Protein AF-A0A6C0H493-F1 (afdb_monomer)

Solvent-accessible surface area (backbone atoms only — not comparable to full-atom values): 31847 Å² total; per-residue (Å²): 104,73,69,54,52,53,51,47,34,66,48,57,36,42,45,71,72,49,69,43,75,92,43,43,73,57,33,55,53,53,53,48,45,31,70,78,36,47,86,73,44,76,75,44,50,41,55,29,47,19,42,44,29,40,72,68,61,38,73,70,33,55,78,54,42,28,37,30,36,33,29,33,41,35,36,34,39,25,80,92,74,56,34,42,37,37,38,31,12,22,86,55,50,66,63,65,55,55,68,82,78,59,91,87,70,73,58,78,82,42,43,37,45,47,47,56,42,54,53,45,30,45,70,30,39,28,50,48,34,34,35,41,34,70,36,75,34,72,35,89,89,44,57,56,79,59,93,86,64,73,64,53,93,49,20,43,47,62,23,50,32,46,65,75,40,40,49,32,52,27,74,86,41,32,81,40,78,77,24,58,43,45,47,46,36,59,35,31,58,84,68,50,46,96,81,76,77,26,61,66,58,46,47,51,47,49,50,47,50,57,45,50,58,47,43,56,54,50,52,54,52,49,53,52,48,55,56,49,59,65,54,59,80,78,57,60,74,72,59,51,53,55,50,50,51,51,47,54,52,51,52,52,47,50,57,52,48,52,50,53,50,47,58,57,52,66,34,76,75,37,42,57,52,52,54,48,54,53,57,37,62,72,45,92,60,42,55,55,54,51,54,55,45,56,45,58,64,33,68,65,35,43,59,36,48,75,35,34,83,53,60,71,55,51,54,49,53,50,49,55,52,49,54,52,50,50,50,55,43,72,76,39,45,70,63,33,48,55,23,51,49,48,43,53,37,58,74,67,70,79,40,90,83,62,55,74,66,54,39,48,53,21,50,51,64,45,46,59,61,50,51,57,56,59,55,46,41,33,50,54,35,44,55,28,59,56,61,17,58,54,65,44,78,74,65,27,53,95,91,49,92,51,66,47,63,50,47,50,57,34,33,37,40,37,45,33,47,37,72,59,35,53,53,51,53,55,50,41,48,74,76,62,33,44,78,78,44,69,41,76,72,64,68,90,90,38,11,36,34,70,35,72,92,43,86,68,40,78,90,56,78,59,83,60,58,62,62,49,46,53,50,47,50,49,52,47,48,53,51,47,51,49,54,51,46,55,50,48,54,58,49,50,56,54,49,51,52,53,51,50,55,47,54,56,40,56,62,42,55,81,71,75,41,63,68,62,38,52,53,53,47,66,59,45,54,58,54,56,50,53,50,56,53,53,50,52,51,49,60,71,72,42,92,66,60,69,79,58,46,54,60,54,51,55,53,51,50,53,54,52,50,55,50,52,53,53,52,51,54,52,52,54,54,54,53,54,55,59,62,67,66,70,80,80,124

Secondary structure (DSSP, 8-state):
-HHHHHHHHHHH--GGGGG-GGGHHHHHHHHHHHHHSTTT-TT-HHHHHHHHHHHTTTTTS---SEEES-SEEEEEEETTTTEEEEEEEE---S---GGGG-SSS-GGGTEEEHHHHHHHHHHH-SS-EEEEEEEEPPPTT-SS--TT--S-TT-HHHHHHHHHHHHHHSTTTTTSGGGTTEEEEEEEGGGS-TTTTHHHHHHHHHHHHHHHHHHHHHHHHHHHHHHHHHHHTTS-HHHHHHHHHHHHHHHHHHHHHHHHHHHHHTSHHHHHHHHHHHHHHSSTTHHHHHHHHHHHH-HHHHHHHTT-S-HHHHHHHHHHHHHHHHHHHHHHHHHHHHHHHHHHHHHTS--SS--HHHHHHHHHHHHHHHHHHHHHHHHHHHHHHHHSBP-HHHHS-TT-----S-SB--EEEEEEEHHHHHHHHHHHHHTT-EEEEE----STT--EEE-TTS-SSTT-S-SSHHHHHHHHHHHHHHHHHHHHHHHHHHHHHHHHHHHHHHHHHHHHHTTT-HHHHHHHHHHHHHHHHHHHHHHHHHHHHS-S-HHHHHHHHHHHHHHHHHHHHHHHHHHHHHHHHHHHTSS--

pLDDT: mean 82.15, std 13.9, range [33.0, 98.62]

Mean predicted aligned error: 12.03 Å

Organism: NCBI:txid1070528

Sequence (585 aa):
MIEETINKLIETYDPKLLDDVRIRTLSKEIYKIAETDKDKIVHRKVLMELIRNHKNGGSEKPVTDFIGGPCTLSCHMSEKYNKMIYIFGEYHEAITNCDVFQEGSDIAEIMMLVEDFIYILIDKTDVFIDILLEVPAIERKQTKYKDSYTGIKNSRSMTNLFNKLQKCIQYDTRHDNACRLSRVHYFDIRSINEDRYSDVFDLIFETYCIYFSYNITVYTNYNNYNNYKKEIVSEPKLIQKEKIKYYKRQKSITEKTREDLRNLFLTEKHKVFIDLLDHLIDEPGKIEEFFLFQMYSNIYVDHELTKIPEQDLVEKIKTFFNENTKKIIRTNETIWIENIKVILDFLTEKSTKYDDYDFVNSVIAVFVPCFEFVCTIPDIYTISRMFKEFNIKKLAYKDEVNEDQPKRAHNIIVYSGNKHSIMYRKFLEFIGFEEISSTNMHFSGQTCIDVREFPLPFFSMGAIDTYQLEKADKAYEEFTKKEVAEYIISRDNIIEHLEDEYRQIISLDGYGRDEEVIRRMNELVPKYRAYLFSEEERIKESSIKEEYKVGLFLELAKQKQKFLDLKTMLSNKQGLTHTRSVSLI

Nearest PDB structures (foldseek):
  9had-assembly1_A  TM=5.127E-01  e=4.412E+00  Dermatophagoides farinae

Foldseek 3Di:
DVVVLVVCCLFFLALLSLVPPVCVVVSVVLLVCLPPCLVVCLQANLSSVLSPLVVVVLVQQDDAQKEWFFLKWFWWDDPVQLAIEIETAGQLAQDTPPVVVDDDDDNVVRYDYPLRNVLSCLQRHSGQEEEEAAWEDEAPVGQADDPPCQTDPGRNSSSSSCVSCRLCAGLVRVVPPSNLRYHYYYQNDQPHDPDPLNLQVVCLVVLVVVLVVVCVVVVVLVVVVVVVVVVLVPDDPVVVVVVVVVVVVSVVVQVVVLVVNLVVCPPPSNVVVLVVLVVCLPDPCSVLVVLLCSQCVPPLLVVLLVQQPDVVVSVLLSVLLSVVSVVLCVVQVVVLSVLSVVCNCSNVVVDPPDDPVSVSVSSVSNSVSVVVSSLVNSLSSSVSLQRGFDPLVVSPDPPDSRSNDHRHGHYYYYYYHVSSSVSVVVSSVSVPIDTLDMFDSDDDPHRMTRCNVPDPDPPPPNPPVVSVVVVVVVVVVVVLVVVVVVVCVVVVVVVVVLVVLVVVLVVVVVVVPLVVSLVSLVVSLVVLVVVLVVQLVCLVPDPDPPVVSVVVVVVSVVSVVVSVVSVVVSVVSVVVVVVVVPPPD

Radius of gyration: 37.45 Å; Cα contacts (8 Å, |Δi|>4): 653; chains: 1; bounding box: 131×63×92 Å

Structure (mmCIF, N/CA/C/O backbone):
data_AF-A0A6C0H493-F1
#
_entry.id   AF-A0A6C0H493-F1
#
loop_
_atom_site.group_PDB
_atom_site.id
_atom_site.type_symbol
_atom_site.label_atom_id
_atom_site.label_alt_id
_atom_site.label_comp_id
_atom_site.label_asym_id
_atom_site.label_entity_id
_atom_site.label_seq_id
_atom_site.pdbx_PDB_ins_code
_atom_site.Cartn_x
_atom_site.Cartn_y
_atom_site.Cartn_z
_atom_site.occupancy
_atom_site.B_iso_or_equiv
_atom_site.auth_seq_id
_atom_site.auth_comp_id
_atom_site.auth_asym_id
_atom_site.auth_atom_id
_atom_site.pdbx_PDB_model_num
ATOM 1 N N . MET A 1 1 ? 11.266 -13.967 -29.855 1.00 79.94 1 MET A N 1
ATOM 2 C CA . MET A 1 1 ? 11.998 -12.774 -29.378 1.00 79.94 1 MET A CA 1
ATOM 3 C C . MET A 1 1 ? 11.294 -11.481 -29.769 1.00 79.94 1 MET A C 1
ATOM 5 O O . MET A 1 1 ? 10.639 -10.942 -28.905 1.00 79.94 1 MET A O 1
ATOM 9 N N . ILE A 1 2 ? 11.326 -11.005 -31.025 1.00 80.50 2 ILE A N 1
ATOM 10 C CA . ILE A 1 2 ? 10.667 -9.728 -31.403 1.00 80.50 2 ILE A CA 1
ATOM 11 C C . ILE A 1 2 ? 9.177 -9.690 -31.023 1.00 80.50 2 ILE A C 1
ATOM 13 O O . ILE A 1 2 ? 8.742 -8.785 -30.320 1.00 80.50 2 ILE A O 1
ATOM 17 N N . GLU A 1 3 ? 8.410 -10.690 -31.456 1.00 85.31 3 GLU A N 1
ATOM 18 C CA . GLU A 1 3 ? 6.978 -10.790 -31.146 1.00 85.31 3 GLU A CA 1
ATOM 19 C C . GLU A 1 3 ? 6.724 -10.887 -29.636 1.00 85.31 3 GLU A C 1
ATOM 21 O O . GLU A 1 3 ? 5.805 -10.270 -29.112 1.00 85.31 3 GLU A O 1
ATOM 26 N N . GLU A 1 4 ? 7.592 -11.598 -28.918 1.00 89.88 4 GLU A N 1
ATOM 27 C CA . GLU A 1 4 ? 7.531 -11.720 -27.463 1.00 89.88 4 GLU A CA 1
ATOM 28 C C . GLU A 1 4 ? 7.771 -10.372 -26.768 1.00 89.88 4 GLU A C 1
ATOM 30 O O . GLU A 1 4 ? 7.017 -10.020 -25.866 1.00 89.88 4 GLU A O 1
ATOM 35 N N . THR A 1 5 ? 8.762 -9.589 -27.207 1.00 87.44 5 THR A N 1
ATOM 36 C CA . THR A 1 5 ? 9.018 -8.243 -26.675 1.00 87.44 5 THR A CA 1
ATOM 37 C C . THR A 1 5 ? 7.840 -7.313 -26.942 1.00 87.44 5 THR A C 1
ATOM 39 O O . THR A 1 5 ? 7.423 -6.594 -26.041 1.00 87.44 5 THR A O 1
ATOM 42 N N . ILE A 1 6 ? 7.261 -7.349 -28.147 1.00 88.94 6 ILE A N 1
ATOM 43 C CA . ILE A 1 6 ? 6.080 -6.541 -28.482 1.00 88.94 6 ILE A CA 1
ATOM 44 C C . ILE A 1 6 ? 4.888 -6.943 -27.606 1.00 88.94 6 ILE A C 1
ATOM 46 O O . ILE A 1 6 ? 4.216 -6.075 -27.053 1.00 88.94 6 ILE A O 1
ATOM 50 N N . ASN A 1 7 ? 4.642 -8.244 -27.439 1.00 92.50 7 ASN A N 1
ATOM 51 C CA . ASN A 1 7 ? 3.555 -8.736 -26.596 1.00 92.50 7 ASN A CA 1
ATOM 52 C C . ASN A 1 7 ? 3.752 -8.325 -25.132 1.00 92.50 7 ASN A C 1
ATOM 54 O O . ASN A 1 7 ? 2.810 -7.823 -24.525 1.00 92.50 7 ASN A O 1
ATOM 58 N N . LYS A 1 8 ? 4.974 -8.450 -24.596 1.00 92.19 8 LYS A N 1
ATOM 59 C CA . LYS A 1 8 ? 5.312 -7.984 -23.244 1.00 92.19 8 LYS A CA 1
ATOM 60 C C . LYS A 1 8 ? 5.131 -6.474 -23.105 1.00 92.19 8 LYS A C 1
ATOM 62 O O . LYS A 1 8 ? 4.496 -6.044 -22.156 1.00 92.19 8 LYS A O 1
ATOM 67 N N . LEU A 1 9 ? 5.590 -5.680 -24.072 1.00 93.38 9 LEU A N 1
ATOM 68 C CA . LEU A 1 9 ? 5.408 -4.225 -24.084 1.00 93.38 9 LEU A CA 1
ATOM 69 C C . LEU A 1 9 ? 3.923 -3.830 -24.054 1.00 93.38 9 LEU A C 1
ATOM 71 O O . LEU A 1 9 ? 3.545 -2.918 -23.325 1.00 93.38 9 LEU A O 1
ATOM 75 N N . ILE A 1 10 ? 3.075 -4.534 -24.809 1.00 92.88 10 ILE A N 1
ATOM 76 C CA . ILE A 1 10 ? 1.617 -4.322 -24.816 1.00 92.88 10 ILE A CA 1
ATOM 77 C C . ILE A 1 10 ? 0.970 -4.785 -23.505 1.00 92.88 10 ILE A C 1
ATOM 79 O O . ILE A 1 10 ? -0.039 -4.222 -23.085 1.00 92.88 10 ILE A O 1
ATOM 83 N N . GLU A 1 11 ? 1.496 -5.831 -22.877 1.00 92.94 11 GLU A N 1
ATOM 84 C CA . GLU A 1 11 ? 0.971 -6.361 -21.622 1.00 92.94 11 GLU A CA 1
ATOM 85 C C . GLU A 1 11 ? 1.310 -5.451 -20.436 1.00 92.94 11 GLU A C 1
ATOM 87 O O . GLU A 1 11 ? 0.418 -5.095 -19.661 1.00 92.94 11 GLU A O 1
ATOM 92 N N . THR A 1 12 ? 2.579 -5.055 -20.320 1.00 93.25 12 THR A N 1
ATOM 93 C CA . THR A 1 12 ? 3.131 -4.383 -19.139 1.00 93.25 12 THR A CA 1
ATOM 94 C C . THR A 1 12 ? 3.144 -2.866 -19.251 1.00 93.25 12 THR A C 1
ATOM 96 O O . THR A 1 12 ? 3.172 -2.195 -18.221 1.00 93.25 12 THR A O 1
ATOM 99 N N . TYR A 1 13 ? 3.109 -2.326 -20.476 1.00 95.19 13 TYR A N 1
ATOM 100 C CA . TYR A 1 13 ? 3.320 -0.903 -20.756 1.00 95.19 13 TYR A CA 1
ATOM 101 C C . TYR A 1 13 ? 4.662 -0.413 -20.187 1.00 95.19 13 TYR A C 1
ATOM 103 O O . TYR A 1 13 ? 4.740 0.667 -19.603 1.00 95.19 13 TYR A O 1
ATOM 111 N N . ASP A 1 14 ? 5.708 -1.232 -20.345 1.00 93.00 14 ASP A N 1
ATOM 112 C CA . ASP A 1 14 ? 7.079 -0.922 -19.931 1.00 93.00 14 ASP A CA 1
ATOM 113 C C . ASP A 1 14 ? 7.998 -0.730 -21.155 1.00 93.00 14 ASP A C 1
ATOM 115 O O . ASP A 1 14 ? 8.467 -1.713 -21.745 1.00 93.00 14 ASP A O 1
ATOM 119 N N . PRO A 1 15 ? 8.267 0.523 -21.564 1.00 93.31 15 PRO A N 1
ATOM 120 C CA . PRO A 1 15 ? 9.146 0.839 -22.683 1.00 93.31 15 PRO A CA 1
ATOM 121 C C . PRO A 1 15 ? 10.599 0.406 -22.504 1.00 93.31 15 PRO A C 1
ATOM 123 O O . PRO A 1 15 ? 11.279 0.281 -23.518 1.00 93.31 15 PRO A O 1
ATOM 126 N N . LYS A 1 16 ? 11.071 0.103 -21.286 1.00 91.12 16 LYS A N 1
ATOM 127 C CA . LYS A 1 16 ? 12.453 -0.367 -21.060 1.00 91.12 16 LYS A CA 1
ATOM 128 C C . LYS A 1 16 ? 12.769 -1.660 -21.797 1.00 91.12 16 LYS A C 1
ATOM 130 O O . LYS A 1 16 ? 13.922 -1.958 -22.090 1.00 91.12 16 LYS A O 1
ATOM 135 N N . LEU A 1 17 ? 11.743 -2.431 -22.155 1.00 90.50 17 LEU A N 1
ATOM 136 C CA . LEU A 1 17 ? 11.896 -3.599 -23.019 1.00 90.50 17 LEU A CA 1
ATOM 137 C C . LEU A 1 17 ? 12.528 -3.248 -24.379 1.00 90.50 17 LEU A C 1
ATOM 139 O O . LEU A 1 17 ? 13.059 -4.136 -25.040 1.00 90.50 17 LEU A O 1
ATOM 143 N N . LEU A 1 18 ? 12.483 -1.976 -24.794 1.00 91.81 18 LEU A N 1
ATOM 144 C CA . LEU A 1 18 ? 13.085 -1.456 -26.022 1.00 91.81 18 LEU A CA 1
ATOM 145 C C . LEU A 1 18 ? 14.588 -1.160 -25.899 1.00 91.81 18 LEU A C 1
ATOM 147 O O . LEU A 1 18 ? 15.227 -0.951 -26.938 1.00 91.81 18 LEU A O 1
ATOM 151 N N . ASP A 1 19 ? 15.155 -1.183 -24.690 1.00 89.94 19 ASP A N 1
ATOM 152 C CA . ASP A 1 19 ? 16.591 -0.980 -24.446 1.00 89.94 19 ASP A CA 1
ATOM 153 C C . ASP A 1 19 ? 17.432 -2.226 -24.760 1.00 89.94 19 ASP A C 1
ATOM 155 O O . ASP A 1 19 ? 18.661 -2.154 -24.852 1.00 89.94 19 ASP A O 1
ATOM 159 N N . ASP A 1 20 ? 16.786 -3.373 -24.990 1.00 84.69 20 ASP A N 1
ATOM 160 C CA . ASP A 1 20 ? 17.468 -4.608 -25.357 1.00 84.69 20 ASP A CA 1
ATOM 161 C C . ASP A 1 20 ? 18.219 -4.447 -26.693 1.00 84.69 20 ASP A C 1
ATOM 163 O O . ASP A 1 20 ? 17.648 -4.277 -27.779 1.00 84.69 20 ASP A O 1
ATOM 167 N N . VAL A 1 21 ? 19.547 -4.559 -26.608 1.00 83.19 21 VAL A N 1
ATOM 168 C CA . VAL A 1 21 ? 20.483 -4.420 -27.732 1.00 83.19 21 VAL A CA 1
ATOM 169 C C . VAL A 1 21 ? 20.115 -5.340 -28.900 1.00 83.19 21 VAL A C 1
ATOM 171 O O . VAL A 1 21 ? 20.318 -4.972 -30.062 1.00 83.19 21 VAL A O 1
ATOM 174 N N . ARG A 1 22 ? 19.525 -6.509 -28.624 1.00 85.25 22 ARG A N 1
ATOM 175 C CA . ARG A 1 22 ? 19.145 -7.509 -29.633 1.00 85.25 22 ARG A CA 1
ATOM 176 C C . ARG A 1 22 ? 18.007 -7.041 -30.538 1.00 85.25 22 ARG A C 1
ATOM 178 O O . ARG A 1 22 ? 17.881 -7.553 -31.650 1.00 85.25 22 ARG A O 1
ATOM 185 N N . ILE A 1 23 ? 17.197 -6.072 -30.105 1.00 86.25 23 ILE A N 1
ATOM 186 C CA . ILE A 1 23 ? 16.077 -5.519 -30.885 1.00 86.25 23 ILE A CA 1
ATOM 187 C C . ILE A 1 23 ? 16.281 -4.057 -31.289 1.00 86.25 23 ILE A C 1
ATOM 189 O O . ILE A 1 23 ? 15.355 -3.429 -31.792 1.00 86.25 23 ILE A O 1
ATOM 193 N N . ARG A 1 24 ? 17.496 -3.512 -31.161 1.00 90.06 24 ARG A N 1
ATOM 194 C CA . ARG A 1 24 ? 17.795 -2.088 -31.396 1.00 90.06 24 ARG A CA 1
ATOM 195 C C . ARG A 1 24 ? 17.248 -1.519 -32.714 1.00 90.06 24 ARG A C 1
ATOM 197 O O . ARG A 1 24 ? 16.810 -0.371 -32.751 1.00 90.06 24 ARG A O 1
ATOM 204 N N . THR A 1 25 ? 17.285 -2.291 -33.803 1.00 91.00 25 THR A N 1
ATOM 205 C CA . THR A 1 25 ? 16.722 -1.872 -35.101 1.00 91.00 25 THR A CA 1
ATOM 206 C C . THR A 1 25 ? 15.206 -1.707 -35.028 1.00 91.00 25 THR A C 1
ATOM 208 O O . THR A 1 25 ? 14.682 -0.702 -35.497 1.00 91.00 25 THR A O 1
ATOM 211 N N . LEU A 1 26 ? 14.511 -2.652 -34.393 1.00 90.38 26 LEU A N 1
ATOM 212 C CA . LEU A 1 26 ? 13.072 -2.575 -34.161 1.00 90.38 26 LEU A CA 1
ATOM 213 C C . LEU A 1 26 ? 12.724 -1.425 -33.208 1.00 90.38 26 LEU A C 1
ATOM 215 O O . LEU A 1 26 ? 11.795 -0.676 -33.497 1.00 90.38 26 LEU A O 1
ATOM 219 N N . SER A 1 27 ? 13.486 -1.237 -32.125 1.00 91.00 27 SER A N 1
ATOM 220 C CA . SER A 1 27 ? 13.271 -0.135 -31.179 1.00 91.00 27 SER A CA 1
ATOM 221 C C . SER A 1 27 ? 13.306 1.222 -31.883 1.00 91.00 27 SER A C 1
ATOM 223 O O . SER A 1 27 ? 12.435 2.051 -31.650 1.00 91.00 27 SER A O 1
ATOM 225 N N . LYS A 1 28 ? 14.247 1.440 -32.817 1.00 92.75 28 LYS A N 1
ATOM 226 C CA . LYS A 1 28 ? 14.305 2.673 -33.627 1.00 92.75 28 LYS A CA 1
ATOM 227 C C . LYS A 1 28 ? 13.035 2.912 -34.446 1.00 92.75 28 LYS A C 1
ATOM 229 O O . LYS A 1 28 ? 12.574 4.050 -34.506 1.00 92.75 28 LYS A O 1
ATOM 234 N N . GLU A 1 29 ? 12.475 1.869 -35.056 1.00 92.69 29 GLU A N 1
ATOM 235 C CA . GLU A 1 29 ? 11.220 1.980 -35.809 1.00 92.69 29 GLU A CA 1
ATOM 236 C C . GLU A 1 29 ? 10.031 2.251 -34.880 1.00 92.69 29 GLU A C 1
ATOM 238 O O . GLU A 1 29 ? 9.227 3.134 -35.163 1.00 92.69 29 GLU A O 1
ATOM 243 N N . ILE A 1 30 ? 9.954 1.575 -33.729 1.00 91.56 30 ILE A N 1
ATOM 244 C CA . ILE A 1 30 ? 8.910 1.818 -32.720 1.00 91.56 30 ILE A CA 1
ATOM 245 C C . ILE A 1 30 ? 8.976 3.262 -32.203 1.00 91.56 30 ILE A C 1
ATOM 247 O O . ILE A 1 30 ? 7.954 3.944 -32.145 1.00 91.56 30 ILE A O 1
ATOM 251 N N . TYR A 1 31 ? 10.174 3.764 -31.897 1.00 93.75 31 TYR A N 1
ATOM 252 C CA . TYR A 1 31 ? 10.379 5.153 -31.487 1.00 93.75 31 TYR A CA 1
ATOM 253 C C . TYR A 1 31 ? 9.944 6.150 -32.558 1.00 93.75 31 TYR A C 1
ATOM 255 O O . TYR A 1 31 ? 9.325 7.162 -32.240 1.00 93.75 31 TYR A O 1
ATOM 263 N N . LYS A 1 32 ? 10.251 5.869 -33.827 1.00 92.75 32 LYS A N 1
ATOM 264 C CA . LYS A 1 32 ? 9.825 6.708 -34.948 1.00 92.75 32 LYS A CA 1
ATOM 265 C C . LYS A 1 32 ? 8.300 6.732 -35.070 1.00 92.75 32 LYS A C 1
ATOM 267 O O . LYS A 1 32 ? 7.733 7.810 -35.194 1.00 92.75 32 LYS A O 1
ATOM 272 N N . ILE A 1 33 ? 7.645 5.574 -34.967 1.00 89.25 33 ILE A N 1
ATOM 273 C CA . ILE A 1 33 ? 6.179 5.456 -34.989 1.00 89.25 33 ILE A CA 1
ATOM 274 C C . ILE A 1 33 ? 5.546 6.270 -33.849 1.00 89.25 33 ILE A C 1
ATOM 276 O O . ILE A 1 33 ? 4.604 7.029 -34.085 1.00 89.25 33 ILE A O 1
ATOM 280 N N . ALA A 1 34 ? 6.086 6.159 -32.632 1.00 89.06 34 ALA A N 1
ATOM 281 C CA . ALA A 1 34 ? 5.603 6.906 -31.472 1.00 89.06 34 ALA A CA 1
ATOM 282 C C . ALA A 1 34 ? 5.718 8.435 -31.652 1.00 89.06 34 ALA A C 1
ATOM 284 O O . ALA A 1 34 ? 4.886 9.177 -31.131 1.00 89.06 34 ALA A O 1
ATOM 285 N N . GLU A 1 35 ? 6.708 8.914 -32.411 1.00 89.25 35 GLU A N 1
ATOM 286 C CA . GLU A 1 35 ? 6.893 10.339 -32.715 1.00 89.25 35 GLU A CA 1
ATOM 287 C C . GLU A 1 35 ? 6.020 10.840 -33.868 1.00 89.25 35 GLU A C 1
ATOM 289 O O . GLU A 1 35 ? 5.439 11.921 -33.768 1.00 89.25 35 GLU A O 1
ATOM 294 N N . THR A 1 36 ? 5.946 10.098 -34.977 1.00 88.06 36 THR A N 1
ATOM 295 C CA . THR A 1 36 ? 5.338 10.600 -36.222 1.00 88.06 36 THR A CA 1
ATOM 296 C C . THR A 1 36 ? 3.853 10.298 -36.354 1.00 88.06 36 THR A C 1
ATOM 298 O O . THR A 1 36 ? 3.158 10.995 -37.095 1.00 88.06 36 THR A O 1
ATOM 301 N N . ASP A 1 37 ? 3.356 9.267 -35.664 1.00 82.25 37 ASP A N 1
ATOM 302 C CA . ASP A 1 37 ? 2.017 8.716 -35.897 1.00 82.25 37 ASP A CA 1
ATOM 303 C C . ASP A 1 37 ? 1.146 8.634 -34.633 1.00 82.25 37 ASP A C 1
ATOM 305 O O . ASP A 1 37 ? 0.093 7.993 -34.661 1.00 82.25 37 ASP A O 1
ATOM 309 N N . LYS A 1 38 ? 1.513 9.326 -33.543 1.00 72.00 38 LYS A N 1
ATOM 310 C CA . LYS A 1 38 ? 0.751 9.328 -32.277 1.00 72.00 38 LYS A CA 1
ATOM 311 C C . LYS A 1 38 ? -0.743 9.618 -32.471 1.00 72.00 38 LYS A C 1
ATOM 313 O O . LYS A 1 38 ? -1.584 8.946 -31.877 1.00 72.00 38 LYS A O 1
ATOM 318 N N . ASP A 1 39 ? -1.080 10.574 -33.335 1.00 75.81 39 ASP A N 1
ATOM 319 C CA . ASP A 1 39 ? -2.476 10.951 -33.594 1.00 75.81 39 ASP A CA 1
ATOM 320 C C . ASP A 1 39 ? -3.191 10.003 -34.568 1.00 75.81 39 ASP A C 1
ATOM 322 O O . ASP A 1 39 ? -4.422 9.963 -34.604 1.00 75.81 39 ASP A O 1
ATOM 326 N N . LYS A 1 40 ? -2.435 9.208 -35.337 1.00 76.38 40 LYS A N 1
ATOM 327 C CA . LYS A 1 40 ? -2.978 8.235 -36.298 1.00 76.38 40 LYS A CA 1
ATOM 328 C C . LYS A 1 40 ? -3.246 6.876 -35.657 1.00 76.38 40 LYS A C 1
ATOM 330 O O . LYS A 1 40 ? -4.143 6.160 -36.101 1.00 76.38 40 LYS A O 1
ATOM 335 N N . ILE A 1 41 ? -2.509 6.516 -34.603 1.00 75.25 41 ILE A N 1
ATOM 336 C CA . ILE A 1 41 ? -2.716 5.270 -33.855 1.00 75.25 41 ILE A CA 1
ATOM 337 C C . ILE A 1 41 ? -3.786 5.506 -32.790 1.00 75.25 41 ILE A C 1
ATOM 339 O O . ILE A 1 41 ? -3.514 5.708 -31.607 1.00 75.25 41 ILE A O 1
ATOM 343 N N . VAL A 1 42 ? -5.042 5.460 -33.230 1.00 71.44 42 VAL A N 1
ATOM 344 C CA . VAL A 1 42 ? -6.212 5.759 -32.390 1.00 71.44 42 VAL A CA 1
ATOM 345 C C . VAL A 1 42 ? -6.286 4.862 -31.144 1.00 71.44 42 VAL A C 1
ATOM 347 O O . VAL A 1 42 ? -6.766 5.310 -30.107 1.00 71.44 42 VAL A O 1
ATOM 350 N N . HIS A 1 43 ? -5.779 3.627 -31.214 1.00 80.06 43 HIS A N 1
ATOM 351 C CA . HIS A 1 43 ? -5.997 2.603 -30.186 1.00 80.06 43 HIS A CA 1
ATOM 352 C C . HIS A 1 43 ? -4.873 2.443 -29.149 1.00 80.06 43 HIS A C 1
ATOM 354 O O . HIS A 1 43 ? -5.054 1.642 -28.239 1.00 80.06 43 HIS A O 1
ATOM 360 N N . ARG A 1 44 ? -3.726 3.135 -29.284 1.00 89.06 44 ARG A N 1
ATOM 361 C CA . ARG A 1 44 ? -2.532 2.934 -28.426 1.00 89.06 44 ARG A CA 1
ATOM 362 C C . ARG A 1 44 ? -1.852 4.231 -27.951 1.00 89.06 44 ARG A C 1
ATOM 364 O O . ARG A 1 44 ? -0.628 4.304 -27.849 1.00 89.06 44 ARG A O 1
ATOM 371 N N . LYS A 1 45 ? -2.631 5.288 -27.709 1.00 90.94 45 LYS A N 1
ATOM 372 C CA . LYS A 1 45 ? -2.117 6.626 -27.365 1.00 90.94 45 LYS A CA 1
ATOM 373 C C . LYS A 1 45 ? -1.301 6.679 -26.068 1.00 90.94 45 LYS A C 1
ATOM 375 O O . LYS A 1 45 ? -0.301 7.392 -26.031 1.00 90.94 45 LYS A O 1
ATOM 380 N N . VAL A 1 46 ? -1.716 5.959 -25.028 1.00 92.88 46 VAL A N 1
ATOM 381 C CA . VAL A 1 46 ? -1.016 5.847 -23.739 1.00 92.88 46 VAL A CA 1
ATOM 382 C C . VAL A 1 46 ? 0.319 5.149 -23.948 1.00 92.88 46 VAL A C 1
ATOM 384 O O . VAL A 1 46 ? 1.348 5.706 -23.585 1.00 92.88 46 VAL A O 1
ATOM 387 N N . LEU A 1 47 ? 0.333 3.983 -24.603 1.00 94.25 47 LEU A N 1
ATOM 388 C CA . LEU A 1 47 ? 1.581 3.253 -24.841 1.00 94.25 47 LEU A CA 1
ATOM 389 C C . LEU A 1 47 ? 2.579 4.073 -25.677 1.00 94.25 47 LEU A C 1
ATOM 391 O O . LEU A 1 47 ? 3.761 4.127 -25.344 1.00 94.25 47 LEU A O 1
ATOM 395 N N . MET A 1 48 ? 2.112 4.747 -26.735 1.00 94.06 48 MET A N 1
ATOM 396 C CA . MET A 1 48 ? 2.976 5.611 -27.552 1.00 94.06 48 MET A CA 1
ATOM 397 C C . MET A 1 48 ? 3.538 6.789 -26.749 1.00 94.06 48 MET A C 1
ATOM 399 O O . MET A 1 48 ? 4.692 7.169 -26.940 1.00 94.06 48 MET A O 1
ATOM 403 N N . GLU A 1 49 ? 2.750 7.359 -25.836 1.00 93.69 49 GLU A N 1
ATOM 404 C CA . GLU A 1 49 ? 3.212 8.438 -24.967 1.00 93.69 49 GLU A CA 1
ATOM 405 C C . GLU A 1 49 ? 4.288 7.968 -23.983 1.00 93.69 49 GLU A C 1
ATOM 407 O O . GLU A 1 49 ? 5.300 8.648 -23.830 1.00 93.69 49 GLU A O 1
ATOM 412 N N . LEU A 1 50 ? 4.117 6.791 -23.377 1.00 95.38 50 LEU A N 1
ATOM 413 C CA . LEU A 1 50 ? 5.122 6.194 -22.494 1.00 95.38 50 LEU A CA 1
ATOM 414 C C . LEU A 1 50 ? 6.442 5.942 -23.237 1.00 95.38 50 LEU A C 1
ATOM 416 O O . LEU A 1 50 ? 7.506 6.326 -22.757 1.00 95.38 50 LEU A O 1
ATOM 420 N N . ILE A 1 51 ? 6.377 5.390 -24.455 1.00 95.06 51 ILE A N 1
ATOM 421 C CA . ILE A 1 51 ? 7.550 5.175 -25.322 1.00 95.06 51 ILE A CA 1
ATOM 422 C C . ILE A 1 51 ? 8.247 6.501 -25.660 1.00 95.06 51 ILE A C 1
ATOM 424 O O . ILE A 1 51 ? 9.476 6.572 -25.673 1.00 95.06 51 ILE A O 1
ATOM 428 N N . ARG A 1 52 ? 7.480 7.564 -25.921 1.00 93.69 52 ARG A N 1
ATOM 429 C CA . ARG A 1 52 ? 8.019 8.903 -26.189 1.00 93.69 52 ARG A CA 1
ATOM 430 C C . ARG A 1 52 ? 8.723 9.480 -24.961 1.00 93.69 52 ARG A C 1
ATOM 432 O O . ARG A 1 52 ? 9.834 9.991 -25.089 1.00 93.69 52 ARG A O 1
ATOM 439 N N . ASN A 1 53 ? 8.103 9.372 -23.786 1.00 94.31 53 ASN A N 1
ATOM 440 C CA . ASN A 1 53 ? 8.690 9.819 -22.522 1.00 94.31 53 ASN A CA 1
ATOM 441 C C . ASN A 1 53 ? 9.994 9.066 -22.225 1.00 94.31 53 ASN A C 1
ATOM 443 O O . ASN A 1 53 ? 10.996 9.689 -21.876 1.00 94.31 53 ASN A O 1
ATOM 447 N N . HIS A 1 54 ? 10.007 7.753 -22.466 1.00 94.25 54 HIS A N 1
ATOM 448 C CA . HIS A 1 54 ? 11.199 6.919 -22.341 1.00 94.25 54 HIS A CA 1
ATOM 449 C C . HIS A 1 54 ? 12.325 7.375 -23.284 1.00 94.25 54 HIS A C 1
ATOM 451 O O . HIS A 1 54 ? 13.441 7.644 -22.844 1.00 94.25 54 HIS A O 1
ATOM 457 N N . LYS A 1 55 ? 12.020 7.559 -24.579 1.00 92.94 55 LYS A N 1
ATOM 458 C CA . LYS A 1 55 ? 12.991 7.999 -25.598 1.00 92.94 55 LYS A CA 1
ATOM 459 C C . LYS A 1 55 ? 13.621 9.352 -25.271 1.00 92.94 55 LYS A C 1
ATOM 461 O O . LYS A 1 55 ? 14.810 9.554 -25.508 1.00 92.94 55 LYS A O 1
ATOM 466 N N . ASN A 1 56 ? 12.830 10.270 -24.721 1.00 90.25 56 ASN A N 1
ATOM 467 C CA . ASN A 1 56 ? 13.292 11.593 -24.299 1.00 90.25 56 ASN A CA 1
ATOM 468 C C . ASN A 1 56 ? 14.117 11.549 -22.995 1.00 90.25 56 ASN A C 1
ATOM 470 O O . ASN A 1 56 ? 14.448 12.587 -22.425 1.00 90.25 56 ASN A O 1
ATOM 474 N N . GLY A 1 57 ? 14.483 10.345 -22.548 1.00 79.00 57 GLY A N 1
ATOM 475 C CA . GLY A 1 57 ? 15.407 10.081 -21.457 1.00 79.00 57 GLY A CA 1
ATOM 476 C C . GLY A 1 57 ? 14.742 9.973 -20.095 1.00 79.00 57 GLY A C 1
ATOM 477 O O . GLY A 1 57 ? 15.467 9.949 -19.105 1.00 79.00 57 GLY A O 1
ATOM 478 N N . GLY A 1 58 ? 13.402 9.989 -20.009 1.00 70.69 58 GLY A N 1
ATOM 479 C CA . GLY A 1 58 ? 12.682 10.043 -18.728 1.00 70.69 58 GLY A CA 1
ATOM 480 C C . GLY A 1 58 ? 13.167 11.169 -17.800 1.00 70.69 58 GLY A C 1
ATOM 481 O O . GLY A 1 58 ? 12.901 11.143 -16.601 1.00 70.69 58 GLY A O 1
ATOM 482 N N . SER A 1 59 ? 13.907 12.138 -18.348 1.00 60.25 59 SER A N 1
ATOM 483 C CA . SER A 1 59 ? 14.779 13.079 -17.638 1.00 60.25 59 SER A CA 1
ATOM 484 C C . SER A 1 59 ? 14.000 14.189 -16.940 1.00 60.25 59 SER A C 1
ATOM 486 O O . SER A 1 59 ? 14.570 14.987 -16.207 1.00 60.25 59 SER A O 1
ATOM 488 N N . GLU A 1 60 ? 12.685 14.203 -17.143 1.00 87.12 60 GLU A N 1
ATOM 489 C CA . GLU A 1 60 ? 11.743 15.110 -16.501 1.00 87.12 60 GLU A CA 1
ATOM 490 C C . GLU A 1 60 ? 11.027 14.465 -15.304 1.00 87.12 60 GLU A C 1
ATOM 492 O O . GLU A 1 60 ? 10.205 15.123 -14.665 1.00 87.12 60 GLU A O 1
ATOM 497 N N . LYS A 1 61 ? 11.300 13.189 -14.981 1.00 94.44 61 LYS A N 1
ATOM 498 C CA . LYS A 1 61 ? 10.795 12.593 -13.738 1.00 94.44 61 LYS A CA 1
ATOM 499 C C . LYS A 1 61 ? 11.356 13.361 -12.533 1.00 94.44 61 LYS A C 1
ATOM 501 O O . LYS A 1 61 ? 12.513 13.782 -12.569 1.00 94.44 61 LYS A O 1
ATOM 506 N N . PRO A 1 62 ? 10.573 13.521 -11.455 1.00 95.81 62 PRO A N 1
ATOM 507 C CA . PRO A 1 62 ? 11.015 14.296 -10.307 1.00 95.81 62 PRO A CA 1
ATOM 508 C C . PRO A 1 62 ? 12.193 13.604 -9.609 1.00 95.81 62 PRO A C 1
ATOM 510 O O . PRO A 1 62 ? 12.163 12.399 -9.346 1.00 95.81 62 PRO A O 1
ATOM 513 N N . VAL A 1 63 ? 13.219 14.396 -9.302 1.00 94.75 63 VAL A N 1
ATOM 514 C CA . VAL A 1 63 ? 14.378 14.033 -8.480 1.00 94.75 63 VAL A CA 1
ATOM 515 C C . VAL A 1 63 ? 14.501 15.105 -7.402 1.00 94.75 63 VAL A C 1
ATOM 517 O O . VAL A 1 63 ? 14.354 16.290 -7.690 1.00 94.75 63 VAL A O 1
ATOM 520 N N . THR A 1 64 ? 14.701 14.686 -6.159 1.00 95.19 64 THR A N 1
ATOM 521 C CA . THR A 1 64 ? 14.778 15.557 -4.983 1.00 95.19 64 THR A CA 1
ATOM 522 C C . THR A 1 64 ? 15.590 14.834 -3.917 1.00 95.19 64 THR A C 1
ATOM 524 O O . THR A 1 64 ? 15.642 13.605 -3.943 1.00 95.19 64 THR A O 1
ATOM 527 N N . ASP A 1 65 ? 16.174 15.565 -2.971 1.00 94.38 65 ASP A N 1
ATOM 528 C CA . ASP A 1 65 ? 16.893 14.961 -1.844 1.00 94.38 65 ASP A CA 1
ATOM 529 C C . ASP A 1 65 ? 15.939 14.575 -0.707 1.00 94.38 65 ASP A C 1
ATOM 531 O O . ASP A 1 65 ? 16.170 13.597 0.003 1.00 94.38 65 ASP A O 1
ATOM 535 N N . PHE A 1 66 ? 14.840 15.323 -0.555 1.00 94.56 66 PHE A N 1
ATOM 536 C CA . PHE A 1 66 ? 13.861 15.132 0.510 1.00 94.56 66 PHE A CA 1
ATOM 537 C C . PHE A 1 66 ? 12.428 15.158 -0.016 1.00 94.56 66 PHE A C 1
ATOM 539 O O . PHE A 1 66 ? 12.069 16.015 -0.826 1.00 94.56 66 PHE A O 1
ATOM 546 N N . ILE A 1 67 ? 11.583 14.262 0.498 1.00 96.38 67 ILE A N 1
ATOM 547 C CA . ILE A 1 67 ? 10.141 14.277 0.222 1.00 96.38 67 ILE A CA 1
ATOM 548 C C . ILE A 1 67 ? 9.380 14.619 1.506 1.00 96.38 67 ILE A C 1
ATOM 550 O O . ILE A 1 67 ? 9.404 13.859 2.475 1.00 96.38 67 ILE A O 1
ATOM 554 N N . GLY A 1 68 ? 8.686 15.758 1.502 1.00 95.69 68 GLY A N 1
ATOM 555 C CA . GLY A 1 68 ? 7.857 16.226 2.614 1.00 95.69 68 GLY A CA 1
ATOM 556 C C . GLY A 1 68 ? 6.452 15.613 2.610 1.00 95.69 68 GLY A C 1
ATOM 557 O O . GLY A 1 68 ? 5.835 15.450 1.556 1.00 95.69 68 GLY A O 1
ATOM 558 N N . GLY A 1 69 ? 5.939 15.277 3.793 1.00 94.44 69 GLY A N 1
ATOM 559 C CA . GLY A 1 69 ? 4.668 14.586 4.026 1.00 94.44 69 GLY A CA 1
ATOM 560 C C . GLY A 1 69 ? 4.845 13.203 4.664 1.00 94.44 69 GLY A C 1
ATOM 561 O O . GLY A 1 69 ? 4.502 13.028 5.835 1.00 94.44 69 GLY A O 1
ATOM 562 N N . PRO A 1 70 ? 5.372 12.206 3.933 1.00 96.06 70 PRO A N 1
ATOM 563 C CA . PRO A 1 70 ? 5.517 10.849 4.442 1.00 96.06 70 PRO A CA 1
ATOM 564 C C . PRO A 1 70 ? 6.594 10.757 5.533 1.00 96.06 70 PRO A C 1
ATOM 566 O O . PRO A 1 70 ? 7.535 11.544 5.578 1.00 96.06 70 PRO A O 1
ATOM 569 N N . CYS A 1 71 ? 6.467 9.752 6.397 1.00 95.62 71 CYS A N 1
ATOM 570 C CA . CYS A 1 71 ? 7.448 9.386 7.419 1.00 95.62 71 CYS A CA 1
ATOM 571 C C . CYS A 1 71 ? 8.260 8.134 7.058 1.00 95.62 71 CYS A C 1
ATOM 573 O O . CYS A 1 71 ? 9.318 7.893 7.636 1.00 95.62 71 CYS A O 1
ATOM 575 N N . THR A 1 72 ? 7.776 7.319 6.114 1.00 96.50 72 THR A N 1
ATOM 576 C CA . THR A 1 72 ? 8.504 6.156 5.593 1.00 96.50 72 THR A CA 1
ATOM 577 C C . THR A 1 72 ? 8.259 5.973 4.100 1.00 96.50 72 THR A C 1
ATOM 579 O O . THR A 1 72 ? 7.173 6.266 3.597 1.00 96.50 72 THR A O 1
ATOM 582 N N . LEU A 1 73 ? 9.246 5.416 3.405 1.00 97.69 73 LEU A N 1
ATOM 583 C CA . LEU A 1 73 ? 9.162 4.966 2.022 1.00 97.69 73 LEU A CA 1
ATOM 584 C C . LEU A 1 73 ? 9.930 3.651 1.870 1.00 97.69 73 LEU A C 1
ATOM 586 O O . LEU A 1 73 ? 10.997 3.472 2.450 1.00 97.69 73 LEU A O 1
ATOM 590 N N . SER A 1 74 ? 9.392 2.730 1.079 1.00 97.88 74 SER A N 1
ATOM 591 C CA . SER A 1 74 ? 10.080 1.496 0.688 1.00 97.88 74 SER A CA 1
ATOM 592 C C . SER A 1 74 ? 9.743 1.116 -0.749 1.00 97.88 74 SER A C 1
ATOM 594 O O . SER A 1 74 ? 8.593 1.287 -1.159 1.00 97.88 74 SER A O 1
ATOM 596 N N . CYS A 1 75 ? 10.705 0.558 -1.480 1.00 97.94 75 CYS A N 1
ATOM 597 C CA . CYS A 1 75 ? 10.532 -0.025 -2.808 1.00 97.94 75 CYS A CA 1
ATOM 598 C C . CYS A 1 75 ? 10.628 -1.550 -2.719 1.00 97.94 75 CYS A C 1
ATOM 600 O O . CYS A 1 75 ? 11.624 -2.085 -2.238 1.00 97.94 75 CYS A O 1
ATOM 602 N N . HIS A 1 76 ? 9.595 -2.234 -3.201 1.00 97.50 76 HIS A N 1
ATOM 603 C CA . HIS A 1 76 ? 9.483 -3.690 -3.207 1.00 97.50 76 HIS A CA 1
ATOM 604 C C . HIS A 1 76 ? 9.392 -4.189 -4.643 1.00 97.50 76 HIS A C 1
ATOM 606 O O . HIS A 1 76 ? 8.646 -3.630 -5.449 1.00 97.50 76 HIS A O 1
ATOM 612 N N . MET A 1 77 ? 10.110 -5.259 -4.964 1.00 96.06 77 MET A N 1
ATOM 613 C CA . MET A 1 77 ? 10.123 -5.861 -6.296 1.00 96.06 77 MET A CA 1
ATOM 614 C C . MET A 1 77 ? 9.824 -7.356 -6.221 1.00 96.06 77 MET A C 1
ATOM 616 O O . MET A 1 77 ? 10.256 -8.046 -5.301 1.00 96.06 77 MET A O 1
ATOM 620 N N . SER A 1 78 ? 9.110 -7.880 -7.216 1.00 95.81 78 SER A N 1
ATOM 621 C CA . SER A 1 78 ? 9.007 -9.323 -7.418 1.00 95.81 78 SER A CA 1
ATOM 622 C C . SER A 1 78 ? 9.064 -9.688 -8.890 1.00 95.81 78 SER A C 1
ATOM 624 O O . SER A 1 78 ? 8.186 -9.312 -9.670 1.00 95.81 78 SER A O 1
ATOM 626 N N . GLU A 1 79 ? 10.051 -10.509 -9.240 1.00 93.06 79 GLU A N 1
ATOM 627 C CA . GLU A 1 79 ? 10.179 -11.091 -10.577 1.00 93.06 79 GLU A CA 1
ATOM 628 C C . GLU A 1 79 ? 9.013 -12.040 -10.872 1.00 93.06 79 GLU A C 1
ATOM 630 O O . GLU A 1 79 ? 8.415 -11.986 -11.945 1.00 93.06 79 GLU A O 1
ATOM 635 N N . LYS A 1 80 ? 8.622 -12.852 -9.876 1.00 95.75 80 LYS A N 1
ATOM 636 C CA . LYS A 1 80 ? 7.520 -13.821 -9.979 1.00 95.75 80 LYS A CA 1
ATOM 637 C C . LYS A 1 80 ? 6.218 -13.161 -10.430 1.00 95.75 80 LYS A C 1
ATOM 639 O O . LYS A 1 80 ? 5.488 -13.736 -11.232 1.00 95.75 80 LYS A O 1
ATOM 644 N N . TYR A 1 81 ? 5.905 -11.989 -9.878 1.00 95.94 81 TYR A N 1
ATOM 645 C CA . TYR A 1 81 ? 4.669 -11.270 -10.195 1.00 95.94 81 TYR A CA 1
ATOM 646 C C . TYR A 1 81 ? 4.866 -10.165 -11.242 1.00 95.94 81 TYR A C 1
ATOM 648 O O . TYR A 1 81 ? 3.873 -9.580 -11.678 1.00 95.94 81 TYR A O 1
ATOM 656 N N . ASN A 1 82 ? 6.115 -9.887 -11.635 1.00 94.88 82 ASN A N 1
ATOM 657 C CA . ASN A 1 82 ? 6.522 -8.767 -12.480 1.00 94.88 82 ASN A CA 1
ATOM 658 C C . ASN A 1 82 ? 5.928 -7.429 -11.993 1.00 94.88 82 ASN A C 1
ATOM 660 O O . ASN A 1 82 ? 5.142 -6.789 -12.702 1.00 94.88 82 ASN A O 1
ATOM 664 N N . LYS A 1 83 ? 6.227 -7.064 -10.735 1.00 96.62 83 LYS A N 1
ATOM 665 C CA . LYS A 1 83 ? 5.714 -5.842 -10.090 1.00 96.62 83 LYS A CA 1
ATOM 666 C C . LYS A 1 83 ? 6.786 -5.090 -9.312 1.00 96.62 83 LYS A C 1
ATOM 668 O O . LYS A 1 83 ? 7.503 -5.705 -8.527 1.00 96.62 83 LYS A O 1
ATOM 673 N N . MET A 1 84 ? 6.773 -3.763 -9.440 1.00 97.06 84 MET A N 1
ATOM 674 C CA . MET A 1 84 ? 7.490 -2.816 -8.584 1.00 97.06 84 MET A CA 1
ATOM 675 C C . MET A 1 84 ? 6.479 -1.998 -7.774 1.00 97.06 84 MET A C 1
ATOM 677 O O . MET A 1 84 ? 5.544 -1.429 -8.342 1.00 97.06 84 MET A O 1
ATOM 681 N N . ILE A 1 85 ? 6.650 -1.941 -6.454 1.00 98.12 85 ILE A N 1
ATOM 682 C CA . ILE A 1 85 ? 5.702 -1.318 -5.526 1.00 98.12 85 ILE A CA 1
ATOM 683 C C . ILE A 1 85 ? 6.445 -0.348 -4.608 1.00 98.12 85 ILE A C 1
ATOM 685 O O . ILE A 1 85 ? 7.243 -0.763 -3.770 1.00 98.12 85 ILE A O 1
ATOM 689 N N . TYR A 1 86 ? 6.140 0.941 -4.727 1.00 98.50 86 TYR A N 1
ATOM 690 C CA . TYR A 1 86 ? 6.570 1.962 -3.775 1.00 98.50 86 TYR A CA 1
ATOM 691 C C . TYR A 1 86 ? 5.483 2.163 -2.718 1.00 98.50 86 TYR A C 1
ATOM 693 O O . TYR A 1 86 ? 4.318 2.361 -3.057 1.00 98.50 86 TYR A O 1
ATOM 701 N N . ILE A 1 87 ? 5.851 2.114 -1.438 1.00 98.50 87 ILE A N 1
ATOM 702 C CA . ILE A 1 87 ? 4.915 2.250 -0.313 1.00 98.50 87 ILE A CA 1
ATOM 703 C C . ILE A 1 87 ? 5.346 3.415 0.571 1.00 98.50 87 ILE A C 1
ATOM 705 O O . ILE A 1 87 ? 6.323 3.302 1.319 1.00 98.50 87 ILE A O 1
ATOM 709 N N . PHE A 1 88 ? 4.570 4.493 0.526 1.00 98.06 88 PHE A N 1
ATOM 710 C CA . PHE A 1 88 ? 4.667 5.634 1.426 1.00 98.06 88 PHE A CA 1
ATOM 711 C C . PHE A 1 88 ? 3.817 5.399 2.681 1.00 98.06 88 PHE A C 1
ATOM 713 O O . PHE A 1 88 ? 2.683 4.921 2.598 1.00 98.06 88 PHE A O 1
ATOM 720 N N . GLY A 1 89 ? 4.368 5.719 3.851 1.00 96.62 89 GLY A N 1
ATOM 721 C CA . GLY A 1 89 ? 3.650 5.760 5.127 1.00 96.62 89 GLY A CA 1
ATOM 722 C C . GLY A 1 89 ? 3.586 7.179 5.683 1.00 96.62 89 GLY A C 1
ATOM 723 O O . GLY A 1 89 ? 4.585 7.887 5.622 1.00 96.62 89 GLY A O 1
ATOM 724 N N . GLU A 1 90 ? 2.448 7.582 6.251 1.00 94.00 90 GLU A N 1
ATOM 725 C CA . GLU A 1 90 ? 2.244 8.885 6.911 1.00 94.00 90 GLU A CA 1
ATOM 726 C C . GLU A 1 90 ? 1.679 8.717 8.338 1.00 94.00 90 GLU A C 1
ATOM 728 O O . GLU A 1 90 ? 0.980 7.746 8.628 1.00 94.00 90 GLU A O 1
ATOM 733 N N . TYR A 1 91 ? 1.942 9.665 9.241 1.00 92.50 91 TYR A N 1
ATOM 734 C CA . TYR A 1 91 ? 1.317 9.720 10.574 1.00 92.50 91 TYR A CA 1
ATOM 735 C C . TYR A 1 91 ? -0.039 10.451 10.612 1.00 92.50 91 TYR A C 1
ATOM 737 O O . TYR A 1 91 ? -0.633 10.570 11.680 1.00 92.50 91 TYR A O 1
ATOM 745 N N . HIS A 1 92 ? -0.555 10.901 9.462 1.00 89.88 92 HIS A N 1
ATOM 746 C CA . HIS A 1 92 ? -1.753 11.745 9.353 1.00 89.88 92 HIS A CA 1
ATOM 747 C C . HIS A 1 92 ? -1.633 13.081 10.098 1.00 89.88 92 HIS A C 1
ATOM 749 O O . HIS A 1 92 ? -2.595 13.547 10.711 1.00 89.88 92 HIS A O 1
ATOM 755 N N . GLU A 1 93 ? -0.449 13.687 10.059 1.00 87.69 93 GLU A N 1
ATOM 756 C CA . GLU A 1 93 ? -0.182 14.961 10.717 1.00 87.69 93 GLU A CA 1
ATOM 757 C C . GLU A 1 93 ? -0.335 16.133 9.735 1.00 87.69 93 GLU A C 1
ATOM 759 O O . GLU A 1 93 ? -0.164 16.010 8.520 1.00 87.69 93 GLU A O 1
ATOM 764 N N . ALA A 1 94 ? -0.665 17.313 10.261 1.00 86.69 94 ALA A N 1
ATOM 765 C CA . ALA A 1 94 ? -0.777 18.534 9.459 1.00 86.69 94 ALA A CA 1
ATOM 766 C C . ALA A 1 94 ? 0.580 19.225 9.223 1.00 86.69 94 ALA A C 1
ATOM 768 O O . ALA A 1 94 ? 0.666 20.197 8.466 1.00 86.69 94 ALA A O 1
ATOM 769 N N . ILE A 1 95 ? 1.621 18.757 9.913 1.00 86.56 95 ILE A N 1
ATOM 770 C CA . ILE A 1 95 ? 2.945 19.370 9.962 1.00 86.56 95 ILE A CA 1
ATOM 771 C C . ILE A 1 95 ? 3.840 18.689 8.929 1.00 86.56 95 ILE A C 1
ATOM 773 O O . ILE A 1 95 ? 3.818 17.470 8.805 1.00 86.56 95 ILE A O 1
ATOM 777 N N . THR A 1 96 ? 4.648 19.478 8.222 1.00 86.88 96 THR A N 1
ATOM 778 C CA . THR A 1 96 ? 5.763 19.012 7.386 1.00 86.88 96 THR A CA 1
ATOM 779 C C . THR A 1 96 ? 7.035 19.591 7.988 1.00 86.88 96 THR A C 1
ATOM 781 O O . THR A 1 96 ? 7.235 20.800 7.915 1.00 86.88 96 THR A O 1
ATOM 784 N N . ASN A 1 97 ? 7.850 18.768 8.646 1.00 87.12 97 ASN A N 1
ATOM 785 C CA . ASN A 1 97 ? 9.026 19.216 9.402 1.00 87.12 97 ASN A CA 1
ATOM 786 C C . ASN A 1 97 ? 10.340 18.741 8.768 1.00 87.12 97 ASN A C 1
ATOM 788 O O . ASN A 1 97 ? 11.146 18.084 9.418 1.00 87.12 97 ASN A O 1
ATOM 792 N N . CYS A 1 98 ? 10.579 19.090 7.502 1.00 85.56 98 CYS A N 1
ATOM 793 C CA . CYS A 1 98 ? 11.843 18.760 6.836 1.00 85.56 98 CYS A CA 1
ATOM 794 C C . CYS A 1 98 ? 13.052 19.513 7.412 1.00 85.56 98 CYS A C 1
ATOM 796 O O . CYS A 1 98 ? 14.175 19.032 7.282 1.00 85.56 98 CYS A O 1
ATOM 798 N N . ASP A 1 99 ? 12.833 20.633 8.109 1.00 83.38 99 ASP A N 1
ATOM 799 C CA . ASP A 1 99 ? 13.888 21.468 8.706 1.00 83.38 99 ASP A CA 1
ATOM 800 C C . ASP A 1 99 ? 14.819 20.691 9.656 1.00 83.38 99 ASP A C 1
ATOM 802 O O . ASP A 1 99 ? 15.955 21.094 9.886 1.00 83.38 99 ASP A O 1
ATOM 806 N N . VAL A 1 100 ? 14.374 19.537 10.172 1.00 76.50 100 VAL A N 1
ATOM 807 C CA . VAL A 1 100 ? 15.185 18.628 11.002 1.00 76.50 100 VAL A CA 1
ATOM 808 C C . VAL A 1 100 ? 16.447 18.117 10.304 1.00 76.50 100 VAL A C 1
ATOM 810 O O . VAL A 1 100 ? 17.369 17.660 10.976 1.00 76.50 100 VAL A O 1
ATOM 813 N N . PHE A 1 101 ? 16.500 18.174 8.973 1.00 72.50 101 PHE A N 1
ATOM 814 C CA . PHE A 1 101 ? 17.629 17.673 8.204 1.00 72.50 101 PHE A CA 1
ATOM 815 C C . PHE A 1 101 ? 18.751 18.693 7.989 1.00 72.50 101 PHE A C 1
ATOM 817 O O . PHE A 1 101 ? 19.779 18.300 7.433 1.00 72.50 101 PHE A O 1
ATOM 824 N N . GLN A 1 102 ? 18.612 19.966 8.399 1.00 68.56 102 GLN A N 1
ATOM 825 C CA . GLN A 1 102 ? 19.642 20.969 8.094 1.00 68.56 102 GLN A CA 1
ATOM 826 C C . GLN A 1 102 ? 19.915 22.037 9.159 1.00 68.56 102 GLN A C 1
ATOM 828 O O . GLN A 1 102 ? 19.026 22.720 9.658 1.00 68.56 102 GLN A O 1
ATOM 833 N N . GLU A 1 103 ? 21.215 22.280 9.353 1.00 63.47 103 GLU A N 1
ATOM 834 C CA . GLU A 1 103 ? 21.781 23.551 9.801 1.00 63.47 103 GLU A CA 1
ATOM 835 C C . GLU A 1 103 ? 22.390 24.268 8.571 1.00 63.47 103 GLU A C 1
ATOM 837 O O . GLU A 1 103 ? 23.505 23.954 8.160 1.00 63.47 103 GLU A O 1
ATOM 842 N N . GLY A 1 104 ? 21.681 25.232 7.962 1.00 67.31 104 GLY A N 1
ATOM 843 C CA . GLY A 1 104 ? 22.328 26.278 7.143 1.00 67.31 104 GLY A CA 1
ATOM 844 C C . GLY A 1 104 ? 22.166 26.299 5.610 1.00 67.31 104 GLY A C 1
ATOM 845 O O . GLY A 1 104 ? 22.831 27.128 4.990 1.00 67.31 104 GLY A O 1
ATOM 846 N N . SER A 1 105 ? 21.299 25.496 4.981 1.00 64.12 105 SER A N 1
ATOM 847 C CA . SER A 1 105 ? 20.961 25.630 3.541 1.00 64.12 105 SER A CA 1
ATOM 848 C C . SER A 1 105 ? 19.459 25.828 3.289 1.00 64.12 105 SER A C 1
ATOM 850 O O . SER A 1 105 ? 18.636 25.554 4.161 1.00 64.12 105 SER A O 1
ATOM 852 N N . ASP A 1 106 ? 19.110 26.378 2.117 1.00 79.94 106 ASP A N 1
ATOM 853 C CA . ASP A 1 106 ? 17.725 26.671 1.725 1.00 79.94 106 ASP A CA 1
ATOM 854 C C . ASP A 1 106 ? 17.004 25.377 1.319 1.00 79.94 106 ASP A C 1
ATOM 856 O O . ASP A 1 106 ? 17.066 24.921 0.176 1.00 79.94 106 ASP A O 1
ATOM 860 N N . ILE A 1 107 ? 16.352 24.745 2.297 1.00 77.81 107 ILE A N 1
ATOM 861 C CA . ILE A 1 107 ? 15.681 23.450 2.139 1.00 77.81 107 ILE A CA 1
ATOM 862 C C . ILE A 1 107 ? 14.632 23.450 1.018 1.00 77.81 107 ILE A C 1
ATOM 864 O O . ILE A 1 107 ? 14.331 22.397 0.457 1.00 77.81 107 ILE A O 1
ATOM 868 N N . ALA A 1 108 ? 14.102 24.623 0.658 1.00 80.06 108 ALA A N 1
ATOM 869 C CA . ALA A 1 108 ? 13.096 24.767 -0.385 1.00 80.06 108 ALA A CA 1
ATOM 870 C C . ALA A 1 108 ? 13.611 24.378 -1.782 1.00 80.06 108 ALA A C 1
ATOM 872 O O . ALA A 1 108 ? 12.802 24.006 -2.628 1.00 80.06 108 ALA A O 1
ATOM 873 N N . GLU A 1 109 ? 14.925 24.434 -2.032 1.00 85.25 109 GLU A N 1
ATOM 874 C CA . GLU A 1 109 ? 15.499 24.096 -3.345 1.00 85.25 109 GLU A CA 1
ATOM 875 C C . GLU A 1 109 ? 15.691 22.586 -3.556 1.00 85.25 109 GLU A C 1
ATOM 877 O O . GLU A 1 109 ? 15.719 22.121 -4.695 1.00 85.25 109 GLU A O 1
ATOM 882 N N . ILE A 1 110 ? 15.810 21.813 -2.473 1.00 89.88 110 ILE A N 1
ATOM 883 C CA . ILE A 1 110 ? 16.175 20.383 -2.511 1.00 89.88 110 ILE A CA 1
ATOM 884 C C . ILE A 1 110 ? 15.069 19.451 -1.990 1.00 89.88 110 ILE A C 1
ATOM 886 O O . ILE A 1 110 ? 15.210 18.223 -2.027 1.00 89.88 110 ILE A O 1
ATOM 890 N N . MET A 1 111 ? 13.968 20.028 -1.500 1.00 93.81 111 MET A N 1
ATOM 891 C CA . MET A 1 111 ? 12.791 19.328 -0.993 1.00 93.81 111 MET A CA 1
ATOM 892 C C . MET A 1 111 ? 11.617 19.454 -1.966 1.00 93.81 111 MET A C 1
ATOM 894 O O . MET A 1 111 ? 11.330 20.529 -2.490 1.00 93.81 111 MET A O 1
ATOM 898 N N . MET A 1 112 ? 10.849 18.376 -2.103 1.00 96.06 112 MET A N 1
ATOM 899 C CA . MET A 1 112 ? 9.566 18.374 -2.797 1.00 96.06 112 MET A CA 1
ATOM 900 C C . MET A 1 112 ? 8.465 17.833 -1.884 1.00 96.06 112 MET A C 1
ATOM 902 O O . MET A 1 112 ? 8.656 16.842 -1.184 1.00 96.06 112 MET A O 1
ATOM 906 N N . LEU A 1 113 ? 7.285 18.455 -1.880 1.00 96.12 113 LEU A N 1
ATOM 907 C CA . LEU A 1 113 ? 6.130 17.867 -1.199 1.00 96.12 113 LEU A CA 1
ATOM 908 C C . LEU A 1 113 ? 5.652 16.632 -1.967 1.00 96.12 113 LEU A C 1
ATOM 910 O O . LEU A 1 113 ? 5.683 16.607 -3.199 1.00 96.12 113 LEU A O 1
ATOM 914 N N . VAL A 1 114 ? 5.182 15.606 -1.260 1.00 97.44 114 VAL A N 1
ATOM 915 C CA . VAL A 1 114 ? 4.783 14.339 -1.890 1.00 97.44 114 VAL A CA 1
ATOM 916 C C . VAL A 1 114 ? 3.657 14.504 -2.910 1.00 97.44 114 VAL A C 1
ATOM 918 O O . VAL A 1 114 ? 3.642 13.815 -3.930 1.00 97.44 114 VAL A O 1
ATOM 921 N N . GLU A 1 115 ? 2.743 15.450 -2.690 1.00 97.00 115 GLU A N 1
ATOM 922 C CA . GLU A 1 115 ? 1.685 15.762 -3.645 1.00 97.00 115 GLU A CA 1
ATOM 923 C C . GLU A 1 115 ? 2.213 16.370 -4.952 1.00 97.00 115 GLU A C 1
ATOM 925 O O . GLU A 1 115 ? 1.659 16.096 -6.017 1.00 97.00 115 GLU A O 1
ATOM 930 N N . ASP A 1 116 ? 3.292 17.154 -4.896 1.00 97.19 116 ASP A N 1
ATOM 931 C CA . ASP A 1 116 ? 3.968 17.693 -6.077 1.00 97.19 116 ASP A CA 1
ATOM 932 C C . ASP A 1 116 ? 4.793 16.603 -6.761 1.00 97.19 116 ASP A C 1
ATOM 934 O O . ASP A 1 116 ? 4.691 16.429 -7.975 1.00 97.19 116 ASP A O 1
ATOM 938 N N . PHE A 1 117 ? 5.523 15.806 -5.976 1.00 97.81 117 PHE A N 1
ATOM 939 C CA . PHE A 1 117 ? 6.332 14.694 -6.468 1.00 97.81 117 PHE A CA 1
ATOM 940 C C . PHE A 1 117 ? 5.490 13.683 -7.247 1.00 97.81 117 PHE A C 1
ATOM 942 O O . PHE A 1 117 ? 5.780 13.395 -8.407 1.00 97.81 117 PHE A O 1
ATOM 949 N N . ILE A 1 118 ? 4.404 13.176 -6.657 1.00 97.88 118 ILE A N 1
ATOM 950 C CA . ILE A 1 118 ? 3.532 12.200 -7.324 1.00 97.88 118 ILE A CA 1
ATOM 951 C C . ILE A 1 118 ? 2.861 12.821 -8.557 1.00 97.88 118 ILE A C 1
ATOM 953 O O . ILE A 1 118 ? 2.762 12.159 -9.588 1.00 97.88 118 ILE A O 1
ATOM 957 N N . TYR A 1 119 ? 2.431 14.084 -8.491 1.00 96.81 119 TYR A N 1
ATOM 958 C CA . TYR A 1 119 ? 1.783 14.747 -9.625 1.00 96.81 119 TYR A CA 1
ATOM 959 C C . TYR A 1 119 ? 2.731 14.921 -10.822 1.00 96.81 119 TYR A C 1
ATOM 961 O O . TYR A 1 119 ? 2.365 14.576 -11.947 1.00 96.81 119 TYR A O 1
ATOM 969 N N . ILE A 1 120 ? 3.961 15.393 -10.588 1.00 96.56 120 ILE A N 1
ATOM 970 C CA . ILE A 1 120 ? 4.988 15.517 -11.636 1.00 96.56 120 ILE A CA 1
ATOM 971 C C . ILE A 1 120 ? 5.352 14.130 -12.177 1.00 96.56 120 ILE A C 1
ATOM 973 O O . ILE A 1 120 ? 5.458 13.952 -13.391 1.00 96.56 120 ILE A O 1
ATOM 977 N N . LEU A 1 121 ? 5.480 13.127 -11.302 1.00 97.19 121 LEU A N 1
ATOM 978 C CA . LEU A 1 121 ? 5.771 11.755 -11.712 1.00 97.19 121 LEU A CA 1
ATOM 979 C C . LEU A 1 121 ? 4.702 11.206 -12.668 1.00 97.19 121 LEU A C 1
ATOM 981 O O . LEU A 1 121 ? 5.066 10.639 -13.692 1.00 97.19 121 LEU A O 1
ATOM 985 N N . ILE A 1 122 ? 3.408 11.402 -12.395 1.00 95.62 122 ILE A N 1
ATOM 986 C CA . ILE A 1 122 ? 2.323 10.953 -13.290 1.00 95.62 122 ILE A CA 1
ATOM 987 C C . ILE A 1 122 ? 2.410 11.613 -14.671 1.00 95.62 122 ILE A C 1
ATOM 989 O O . ILE A 1 122 ? 2.173 10.946 -15.676 1.00 95.62 122 ILE A O 1
ATOM 993 N N . ASP A 1 123 ? 2.731 12.907 -14.743 1.00 94.06 123 ASP A N 1
ATOM 994 C CA . ASP A 1 123 ? 2.792 13.618 -16.027 1.00 94.06 123 ASP A CA 1
ATOM 995 C C . ASP A 1 123 ? 4.001 13.189 -16.875 1.00 94.06 123 ASP A C 1
ATOM 997 O O . ASP A 1 123 ? 3.918 13.124 -18.106 1.00 94.06 123 ASP A O 1
ATOM 1001 N N . LYS A 1 124 ? 5.122 12.876 -16.213 1.00 95.44 124 LYS A N 1
ATOM 1002 C CA . LYS A 1 124 ? 6.434 12.660 -16.845 1.00 95.44 124 LYS A CA 1
ATOM 1003 C C . LYS A 1 124 ? 6.896 11.206 -16.886 1.00 95.44 124 LYS A C 1
ATOM 1005 O O . LYS A 1 124 ? 7.960 10.919 -17.432 1.00 95.44 124 LYS A O 1
ATOM 1010 N N . THR A 1 125 ? 6.128 10.282 -16.316 1.00 95.94 125 THR A N 1
ATOM 1011 C CA . THR A 1 125 ? 6.493 8.862 -16.266 1.00 95.94 125 THR A CA 1
ATOM 1012 C C . THR A 1 125 ? 6.584 8.243 -17.659 1.00 95.94 125 THR A C 1
ATOM 1014 O O . THR A 1 125 ? 5.837 8.582 -18.576 1.00 95.94 125 THR A O 1
ATOM 1017 N N . ASP A 1 126 ? 7.498 7.293 -17.803 1.00 95.75 126 ASP A N 1
ATOM 1018 C CA . ASP A 1 126 ? 7.622 6.413 -18.957 1.00 95.75 126 ASP A CA 1
ATOM 1019 C C . ASP A 1 126 ? 7.038 5.018 -18.698 1.00 95.75 126 ASP A C 1
ATOM 1021 O O . ASP A 1 126 ? 7.050 4.181 -19.587 1.00 95.75 126 ASP A O 1
ATOM 1025 N N . VAL A 1 127 ? 6.461 4.771 -17.521 1.00 95.62 127 VAL A N 1
ATOM 1026 C CA . VAL A 1 127 ? 5.701 3.554 -17.212 1.00 95.62 127 VAL A CA 1
ATOM 1027 C C . VAL A 1 127 ? 4.272 3.884 -16.795 1.00 95.62 127 VAL A C 1
ATOM 1029 O O . VAL A 1 127 ? 4.016 4.948 -16.232 1.00 95.62 127 VAL A O 1
ATOM 1032 N N . PHE A 1 128 ? 3.336 2.963 -17.024 1.00 96.94 128 PHE A N 1
ATOM 1033 C CA . PHE A 1 128 ? 1.963 3.122 -16.544 1.00 96.94 128 PHE A CA 1
ATOM 1034 C C . PHE A 1 128 ? 1.871 2.866 -15.034 1.00 96.94 128 PHE A C 1
ATOM 1036 O O . PHE A 1 128 ? 2.251 1.780 -14.589 1.00 96.94 128 PHE A O 1
ATOM 1043 N N . ILE A 1 129 ? 1.345 3.824 -14.259 1.00 97.56 129 ILE A N 1
ATOM 1044 C CA . ILE A 1 129 ? 1.340 3.762 -12.783 1.00 97.56 129 ILE A CA 1
ATOM 1045 C C . ILE A 1 129 ? -0.070 3.519 -12.226 1.00 97.56 129 ILE A C 1
ATOM 1047 O O . ILE A 1 129 ? -1.006 4.264 -12.506 1.00 97.56 129 ILE A O 1
ATOM 1051 N N . ASP A 1 130 ? -0.221 2.524 -11.357 1.00 98.12 130 ASP A N 1
ATOM 1052 C CA . ASP A 1 130 ? -1.390 2.379 -10.487 1.00 98.12 130 ASP A CA 1
ATOM 1053 C C . ASP A 1 130 ? -1.116 3.017 -9.122 1.00 98.12 130 ASP A C 1
ATOM 1055 O O . ASP A 1 130 ? -0.179 2.640 -8.422 1.00 98.12 130 ASP A O 1
ATOM 1059 N N . ILE A 1 131 ? -1.951 3.971 -8.720 1.00 98.31 131 ILE A N 1
ATOM 1060 C CA . ILE A 1 131 ? -1.809 4.705 -7.462 1.00 98.31 131 ILE A CA 1
ATOM 1061 C C . ILE A 1 131 ? -2.961 4.323 -6.536 1.00 98.31 131 ILE A C 1
ATOM 1063 O O . ILE A 1 131 ? -4.129 4.456 -6.897 1.00 98.31 131 ILE A O 1
ATOM 1067 N N . LEU A 1 132 ? -2.634 3.843 -5.341 1.00 98.25 132 LEU A N 1
ATOM 1068 C CA . LEU A 1 132 ? -3.570 3.438 -4.295 1.00 98.25 132 LEU A CA 1
ATOM 1069 C C . LEU A 1 132 ? -3.479 4.453 -3.151 1.00 98.25 132 LEU A C 1
ATOM 1071 O O . LEU A 1 132 ? -2.459 4.522 -2.468 1.00 98.25 132 LEU A O 1
ATOM 1075 N N . LEU A 1 133 ? -4.534 5.245 -2.959 1.00 97.19 133 LEU A N 1
ATOM 1076 C CA . LEU A 1 133 ? -4.597 6.310 -1.956 1.00 97.19 133 LEU A CA 1
ATOM 1077 C C . LEU A 1 133 ? -5.580 5.958 -0.841 1.00 97.19 133 LEU A C 1
ATOM 1079 O O . LEU A 1 133 ? -6.715 5.546 -1.115 1.00 97.19 133 LEU A O 1
ATOM 1083 N N . GLU A 1 134 ? -5.171 6.184 0.408 1.00 95.50 134 GLU A N 1
ATOM 1084 C CA . GLU A 1 134 ? -6.048 6.053 1.574 1.00 95.50 134 GLU A CA 1
ATOM 1085 C C . GLU A 1 134 ? -7.028 7.224 1.643 1.00 95.50 134 GLU A C 1
ATOM 1087 O O . GLU A 1 134 ? -6.907 8.151 2.436 1.00 95.50 134 GLU A O 1
ATOM 1092 N N . VAL A 1 135 ? -8.019 7.195 0.765 1.00 93.19 135 VAL A N 1
ATOM 1093 C CA . VAL A 1 135 ? -9.145 8.119 0.802 1.00 93.19 135 VAL A CA 1
ATOM 1094 C C . VAL A 1 135 ? -10.445 7.322 0.860 1.00 93.19 135 VAL A C 1
ATOM 1096 O O . VAL A 1 135 ? -10.511 6.236 0.268 1.00 93.19 135 VAL A O 1
ATOM 1099 N N . PRO A 1 136 ? -11.476 7.836 1.558 1.00 91.06 136 PRO A N 1
ATOM 1100 C CA . PRO A 1 136 ? -12.816 7.278 1.575 1.00 91.06 136 PRO A CA 1
ATOM 1101 C C . PRO A 1 136 ? -13.291 6.977 0.167 1.00 91.06 136 PRO A C 1
ATOM 1103 O O . PRO A 1 136 ? -13.166 7.789 -0.752 1.00 91.06 136 PRO A O 1
ATOM 1106 N N . ALA A 1 137 ? -13.830 5.792 -0.006 1.00 90.62 137 ALA A N 1
ATOM 1107 C CA . ALA A 1 137 ? -14.334 5.347 -1.276 1.00 90.62 137 ALA A CA 1
ATOM 1108 C C . ALA A 1 137 ? -15.685 5.994 -1.618 1.00 90.62 137 ALA A C 1
ATOM 1110 O O . ALA A 1 137 ? -16.512 6.264 -0.750 1.00 90.62 137 ALA A O 1
ATOM 1111 N N . ILE A 1 138 ? -15.913 6.242 -2.909 1.00 85.25 138 ILE A N 1
ATOM 1112 C CA . ILE A 1 138 ? -17.170 6.825 -3.392 1.00 85.25 138 ILE A CA 1
ATOM 1113 C C . ILE A 1 138 ? -18.194 5.709 -3.615 1.00 85.25 138 ILE A C 1
ATOM 1115 O O . ILE A 1 138 ? -17.903 4.722 -4.300 1.00 85.25 138 ILE A O 1
ATOM 1119 N N . GLU A 1 139 ? -19.412 5.881 -3.100 1.00 81.06 139 GLU A N 1
ATOM 1120 C CA . GLU A 1 139 ? -20.533 5.003 -3.436 1.00 81.06 139 GLU A CA 1
ATOM 1121 C C . GLU A 1 139 ? -20.731 4.908 -4.945 1.00 81.06 139 GLU A C 1
ATOM 1123 O O . GLU A 1 139 ? -20.739 5.914 -5.638 1.00 81.06 139 GLU A O 1
ATOM 1128 N N . ARG A 1 140 ? -21.014 3.713 -5.475 1.00 75.25 140 ARG A N 1
ATOM 1129 C CA . ARG A 1 140 ? -21.233 3.535 -6.927 1.00 75.25 140 ARG A CA 1
ATOM 1130 C C . ARG A 1 140 ? -22.350 4.416 -7.500 1.00 75.25 140 ARG A C 1
ATOM 1132 O O . ARG A 1 140 ? -22.352 4.683 -8.697 1.00 75.25 140 ARG A O 1
ATOM 1139 N N . LYS A 1 141 ? -23.318 4.810 -6.667 1.00 81.81 141 LYS A N 1
ATOM 1140 C CA . LYS A 1 141 ? -24.413 5.718 -7.042 1.00 81.81 141 LYS A CA 1
ATOM 1141 C C . LYS A 1 141 ? -23.954 7.180 -7.106 1.00 81.81 141 LYS A C 1
ATOM 1143 O O . LYS A 1 141 ? -24.530 7.961 -7.855 1.00 81.81 141 LYS A O 1
ATOM 1148 N N . GLN A 1 142 ? -22.927 7.537 -6.340 1.00 81.06 142 GLN A N 1
ATOM 1149 C CA . GLN A 1 142 ? -22.299 8.848 -6.335 1.00 81.06 142 GLN A CA 1
ATOM 1150 C C . GLN A 1 142 ? -21.163 8.814 -7.372 1.00 81.06 142 GLN A C 1
ATOM 1152 O O . GLN A 1 142 ? -20.143 8.161 -7.201 1.00 81.06 142 GLN A O 1
ATOM 1157 N N . THR A 1 143 ? -21.326 9.471 -8.517 1.00 80.69 143 THR A N 1
ATOM 1158 C CA . THR A 1 143 ? -20.267 9.476 -9.549 1.00 80.69 143 THR A CA 1
ATOM 1159 C C . THR A 1 143 ? -19.056 10.322 -9.144 1.00 80.69 143 THR A C 1
ATOM 1161 O O . THR A 1 143 ? -17.972 10.151 -9.703 1.00 80.69 143 THR A O 1
ATOM 1164 N N . LYS A 1 144 ? -19.232 11.203 -8.151 1.00 88.69 144 LYS A N 1
ATOM 1165 C CA . LYS A 1 144 ? -18.239 12.159 -7.663 1.00 88.69 144 LYS A CA 1
ATOM 1166 C C . LYS A 1 144 ? -18.311 12.336 -6.146 1.00 88.69 144 LYS A C 1
ATOM 1168 O O . LYS A 1 144 ? -19.376 12.197 -5.547 1.00 88.69 144 LYS A O 1
ATOM 1173 N N . TYR A 1 145 ? -17.183 12.710 -5.545 1.00 86.88 145 TYR A N 1
ATOM 1174 C CA . TYR A 1 145 ? -17.149 13.261 -4.187 1.00 86.88 145 TYR A CA 1
ATOM 1175 C C . TYR A 1 145 ? -18.009 14.531 -4.093 1.00 86.88 145 TYR A C 1
ATOM 1177 O O . TYR A 1 145 ? -18.090 15.300 -5.051 1.00 86.88 145 TYR A O 1
ATOM 1185 N N . LYS A 1 146 ? -18.632 14.764 -2.931 1.00 86.00 146 LYS A N 1
ATOM 1186 C CA . LYS A 1 146 ? -19.330 16.028 -2.645 1.00 86.00 146 LYS A CA 1
ATOM 1187 C C . LYS A 1 146 ? -18.323 17.180 -2.677 1.00 86.00 146 LYS A C 1
ATOM 1189 O O . LYS A 1 146 ? -17.230 17.031 -2.144 1.00 86.00 146 LYS A O 1
ATOM 1194 N N . ASP A 1 147 ? -18.712 18.338 -3.207 1.00 83.56 147 ASP A N 1
ATOM 1195 C CA . ASP A 1 147 ? -17.836 19.523 -3.279 1.00 83.56 147 ASP A CA 1
ATOM 1196 C C . ASP A 1 147 ? -17.370 19.990 -1.880 1.00 83.56 147 ASP A C 1
ATOM 1198 O O . ASP A 1 147 ? -16.327 20.615 -1.732 1.00 83.56 147 ASP A O 1
ATOM 1202 N N . SER A 1 148 ? -18.127 19.641 -0.833 1.00 81.56 148 SER A N 1
ATOM 1203 C CA . SER A 1 148 ? -17.789 19.889 0.572 1.00 81.56 148 SER A CA 1
ATOM 1204 C C . SER A 1 148 ? -16.775 18.903 1.166 1.00 81.56 148 SER A C 1
ATOM 1206 O O . SER A 1 148 ? -16.449 19.010 2.348 1.00 81.56 148 SER A O 1
ATOM 1208 N N . TYR A 1 149 ? -16.350 17.880 0.423 1.00 82.38 149 TYR A N 1
ATOM 1209 C CA . TYR A 1 149 ? -15.392 16.894 0.904 1.00 82.38 149 TYR A CA 1
ATOM 1210 C C . TYR A 1 149 ? -13.978 17.480 0.846 1.00 82.38 149 TYR A C 1
ATOM 1212 O O . TYR A 1 149 ? -13.423 17.683 -0.229 1.00 82.38 149 TYR A O 1
ATOM 1220 N N . THR A 1 150 ? -13.397 17.745 2.015 1.00 73.38 150 THR A N 1
ATOM 1221 C CA . THR A 1 150 ? -12.085 18.394 2.158 1.00 73.38 150 THR A CA 1
ATOM 1222 C C . THR A 1 150 ? -10.972 17.408 2.525 1.00 73.38 150 THR A C 1
ATOM 1224 O O . THR A 1 150 ? -10.042 17.794 3.224 1.00 73.38 150 THR A O 1
ATOM 1227 N N . GLY A 1 151 ? -11.074 16.132 2.140 1.00 78.06 151 GLY A N 1
ATOM 1228 C CA . GLY A 1 151 ? -10.081 15.120 2.518 1.00 78.06 151 GLY A CA 1
ATOM 1229 C C . GLY A 1 151 ? -10.155 14.684 3.990 1.00 78.06 151 GLY A C 1
ATOM 1230 O O . GLY A 1 151 ? -11.195 14.790 4.650 1.00 78.06 151 GLY A O 1
ATOM 1231 N N . ILE A 1 152 ? -9.039 14.163 4.508 1.00 75.50 152 ILE A N 1
ATOM 1232 C CA . ILE A 1 152 ? -8.895 13.705 5.898 1.00 75.50 152 ILE A CA 1
ATOM 1233 C C . ILE A 1 152 ? -8.506 14.908 6.763 1.00 75.50 152 ILE A C 1
ATOM 1235 O O . ILE A 1 152 ? -7.399 15.423 6.645 1.00 75.50 152 ILE A O 1
ATOM 1239 N N . LYS A 1 153 ? -9.406 15.329 7.666 1.00 71.44 153 LYS A N 1
ATOM 1240 C CA . LYS A 1 153 ? -9.365 16.618 8.397 1.00 71.44 153 LYS A CA 1
ATOM 1241 C C . LYS A 1 153 ? -8.079 16.947 9.181 1.00 71.44 153 LYS A C 1
ATOM 1243 O O . LYS A 1 153 ? -7.930 18.094 9.579 1.00 71.44 153 LYS A O 1
ATOM 1248 N N . ASN A 1 154 ? -7.159 16.000 9.365 1.00 77.06 154 ASN A N 1
ATOM 1249 C CA . ASN A 1 154 ? -5.905 16.200 10.102 1.00 77.06 154 ASN A CA 1
ATOM 1250 C C . ASN A 1 154 ? -4.634 15.902 9.289 1.00 77.06 154 ASN A C 1
ATOM 1252 O O . ASN A 1 154 ? -3.546 16.212 9.757 1.00 77.06 154 ASN A O 1
ATOM 1256 N N . SER A 1 155 ? -4.756 15.351 8.077 1.00 83.75 155 SER A N 1
ATOM 1257 C CA . SER A 1 155 ? -3.609 15.017 7.230 1.00 83.75 155 SER A CA 1
ATOM 1258 C C . SER A 1 155 ? -3.498 16.029 6.098 1.00 83.75 155 SER A C 1
ATOM 1260 O O . SER A 1 155 ? -4.299 16.022 5.154 1.00 83.75 155 SER A O 1
ATOM 1262 N N . ARG A 1 156 ? -2.514 16.929 6.203 1.00 88.81 156 ARG A N 1
ATOM 1263 C CA . ARG A 1 156 ? -2.289 17.972 5.191 1.00 88.81 156 ARG A CA 1
ATOM 1264 C C . ARG A 1 156 ? -1.871 17.345 3.864 1.00 88.81 156 ARG A C 1
ATOM 1266 O O . ARG A 1 156 ? -2.495 17.634 2.846 1.00 88.81 156 ARG A O 1
ATOM 1273 N N . SER A 1 157 ? -0.862 16.477 3.882 1.00 92.50 157 SER A N 1
ATOM 1274 C CA . SER A 1 157 ? -0.296 15.880 2.669 1.00 92.50 157 SER A CA 1
ATOM 1275 C C . SER A 1 157 ? -1.296 14.988 1.945 1.00 92.50 157 SER A C 1
ATOM 1277 O O . SER A 1 157 ? -1.497 15.159 0.747 1.00 92.50 157 SER A O 1
ATOM 1279 N N . MET A 1 158 ? -2.026 14.122 2.649 1.00 92.94 158 MET A N 1
ATOM 1280 C CA . MET A 1 158 ? -3.051 13.294 2.007 1.00 92.94 158 MET A CA 1
ATOM 1281 C C . MET A 1 158 ? -4.227 14.102 1.469 1.00 92.94 158 MET A C 1
ATOM 1283 O O . MET A 1 158 ? -4.739 13.792 0.396 1.00 92.94 158 MET A O 1
ATOM 1287 N N . THR A 1 159 ? -4.640 15.159 2.172 1.00 92.81 159 THR A N 1
ATOM 1288 C CA . THR A 1 159 ? -5.676 16.073 1.673 1.00 92.81 159 THR A CA 1
ATOM 1289 C C . THR A 1 159 ? -5.207 16.807 0.418 1.00 92.81 159 THR A C 1
ATOM 1291 O O . THR A 1 159 ? -5.946 16.883 -0.562 1.00 92.81 159 THR A O 1
ATOM 1294 N N . ASN A 1 160 ? -3.973 17.307 0.404 1.00 94.88 160 ASN A N 1
ATOM 1295 C CA . ASN A 1 160 ? -3.403 17.987 -0.756 1.00 94.88 160 ASN A CA 1
ATOM 1296 C C . ASN A 1 160 ? -3.213 17.037 -1.944 1.00 94.88 160 ASN A C 1
ATOM 1298 O O . ASN A 1 160 ? -3.568 17.385 -3.071 1.00 94.88 160 ASN A O 1
ATOM 1302 N N . LEU A 1 161 ? -2.715 15.827 -1.688 1.00 95.38 161 LEU A N 1
ATOM 1303 C CA . LEU A 1 161 ? -2.567 14.771 -2.683 1.00 95.38 161 LEU A CA 1
ATOM 1304 C C . LEU A 1 161 ? -3.928 14.376 -3.264 1.00 95.38 161 LEU A C 1
ATOM 1306 O O . LEU A 1 161 ? -4.076 14.317 -4.484 1.00 95.38 161 LEU A O 1
ATOM 1310 N N . PHE A 1 162 ? -4.941 14.188 -2.412 1.00 95.06 162 PHE A N 1
ATOM 1311 C CA . PHE A 1 162 ? -6.317 13.964 -2.847 1.00 95.06 162 PHE A CA 1
ATOM 1312 C C . PHE A 1 162 ? -6.811 15.104 -3.736 1.00 95.06 162 PHE A C 1
ATOM 1314 O O . PHE A 1 162 ? -7.303 14.838 -4.824 1.00 95.06 162 PHE A O 1
ATOM 1321 N N . ASN A 1 163 ? -6.649 16.363 -3.323 1.00 94.62 163 ASN A N 1
ATOM 1322 C CA . ASN A 1 163 ? -7.114 17.514 -4.099 1.00 94.62 163 ASN A CA 1
ATOM 1323 C C . ASN A 1 163 ? -6.435 17.594 -5.476 1.00 94.62 163 ASN A C 1
ATOM 1325 O O . ASN A 1 163 ? -7.108 17.852 -6.474 1.00 94.62 163 ASN A O 1
ATOM 1329 N N . LYS A 1 164 ? -5.124 17.326 -5.560 1.00 95.75 164 LYS A N 1
ATOM 1330 C CA . LYS A 1 164 ? -4.399 17.288 -6.842 1.00 95.75 164 LYS A CA 1
ATOM 1331 C C . LYS A 1 164 ? -4.847 16.139 -7.742 1.00 95.75 164 LYS A C 1
ATOM 1333 O O . LYS A 1 164 ? -4.914 16.310 -8.957 1.00 95.75 164 LYS A O 1
ATOM 1338 N N . LEU A 1 165 ? -5.156 14.982 -7.160 1.00 95.81 165 LEU A N 1
ATOM 1339 C CA . LEU A 1 165 ? -5.518 13.768 -7.895 1.00 95.81 165 LEU A CA 1
ATOM 1340 C C . LEU A 1 165 ? -7.028 13.520 -7.967 1.00 95.81 165 LEU A C 1
ATOM 1342 O O . LEU A 1 165 ? -7.447 12.503 -8.514 1.00 95.81 165 LEU A O 1
ATOM 1346 N N . GLN A 1 166 ? -7.857 14.441 -7.469 1.00 95.00 166 GLN A N 1
ATOM 1347 C CA . GLN A 1 166 ? -9.304 14.258 -7.346 1.00 95.00 166 GLN A CA 1
ATOM 1348 C C . GLN A 1 166 ? -9.935 13.899 -8.693 1.00 95.00 166 GLN A C 1
ATOM 1350 O O . GLN A 1 166 ? -10.703 12.939 -8.779 1.00 95.00 166 GLN A O 1
ATOM 1355 N N . LYS A 1 167 ? -9.533 14.615 -9.752 1.00 93.31 167 LYS A N 1
ATOM 1356 C CA . LYS A 1 167 ? -9.968 14.340 -11.124 1.00 93.31 167 LYS A CA 1
ATOM 1357 C C . LYS A 1 167 ? -9.607 12.928 -11.570 1.00 93.31 167 LYS A C 1
ATOM 1359 O O . LYS A 1 167 ? -10.399 12.285 -12.231 1.00 93.31 167 LYS A O 1
ATOM 1364 N N . CYS A 1 168 ? -8.450 12.410 -11.167 1.00 94.06 168 CYS A N 1
ATOM 1365 C CA . CYS A 1 168 ? -7.996 11.073 -11.544 1.00 94.06 168 CYS A CA 1
ATOM 1366 C C . CYS A 1 168 ? -8.695 9.936 -10.784 1.00 94.06 168 CYS A C 1
ATOM 1368 O O . CYS A 1 168 ? -8.610 8.784 -11.206 1.00 94.06 168 CYS A O 1
ATOM 1370 N N . ILE A 1 169 ? -9.386 10.242 -9.680 1.00 92.38 169 ILE A N 1
ATOM 1371 C CA . ILE A 1 169 ? -10.110 9.267 -8.849 1.00 92.38 169 ILE A CA 1
ATOM 1372 C C . ILE A 1 169 ? -11.603 9.233 -9.208 1.00 92.38 169 ILE A C 1
ATOM 1374 O O . ILE A 1 169 ? -12.223 8.166 -9.204 1.00 92.38 169 ILE A O 1
ATOM 1378 N N . GLN A 1 170 ? -12.197 10.395 -9.494 1.00 90.81 170 GLN A N 1
ATOM 1379 C CA . GLN A 1 170 ? -13.628 10.541 -9.770 1.00 90.81 170 GLN A CA 1
ATOM 1380 C C . GLN A 1 170 ? -14.033 9.879 -11.095 1.00 90.81 170 GLN A C 1
ATOM 1382 O O . GLN A 1 170 ? -13.324 9.944 -12.095 1.00 90.81 170 GLN A O 1
ATOM 1387 N N . TYR A 1 171 ? -15.199 9.227 -11.122 1.00 85.56 171 TYR A N 1
ATOM 1388 C CA . TYR A 1 171 ? -15.592 8.392 -12.261 1.00 85.56 171 TYR A CA 1
ATOM 1389 C C . TYR A 1 171 ? -15.792 9.169 -13.564 1.00 85.56 171 TYR A C 1
ATOM 1391 O O . TYR A 1 171 ? -15.527 8.620 -14.629 1.00 85.56 171 TYR A O 1
ATOM 1399 N N . ASP A 1 172 ? -16.273 10.404 -13.472 1.00 86.19 172 ASP A N 1
ATOM 1400 C CA . ASP A 1 172 ? -16.608 11.277 -14.599 1.00 86.19 172 ASP A CA 1
ATOM 1401 C C . ASP A 1 172 ? -15.413 12.072 -15.142 1.00 86.19 172 ASP A C 1
ATOM 1403 O O . ASP A 1 172 ? -15.451 12.519 -16.283 1.00 86.19 172 ASP A O 1
ATOM 1407 N N . THR A 1 173 ? -14.348 12.233 -14.352 1.00 88.94 173 THR A N 1
ATOM 1408 C CA . THR A 1 173 ? -13.188 13.068 -14.708 1.00 88.94 173 THR A CA 1
ATOM 1409 C C . THR A 1 173 ? -11.873 12.302 -14.810 1.00 88.94 173 THR A C 1
ATOM 1411 O O . THR A 1 173 ? -10.903 12.843 -15.334 1.00 88.94 173 THR A O 1
ATOM 1414 N N . ARG A 1 174 ? -11.821 11.020 -14.421 1.00 88.25 174 ARG A N 1
ATOM 1415 C CA . ARG A 1 174 ? -10.590 10.196 -14.459 1.00 88.25 174 ARG A CA 1
ATOM 1416 C C . ARG A 1 174 ? -10.005 9.940 -15.846 1.00 88.25 174 ARG A C 1
ATOM 1418 O O . ARG A 1 174 ? -8.939 9.344 -15.957 1.00 88.25 174 ARG A O 1
ATOM 1425 N N . HIS A 1 175 ? -10.714 10.345 -16.891 1.00 87.06 175 HIS A N 1
ATOM 1426 C CA . HIS A 1 175 ? -10.254 10.302 -18.273 1.00 87.06 175 HIS A CA 1
ATOM 1427 C C . HIS A 1 175 ? -9.555 11.599 -18.713 1.00 87.06 175 HIS A C 1
ATOM 1429 O O . HIS A 1 175 ? -9.113 11.692 -19.858 1.00 87.06 175 HIS A O 1
ATOM 1435 N N . ASP A 1 176 ? -9.428 12.585 -17.815 1.00 90.81 176 ASP A N 1
ATOM 1436 C CA . ASP A 1 176 ? -8.662 13.809 -18.048 1.00 90.81 176 ASP A CA 1
ATOM 1437 C C . ASP A 1 176 ? -7.243 13.467 -18.529 1.00 90.81 176 ASP A C 1
ATOM 1439 O O . ASP A 1 176 ? -6.604 12.514 -18.070 1.00 90.81 176 ASP A O 1
ATOM 1443 N N . ASN A 1 177 ? -6.740 14.261 -19.472 1.00 90.56 177 ASN A N 1
ATOM 1444 C CA . ASN A 1 177 ? -5.430 14.056 -20.072 1.00 90.56 177 ASN A CA 1
ATOM 1445 C C . ASN A 1 177 ? -4.303 14.023 -19.022 1.00 90.56 177 ASN A C 1
ATOM 1447 O O . ASN A 1 177 ? -3.319 13.312 -19.224 1.00 90.56 177 ASN A O 1
ATOM 1451 N N . ALA A 1 178 ? -4.443 14.728 -17.895 1.00 93.25 178 ALA A N 1
ATOM 1452 C CA . ALA A 1 178 ? -3.488 14.679 -16.785 1.00 93.25 178 ALA A CA 1
ATOM 1453 C C . ALA A 1 178 ? -3.383 13.284 -16.136 1.00 93.25 178 ALA A C 1
ATOM 1455 O O . ALA A 1 178 ? -2.342 12.929 -15.595 1.00 93.25 178 ALA A O 1
ATOM 1456 N N . CYS A 1 179 ? -4.432 12.466 -16.231 1.00 93.81 179 CYS A N 1
ATOM 1457 C CA . CYS A 1 179 ? -4.510 11.141 -15.620 1.00 93.81 179 CYS A CA 1
ATOM 1458 C C . CYS A 1 179 ? -4.146 10.013 -16.598 1.00 93.81 179 CYS A C 1
ATOM 1460 O O . CYS A 1 179 ? -4.064 8.860 -16.196 1.00 93.81 179 CYS A O 1
ATOM 1462 N N . ARG A 1 180 ? -3.912 10.316 -17.884 1.00 92.88 180 ARG A N 1
ATOM 1463 C CA . ARG A 1 180 ? -3.804 9.317 -18.969 1.00 92.88 180 ARG A CA 1
ATOM 1464 C C . ARG A 1 180 ? -2.722 8.245 -18.768 1.00 92.88 180 ARG A C 1
ATOM 1466 O O . ARG A 1 180 ? -2.852 7.154 -19.311 1.00 92.88 180 ARG A O 1
ATOM 1473 N N . LEU A 1 181 ? -1.656 8.560 -18.027 1.00 95.38 181 LEU A N 1
ATOM 1474 C CA . LEU A 1 181 ? -0.518 7.663 -17.766 1.00 95.38 181 LEU A CA 1
ATOM 1475 C C . LEU A 1 181 ? -0.630 6.923 -16.425 1.00 95.38 181 LEU A C 1
ATOM 1477 O O . LEU A 1 181 ? 0.310 6.246 -16.005 1.00 95.38 181 LEU A O 1
ATOM 1481 N N . SER A 1 182 ? -1.764 7.054 -15.736 1.00 96.31 182 SER A N 1
ATOM 1482 C CA . SER A 1 182 ? -1.987 6.395 -14.457 1.00 96.31 182 SER A CA 1
ATOM 1483 C C . SER A 1 182 ? -3.432 5.937 -14.260 1.00 96.31 182 SER A C 1
ATOM 1485 O O . SER A 1 182 ? -4.355 6.297 -14.990 1.00 96.31 182 SER A O 1
ATOM 1487 N N . ARG A 1 183 ? -3.644 5.111 -13.236 1.00 95.56 183 ARG A N 1
ATOM 1488 C CA . ARG A 1 183 ? -4.961 4.893 -12.627 1.00 95.56 183 ARG A CA 1
ATOM 1489 C C . ARG A 1 183 ? -4.856 5.212 -11.153 1.00 95.56 183 ARG A C 1
ATOM 1491 O O . ARG A 1 183 ? -4.062 4.587 -10.458 1.00 95.56 183 ARG A O 1
ATOM 1498 N N . VAL A 1 184 ? -5.687 6.126 -10.669 1.00 96.00 184 VAL A N 1
ATOM 1499 C CA . VAL A 1 184 ? -5.734 6.459 -9.245 1.00 96.00 184 VAL A CA 1
ATOM 1500 C C . VAL A 1 184 ? -6.962 5.809 -8.623 1.00 96.00 184 VAL A C 1
ATOM 1502 O O . VAL A 1 184 ? -8.075 5.892 -9.144 1.00 96.00 184 VAL A O 1
ATOM 1505 N N . HIS A 1 185 ? -6.755 5.125 -7.506 1.00 95.62 185 HIS A N 1
ATOM 1506 C CA . HIS A 1 185 ? -7.771 4.354 -6.811 1.00 95.62 185 HIS A CA 1
ATOM 1507 C C . HIS A 1 185 ? -7.818 4.785 -5.352 1.00 95.62 185 HIS A C 1
ATOM 1509 O O . HIS A 1 185 ? -6.794 4.828 -4.675 1.00 95.62 185 HIS A O 1
ATOM 1515 N N . TYR A 1 186 ? -9.022 5.022 -4.848 1.00 94.81 186 TYR A N 1
ATOM 1516 C CA . TYR A 1 186 ? -9.266 5.006 -3.414 1.00 94.81 186 TYR A CA 1
ATOM 1517 C C . TYR A 1 186 ? -9.180 3.569 -2.882 1.00 94.81 186 TYR A C 1
ATOM 1519 O O . TYR A 1 186 ? -9.444 2.607 -3.625 1.00 94.81 186 TYR A O 1
ATOM 1527 N N . PHE A 1 187 ? -8.896 3.411 -1.591 1.00 94.62 187 PHE A N 1
ATOM 1528 C CA . PHE A 1 187 ? -8.991 2.099 -0.954 1.00 94.62 187 PHE A CA 1
ATOM 1529 C C . PHE A 1 187 ? -9.678 2.058 0.409 1.00 94.62 187 PHE A C 1
ATOM 1531 O O . PHE A 1 187 ? -9.978 0.959 0.878 1.00 94.62 187 PHE A O 1
ATOM 1538 N N . ASP A 1 188 ? -10.003 3.198 1.024 1.00 91.00 188 ASP A N 1
ATOM 1539 C CA . ASP A 1 188 ? -10.736 3.176 2.288 1.00 91.00 188 ASP A CA 1
ATOM 1540 C C . ASP A 1 188 ? -12.221 2.874 2.046 1.00 91.00 188 ASP A C 1
ATOM 1542 O O . ASP A 1 188 ? -13.065 3.754 1.861 1.00 91.00 188 ASP A O 1
ATOM 1546 N N . ILE A 1 189 ? -12.527 1.579 2.025 1.00 89.56 189 ILE A N 1
ATOM 1547 C CA . ILE A 1 189 ? -13.857 1.036 1.753 1.00 89.56 189 ILE A CA 1
ATOM 1548 C C . ILE A 1 189 ? -14.765 0.967 2.985 1.00 89.56 189 ILE A C 1
ATOM 1550 O O . ILE A 1 189 ? -15.880 0.451 2.887 1.00 89.56 189 ILE A O 1
ATOM 1554 N N . ARG A 1 190 ? -14.319 1.484 4.137 1.00 85.00 190 ARG A N 1
ATOM 1555 C CA . ARG A 1 190 ? -15.092 1.435 5.388 1.00 85.00 190 ARG A CA 1
ATOM 1556 C C . ARG A 1 190 ? -16.355 2.305 5.334 1.00 85.00 190 ARG A C 1
ATOM 1558 O O . ARG A 1 190 ? -17.275 2.073 6.097 1.00 85.00 190 ARG A O 1
ATOM 1565 N N . SER A 1 191 ? -16.424 3.256 4.400 1.00 74.75 191 SER A N 1
ATOM 1566 C CA . SER A 1 191 ? -17.462 4.298 4.326 1.00 74.75 191 SER A CA 1
ATOM 1567 C C . SER A 1 191 ? -18.512 4.131 3.208 1.00 74.75 191 SER A C 1
ATOM 1569 O O . SER A 1 191 ? -19.346 5.012 3.038 1.00 74.75 191 SER A O 1
ATOM 1571 N N . ILE A 1 192 ? -18.500 3.042 2.419 1.00 69.38 192 ILE A N 1
ATOM 1572 C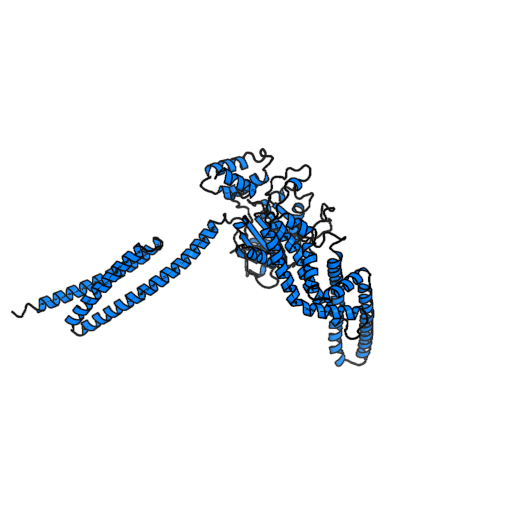 CA . ILE A 1 192 ? -19.288 2.951 1.158 1.00 69.38 192 ILE A CA 1
ATOM 1573 C C . ILE A 1 192 ? -20.718 2.400 1.330 1.00 69.38 192 ILE A C 1
ATOM 1575 O O . ILE A 1 192 ? -21.406 2.188 0.339 1.00 69.38 192 ILE A O 1
ATOM 1579 N N . ASN A 1 193 ? -21.196 2.066 2.525 1.00 63.72 193 ASN A N 1
ATOM 1580 C CA . ASN A 1 193 ? -22.565 1.553 2.659 1.00 63.72 193 ASN A CA 1
ATOM 1581 C C . ASN A 1 193 ? -23.135 1.884 4.029 1.00 63.72 193 ASN A C 1
ATOM 1583 O O . ASN A 1 193 ? -22.771 1.213 4.981 1.00 63.72 193 ASN A O 1
ATOM 1587 N N . GLU A 1 194 ? -24.101 2.799 4.084 1.00 57.28 194 GLU A N 1
ATOM 1588 C CA . GLU A 1 194 ? -24.919 3.040 5.283 1.00 57.28 194 GLU A CA 1
ATOM 1589 C C . GLU A 1 194 ? -25.851 1.850 5.620 1.00 57.28 194 GLU A C 1
ATOM 1591 O O . GLU A 1 194 ? -26.397 1.796 6.712 1.00 57.28 194 GLU A O 1
ATOM 1596 N N . ASP A 1 195 ? -26.043 0.883 4.705 1.00 51.25 195 ASP A N 1
ATOM 1597 C CA . ASP A 1 195 ? -27.206 -0.018 4.770 1.00 51.25 195 ASP A CA 1
ATOM 1598 C C . ASP A 1 195 ? -26.964 -1.467 5.262 1.00 51.25 195 ASP A C 1
ATOM 1600 O O . ASP A 1 195 ? -27.958 -2.166 5.459 1.00 51.25 195 ASP A O 1
ATOM 1604 N N . ARG A 1 196 ? -25.729 -2.013 5.370 1.00 52.75 196 ARG A N 1
ATOM 1605 C CA . ARG A 1 196 ? -25.567 -3.479 5.660 1.00 52.75 196 ARG A CA 1
ATOM 1606 C C . ARG A 1 196 ? -24.319 -3.980 6.391 1.00 52.75 196 ARG A C 1
ATOM 1608 O O . ARG A 1 196 ? -24.414 -4.969 7.105 1.00 52.75 196 ARG A O 1
ATOM 1615 N N . TYR A 1 197 ? -23.145 -3.406 6.141 1.00 49.50 197 TYR A N 1
ATOM 1616 C CA . TYR A 1 197 ? -21.874 -3.876 6.740 1.00 49.50 197 TYR A CA 1
ATOM 1617 C C . TYR A 1 197 ? -21.347 -2.935 7.812 1.00 49.50 197 TYR A C 1
ATOM 1619 O O . TYR A 1 197 ? -20.440 -3.269 8.571 1.00 49.50 197 TYR A O 1
ATOM 1627 N N . SER A 1 198 ? -21.922 -1.745 7.834 1.00 53.44 198 SER A N 1
ATOM 1628 C CA . SER A 1 198 ? -21.501 -0.658 8.669 1.00 53.44 198 SER A CA 1
ATOM 1629 C C . SER A 1 198 ? -22.205 -0.712 10.021 1.00 53.44 198 SER A C 1
ATOM 1631 O O . SER A 1 198 ? -21.677 -0.170 10.965 1.00 53.44 198 SER A O 1
ATOM 1633 N N . ASP A 1 199 ? -23.290 -1.471 10.206 1.00 62.03 199 ASP A N 1
ATOM 1634 C CA . ASP A 1 199 ? -24.016 -1.432 11.479 1.00 62.03 199 ASP A CA 1
ATOM 1635 C C . ASP A 1 199 ? -23.150 -1.776 12.684 1.00 62.03 199 ASP A C 1
ATOM 1637 O O . ASP A 1 199 ? -23.160 -1.015 13.636 1.00 62.03 199 ASP A O 1
ATOM 1641 N N . VAL A 1 200 ? -22.352 -2.850 12.662 1.00 68.06 200 VAL A N 1
ATOM 1642 C CA . VAL A 1 200 ? -21.519 -3.183 13.829 1.00 68.06 200 VAL A CA 1
ATOM 1643 C C . VAL A 1 200 ? -20.289 -2.288 13.919 1.00 68.06 200 VAL A C 1
ATOM 1645 O O . VAL A 1 200 ? -19.983 -1.813 15.004 1.00 68.06 200 VAL A O 1
ATOM 1648 N N . PHE A 1 201 ? -19.578 -2.031 12.818 1.00 70.69 201 PHE A N 1
ATOM 1649 C CA . PHE A 1 201 ? -18.354 -1.225 12.873 1.00 70.69 201 PHE A CA 1
ATOM 1650 C C . PHE A 1 201 ? -18.613 0.271 13.007 1.00 70.69 201 PHE A C 1
ATOM 1652 O O . PHE A 1 201 ? -17.879 0.926 13.736 1.00 70.69 201 PHE A O 1
ATOM 1659 N N . ASP A 1 202 ? -19.654 0.802 12.376 1.00 71.56 202 ASP A N 1
ATOM 1660 C CA . ASP A 1 202 ? -20.142 2.157 12.611 1.00 71.56 202 ASP A CA 1
ATOM 1661 C C . ASP A 1 202 ? -20.717 2.261 14.002 1.00 71.56 202 ASP A C 1
ATOM 1663 O O . ASP A 1 202 ? -20.473 3.266 14.638 1.00 71.56 202 ASP A O 1
ATOM 1667 N N . LEU A 1 203 ? -21.441 1.264 14.518 1.00 71.69 203 LEU A N 1
ATOM 1668 C CA . LEU A 1 203 ? -21.873 1.306 15.914 1.00 71.69 203 LEU A CA 1
ATOM 1669 C C . LEU A 1 203 ? -20.678 1.259 16.850 1.00 71.69 203 LEU A C 1
ATOM 1671 O O . LEU A 1 203 ? -20.652 1.994 17.828 1.00 71.69 203 LEU A O 1
ATOM 1675 N N . ILE A 1 204 ? -19.658 0.466 16.529 1.00 71.06 204 ILE A N 1
ATOM 1676 C CA . ILE A 1 204 ? -18.405 0.433 17.272 1.00 71.06 204 ILE A CA 1
ATOM 1677 C C . ILE A 1 204 ? -17.725 1.808 17.214 1.00 71.06 204 ILE A C 1
ATOM 1679 O O . ILE A 1 204 ? -17.330 2.359 18.238 1.00 71.06 204 ILE A O 1
ATOM 1683 N N . PHE A 1 205 ? -17.605 2.389 16.027 1.00 72.50 205 PHE A N 1
ATOM 1684 C CA . PHE A 1 205 ? -16.931 3.660 15.805 1.00 72.50 205 PHE A CA 1
ATOM 1685 C C . PHE A 1 205 ? -17.718 4.837 16.385 1.00 72.50 205 PHE A C 1
ATOM 1687 O O . PHE A 1 205 ? -17.140 5.698 17.030 1.00 72.50 205 PHE A O 1
ATOM 1694 N N . GLU A 1 206 ? -19.035 4.859 16.221 1.00 73.56 206 GLU A N 1
ATOM 1695 C CA . GLU A 1 206 ? -19.965 5.822 16.807 1.00 73.56 206 GLU A CA 1
ATOM 1696 C C . GLU A 1 206 ? -19.921 5.729 18.328 1.00 73.56 206 GLU A C 1
ATOM 1698 O O . GLU A 1 206 ? -19.727 6.751 18.985 1.00 73.56 206 GLU A O 1
ATOM 1703 N N . THR A 1 207 ? -19.991 4.514 18.884 1.00 71.00 207 THR A N 1
ATOM 1704 C CA . THR A 1 207 ? -19.818 4.279 20.321 1.00 71.00 207 THR A CA 1
ATOM 1705 C C . THR A 1 207 ? -18.483 4.849 20.770 1.00 71.00 207 THR A C 1
ATOM 1707 O O . THR A 1 207 ? -18.457 5.649 21.699 1.00 71.00 207 THR A O 1
ATOM 1710 N N . TYR A 1 208 ? -17.388 4.522 20.075 1.00 73.44 208 TYR A N 1
ATOM 1711 C CA . TYR A 1 208 ? -16.059 5.051 20.362 1.00 73.44 208 TYR A CA 1
ATOM 1712 C C . TYR A 1 208 ? -15.998 6.578 20.254 1.00 73.44 208 TYR A C 1
ATOM 1714 O O . TYR A 1 208 ? -15.403 7.206 21.117 1.00 73.44 208 TYR A O 1
ATOM 1722 N N . CYS A 1 209 ? -16.607 7.203 19.248 1.00 70.50 209 CYS A N 1
ATOM 1723 C CA . CYS A 1 209 ? -16.583 8.651 19.041 1.00 70.50 209 CYS A CA 1
ATOM 1724 C C . CYS A 1 209 ? -17.393 9.403 20.095 1.00 70.50 209 CYS A C 1
ATOM 1726 O O . CYS A 1 209 ? -16.914 10.403 20.646 1.00 70.50 209 CYS A O 1
ATOM 1728 N N . ILE A 1 210 ? -18.606 8.934 20.392 1.00 69.88 210 ILE A N 1
ATOM 1729 C CA . ILE A 1 210 ? -19.436 9.503 21.456 1.00 69.88 210 ILE A CA 1
ATOM 1730 C C . ILE A 1 210 ? -18.693 9.371 22.781 1.00 69.88 210 ILE A C 1
ATOM 1732 O O . ILE A 1 210 ? -18.567 10.329 23.544 1.00 69.88 210 ILE A O 1
ATOM 1736 N N . TYR A 1 211 ? -18.111 8.202 23.003 1.00 68.56 211 TYR A N 1
ATOM 1737 C CA . TYR A 1 211 ? -17.342 7.905 24.185 1.00 68.56 211 TYR A CA 1
ATOM 1738 C C . TYR A 1 211 ? -16.033 8.704 24.281 1.00 68.56 211 TYR A C 1
ATOM 1740 O O . TYR A 1 211 ? -15.706 9.202 25.349 1.00 68.56 211 TYR A O 1
ATOM 1748 N N . PHE A 1 212 ? -15.286 8.895 23.196 1.00 71.25 212 PHE A N 1
ATOM 1749 C CA . PHE A 1 212 ? -14.064 9.700 23.162 1.00 71.25 212 PHE A CA 1
ATOM 1750 C C . PHE A 1 212 ? -14.381 11.162 23.491 1.00 71.25 212 PHE A C 1
ATOM 1752 O O . PHE A 1 212 ? -13.692 11.791 24.296 1.00 71.25 212 PHE A O 1
ATOM 1759 N N . SER A 1 213 ? -15.488 11.675 22.947 1.00 68.38 213 SER A N 1
ATOM 1760 C CA . SER A 1 213 ? -16.015 13.007 23.270 1.00 68.38 213 SER A CA 1
ATOM 1761 C C . SER A 1 213 ? -16.405 13.118 24.752 1.00 68.38 213 SER A C 1
ATOM 1763 O O . SER A 1 213 ? -16.107 14.119 25.417 1.00 68.38 213 SER A O 1
ATOM 1765 N N . TYR A 1 214 ? -17.018 12.064 25.297 1.00 69.38 214 TYR A N 1
ATOM 1766 C CA . TYR A 1 214 ? -17.324 11.952 26.720 1.00 69.38 214 TYR A CA 1
ATOM 1767 C C . TYR A 1 214 ? -16.053 11.910 27.575 1.00 69.38 214 TYR A C 1
ATOM 1769 O O . TYR A 1 214 ? -15.953 12.632 28.563 1.00 69.38 214 TYR A O 1
ATOM 1777 N N . ASN A 1 215 ? -15.048 11.140 27.167 1.00 67.31 215 ASN A N 1
ATOM 1778 C CA . ASN A 1 215 ? -13.788 10.973 27.875 1.00 67.31 215 ASN A CA 1
ATOM 1779 C C . ASN A 1 215 ? -13.001 12.261 27.982 1.00 67.31 215 ASN A C 1
ATOM 1781 O O . ASN A 1 215 ? -12.515 12.576 29.058 1.00 67.31 215 ASN A O 1
ATOM 1785 N N . ILE A 1 216 ? -12.905 13.033 26.899 1.00 69.00 216 ILE A N 1
ATOM 1786 C CA . ILE A 1 216 ? -12.294 14.363 26.961 1.00 69.00 216 ILE A CA 1
ATOM 1787 C C . ILE A 1 216 ? -12.997 15.181 28.047 1.00 69.00 216 ILE A C 1
ATOM 1789 O O . ILE A 1 216 ? -12.345 15.751 28.917 1.00 69.00 216 ILE A O 1
ATOM 1793 N N . THR A 1 217 ? -14.328 15.154 28.077 1.00 68.38 217 THR A N 1
ATOM 1794 C CA . THR A 1 217 ? -15.112 15.901 29.065 1.00 68.38 217 THR A CA 1
ATOM 1795 C C . THR A 1 217 ? -14.882 15.392 30.495 1.00 68.38 217 THR A C 1
ATOM 1797 O O . THR A 1 217 ? -14.585 16.185 31.392 1.00 68.38 217 THR A O 1
ATOM 1800 N N . VAL A 1 218 ? -14.973 14.081 30.735 1.00 65.62 218 VAL A N 1
ATOM 1801 C CA . VAL A 1 218 ? -14.792 13.477 32.065 1.00 65.62 218 VAL A CA 1
ATOM 1802 C C . VAL A 1 218 ? -13.362 13.585 32.546 1.00 65.62 218 VAL A C 1
ATOM 1804 O O . VAL A 1 218 ? -13.150 13.989 33.682 1.00 65.62 218 VAL A O 1
ATOM 1807 N N . TYR A 1 219 ? -12.383 13.261 31.710 1.00 65.69 219 TYR A N 1
ATOM 1808 C CA . TYR A 1 219 ? -10.972 13.286 32.071 1.00 65.69 219 TYR A CA 1
ATOM 1809 C C . TYR A 1 219 ? -10.509 14.715 32.367 1.00 65.69 219 TYR A C 1
ATOM 1811 O O . TYR A 1 219 ? -9.825 14.947 33.367 1.00 65.69 219 TYR A O 1
ATOM 1819 N N . THR A 1 220 ? -10.956 15.705 31.583 1.00 69.44 220 THR A N 1
ATOM 1820 C CA . THR A 1 220 ? -10.741 17.123 31.905 1.00 69.44 220 THR A CA 1
ATOM 1821 C C . THR A 1 220 ? -11.390 17.486 33.243 1.00 69.44 220 THR A C 1
ATOM 1823 O O . THR A 1 220 ? -10.734 18.092 34.091 1.00 69.44 220 THR A O 1
ATOM 1826 N N . ASN A 1 221 ? -12.633 17.066 33.496 1.00 67.25 221 ASN A N 1
ATOM 1827 C CA . ASN A 1 221 ? -13.313 17.334 34.769 1.00 67.25 221 ASN A CA 1
ATOM 1828 C C . ASN A 1 221 ? -12.654 16.626 35.968 1.00 67.25 221 ASN A C 1
ATOM 1830 O O . ASN A 1 221 ? -12.549 17.216 37.044 1.00 67.25 221 ASN A O 1
ATOM 1834 N N . TYR A 1 222 ? -12.167 15.397 35.793 1.00 65.62 222 TYR A N 1
ATOM 1835 C CA . TYR A 1 222 ? -11.509 14.590 36.820 1.00 65.62 222 TYR A CA 1
ATOM 1836 C C . TYR A 1 222 ? -10.118 15.128 37.170 1.00 65.62 222 TYR A C 1
ATOM 1838 O O . TYR A 1 222 ? -9.786 15.266 38.349 1.00 65.62 222 TYR A O 1
ATOM 1846 N N . ASN A 1 223 ? -9.318 15.515 36.173 1.00 68.19 223 ASN A N 1
ATOM 1847 C CA . ASN A 1 223 ? -8.029 16.165 36.418 1.00 68.19 223 ASN A CA 1
ATOM 1848 C C . ASN A 1 223 ? -8.210 17.515 37.104 1.00 68.19 223 ASN A C 1
ATOM 1850 O O . ASN A 1 223 ? -7.512 17.803 38.078 1.00 68.19 223 ASN A O 1
ATOM 1854 N N . ASN A 1 224 ? -9.199 18.302 36.671 1.00 69.94 224 ASN A N 1
ATOM 1855 C CA . ASN A 1 224 ? -9.576 19.526 37.370 1.00 69.94 224 ASN A CA 1
ATOM 1856 C C . ASN A 1 224 ? -9.960 19.212 38.825 1.00 69.94 224 ASN A C 1
ATOM 1858 O O . ASN A 1 224 ? -9.448 19.852 39.741 1.00 69.94 224 ASN A O 1
ATOM 1862 N N . TYR A 1 225 ? -10.778 18.181 39.066 1.00 65.38 225 TYR A N 1
ATOM 1863 C CA . TYR A 1 225 ? -11.162 17.749 40.412 1.00 65.38 225 TYR A CA 1
ATOM 1864 C C . TYR A 1 225 ? -9.962 17.375 41.295 1.00 65.38 225 TYR A C 1
ATOM 1866 O O . TYR A 1 225 ? -9.861 17.860 42.425 1.00 65.38 225 TYR A O 1
ATOM 1874 N N . ASN A 1 226 ? -9.040 16.547 40.804 1.00 65.44 226 ASN A N 1
ATOM 1875 C CA . ASN A 1 226 ? -7.873 16.109 41.572 1.00 65.44 226 ASN A CA 1
ATOM 1876 C C . ASN A 1 226 ? -6.886 17.246 41.846 1.00 65.44 226 ASN A C 1
ATOM 1878 O O . ASN A 1 226 ? -6.334 17.318 42.948 1.00 65.44 226 ASN A O 1
ATOM 1882 N N . ASN A 1 227 ? -6.706 18.157 40.888 1.00 72.19 227 ASN A N 1
ATOM 1883 C CA . ASN A 1 227 ? -5.913 19.366 41.087 1.00 72.19 227 ASN A CA 1
ATOM 1884 C C . ASN A 1 227 ? -6.548 20.255 42.170 1.00 72.19 227 ASN A C 1
ATOM 1886 O O . ASN A 1 227 ? -5.874 20.625 43.130 1.00 72.19 227 ASN A O 1
ATOM 1890 N N . TYR A 1 228 ? -7.868 20.468 42.125 1.00 65.12 228 TYR A N 1
ATOM 1891 C CA . TYR A 1 228 ? -8.581 21.228 43.159 1.00 65.12 228 TYR A CA 1
ATOM 1892 C C . TYR A 1 228 ? -8.561 20.558 44.537 1.00 65.12 228 TYR A C 1
ATOM 1894 O O . TYR A 1 228 ? -8.450 21.242 45.555 1.00 65.12 228 TYR A O 1
ATOM 1902 N N . LYS A 1 229 ? -8.658 19.226 44.609 1.00 65.19 229 LYS A N 1
ATOM 1903 C CA . LYS A 1 229 ? -8.619 18.485 45.880 1.00 65.19 229 LYS A CA 1
ATOM 1904 C C . LYS A 1 229 ? -7.284 18.666 46.602 1.00 65.19 229 LYS A C 1
ATOM 1906 O O . LYS A 1 229 ? -7.280 18.772 47.828 1.00 65.19 229 LYS A O 1
ATOM 1911 N N . LYS A 1 230 ? -6.177 18.745 45.856 1.00 68.19 230 LYS A N 1
ATOM 1912 C CA . LYS A 1 230 ? -4.850 19.040 46.414 1.00 68.19 230 LYS A CA 1
ATOM 1913 C C . LYS A 1 230 ? -4.769 20.463 46.984 1.00 68.19 230 LYS A C 1
ATOM 1915 O O . LYS A 1 230 ? -4.175 20.641 48.040 1.00 68.19 230 LYS A O 1
ATOM 1920 N N . GLU A 1 231 ? -5.431 21.441 46.365 1.00 65.00 231 GLU A N 1
ATOM 1921 C CA . GLU A 1 231 ? -5.461 22.835 46.847 1.00 65.00 231 GLU A CA 1
ATOM 1922 C C . GLU A 1 231 ? -6.359 23.064 48.078 1.00 65.00 231 GLU A C 1
ATOM 1924 O O . GLU A 1 231 ? -6.129 23.982 48.862 1.00 65.00 231 GLU A O 1
ATOM 1929 N N . ILE A 1 232 ? -7.404 22.251 48.273 1.00 60.94 232 ILE A N 1
ATOM 1930 C CA . ILE A 1 232 ? -8.384 22.430 49.367 1.00 60.94 232 ILE A CA 1
ATOM 1931 C C . ILE A 1 232 ? -7.764 22.231 50.759 1.00 60.94 232 ILE A C 1
ATOM 1933 O O . ILE A 1 232 ? -8.263 22.790 51.737 1.00 60.94 232 ILE A O 1
ATOM 1937 N N . VAL A 1 233 ? -6.673 21.469 50.865 1.00 58.59 233 VAL A N 1
ATOM 1938 C CA . VAL A 1 233 ? -6.037 21.142 52.153 1.00 58.59 233 VAL A CA 1
ATOM 1939 C C . VAL A 1 233 ? -5.306 22.353 52.764 1.00 58.59 233 VAL A C 1
ATOM 1941 O O . VAL A 1 233 ? -5.069 22.371 53.970 1.00 58.59 233 VAL A O 1
ATOM 1944 N N . SER A 1 234 ? -5.020 23.399 51.980 1.00 59.31 234 SER A N 1
ATOM 1945 C CA . SER A 1 234 ? -4.244 24.573 52.412 1.00 59.31 234 SER A CA 1
ATOM 1946 C C . SER A 1 234 ? -5.036 25.881 52.566 1.00 59.31 234 SER A C 1
ATOM 1948 O O . SER A 1 234 ? -4.439 26.898 52.910 1.00 59.31 234 SER A O 1
ATOM 1950 N N . GLU A 1 235 ? -6.356 25.903 52.332 1.00 56.25 235 GLU A N 1
ATOM 1951 C CA . GLU A 1 235 ? -7.100 27.167 52.169 1.00 56.25 235 GLU A CA 1
ATOM 1952 C C . GLU A 1 235 ? -8.124 27.529 53.276 1.00 56.25 235 GLU A C 1
ATOM 1954 O O . GLU A 1 235 ? -8.700 26.647 53.924 1.00 56.25 235 GLU A O 1
ATOM 1959 N N . PRO A 1 236 ? -8.415 28.840 53.470 1.00 70.69 236 PRO A N 1
ATOM 1960 C CA . PRO A 1 236 ? -9.402 29.358 54.425 1.00 70.69 236 PRO A CA 1
ATOM 1961 C C . PRO A 1 236 ? -10.828 28.790 54.280 1.00 70.69 236 PRO A C 1
ATOM 1963 O O . PRO A 1 236 ? -11.342 28.586 53.181 1.00 70.69 236 PRO A O 1
ATOM 1966 N N . LYS A 1 237 ? -11.542 28.662 55.411 1.00 71.38 237 LYS A N 1
ATOM 1967 C CA . LYS A 1 237 ? -12.907 28.091 55.522 1.00 71.38 237 LYS A CA 1
ATOM 1968 C C . LYS A 1 237 ? -13.961 28.677 54.565 1.00 71.38 237 LYS A C 1
ATOM 1970 O O . LYS A 1 237 ? -14.905 27.976 54.207 1.00 71.38 237 LYS A O 1
ATOM 1975 N N . LEU A 1 238 ? -13.840 29.947 54.167 1.00 57.84 238 LEU A N 1
ATOM 1976 C CA . LEU A 1 238 ? -14.792 30.578 53.243 1.00 57.84 238 LEU A CA 1
ATOM 1977 C C . LEU A 1 238 ? -14.665 29.998 51.822 1.00 57.84 238 LEU A C 1
ATOM 1979 O O . LEU A 1 238 ? -15.674 29.717 51.179 1.00 57.84 238 LEU A O 1
ATOM 1983 N N . ILE A 1 239 ? -13.432 29.721 51.387 1.00 63.19 239 ILE A N 1
ATOM 1984 C CA . ILE A 1 239 ? -13.133 29.118 50.083 1.00 63.19 239 ILE A CA 1
ATOM 1985 C C . ILE A 1 239 ? -13.511 27.629 50.080 1.00 63.19 239 ILE A C 1
ATOM 1987 O O . ILE A 1 239 ? -14.018 27.115 49.084 1.00 63.19 239 ILE A O 1
ATOM 1991 N N . GLN A 1 240 ? -13.410 26.949 51.227 1.00 65.25 240 GLN A N 1
ATOM 1992 C CA . GLN A 1 240 ? -13.879 25.564 51.370 1.00 65.25 240 GLN A CA 1
ATOM 1993 C C . GLN A 1 240 ? -15.386 25.416 51.089 1.00 65.25 240 GLN A C 1
ATOM 1995 O O . GLN A 1 240 ? -15.800 24.429 50.486 1.00 65.25 240 GLN A O 1
ATOM 2000 N N . LYS A 1 241 ? -16.225 26.389 51.472 1.00 72.94 241 LYS A N 1
ATOM 2001 C CA . LYS A 1 241 ? -17.686 26.330 51.256 1.00 72.94 241 LYS A CA 1
ATOM 2002 C C . LYS A 1 241 ? -18.065 26.464 49.776 1.00 72.94 241 LYS A C 1
ATOM 2004 O O . LYS A 1 241 ? -18.907 25.709 49.288 1.00 72.94 241 LYS A O 1
ATOM 2009 N N . GLU A 1 242 ? -17.414 27.386 49.069 1.00 71.75 242 GLU A N 1
ATOM 2010 C CA . GLU A 1 242 ? -17.521 27.556 47.612 1.00 71.75 242 GLU A CA 1
ATOM 2011 C C . GLU A 1 242 ? -17.030 26.297 46.878 1.00 71.75 242 GLU A C 1
ATOM 2013 O O . GLU A 1 242 ? -17.739 25.759 46.024 1.00 71.75 242 GLU A O 1
ATOM 2018 N N . LYS A 1 243 ? -15.883 25.737 47.290 1.00 65.81 243 LYS A N 1
ATOM 2019 C CA . LYS A 1 243 ? -15.332 24.500 46.713 1.00 65.81 243 LYS A CA 1
ATOM 2020 C C . LYS A 1 243 ? -16.203 23.263 47.001 1.00 65.81 243 LYS A C 1
ATOM 2022 O O . LYS A 1 243 ? -16.376 22.434 46.113 1.00 65.81 243 LYS A O 1
ATOM 2027 N N . ILE A 1 244 ? -16.853 23.153 48.167 1.00 68.50 244 ILE A N 1
ATOM 2028 C CA . ILE A 1 244 ? -17.849 22.094 48.460 1.00 68.50 244 ILE A CA 1
ATOM 2029 C C . ILE A 1 244 ? -19.099 22.238 47.577 1.00 68.50 244 ILE A C 1
ATOM 2031 O O . ILE A 1 244 ? -19.668 21.238 47.132 1.00 68.50 244 ILE A O 1
ATOM 2035 N N . LYS A 1 245 ? -19.549 23.469 47.306 1.00 73.19 245 LYS A N 1
ATOM 2036 C CA . LYS A 1 245 ? -20.681 23.725 46.402 1.00 73.19 245 LYS A CA 1
ATOM 2037 C C . LYS A 1 245 ? -20.327 23.356 44.960 1.00 73.19 245 LYS A C 1
ATOM 2039 O O . LYS A 1 245 ? -21.123 22.692 44.299 1.00 73.19 245 LYS A O 1
ATOM 2044 N N . TYR A 1 246 ? -19.125 23.713 44.508 1.00 69.44 246 TYR A N 1
ATOM 2045 C CA . TYR A 1 246 ? -18.570 23.259 43.233 1.00 69.44 246 TYR A CA 1
ATOM 2046 C C . TYR A 1 246 ? -18.485 21.726 43.179 1.00 69.44 246 TYR A C 1
ATOM 2048 O O . TYR A 1 246 ? -18.946 21.129 42.214 1.00 69.44 246 TYR A O 1
ATOM 2056 N N . TYR A 1 247 ? -18.023 21.076 44.252 1.00 63.81 247 TYR A N 1
ATOM 2057 C CA . TYR A 1 247 ? -17.939 19.616 44.356 1.00 63.81 247 TYR A CA 1
ATOM 2058 C C . TYR A 1 247 ? -19.297 18.919 44.226 1.00 63.81 247 TYR A C 1
ATOM 2060 O O . TYR A 1 247 ? -19.434 17.976 43.452 1.00 63.81 247 TYR A O 1
ATOM 2068 N N . LYS A 1 248 ? -20.329 19.401 44.930 1.00 69.62 248 LYS A N 1
ATOM 2069 C CA . LYS A 1 248 ? -21.694 18.865 44.787 1.00 69.62 248 LYS A CA 1
ATOM 2070 C C . LYS A 1 248 ? -22.230 19.039 43.366 1.00 69.62 248 LYS A C 1
ATOM 2072 O O . LYS A 1 248 ? -22.916 18.151 42.872 1.00 69.62 248 LYS A O 1
ATOM 2077 N N . ARG A 1 249 ? -21.892 20.156 42.711 1.00 67.94 249 ARG A N 1
ATOM 2078 C CA . ARG A 1 249 ? -22.263 20.423 41.316 1.00 67.94 249 ARG A CA 1
ATOM 2079 C C . ARG A 1 249 ? -21.546 19.473 40.357 1.00 67.94 249 ARG A C 1
ATOM 2081 O O . ARG A 1 249 ? -22.192 18.938 39.473 1.00 67.94 249 ARG A O 1
ATOM 2088 N N . GLN A 1 250 ? -20.255 19.214 40.567 1.00 64.06 250 GLN A N 1
ATOM 2089 C CA . GLN A 1 250 ? -19.500 18.238 39.779 1.00 64.06 250 GLN A CA 1
ATOM 2090 C C . GLN A 1 250 ? -20.042 16.819 39.971 1.00 64.06 250 GLN A C 1
ATOM 2092 O O . GLN A 1 250 ? -20.303 16.142 38.988 1.00 64.06 250 GLN A O 1
ATOM 2097 N N . LYS A 1 251 ? -20.333 16.404 41.210 1.00 66.69 251 LYS A N 1
ATOM 2098 C CA . LYS A 1 251 ? -20.938 15.093 41.483 1.00 66.69 251 LYS A CA 1
ATOM 2099 C C . LYS A 1 251 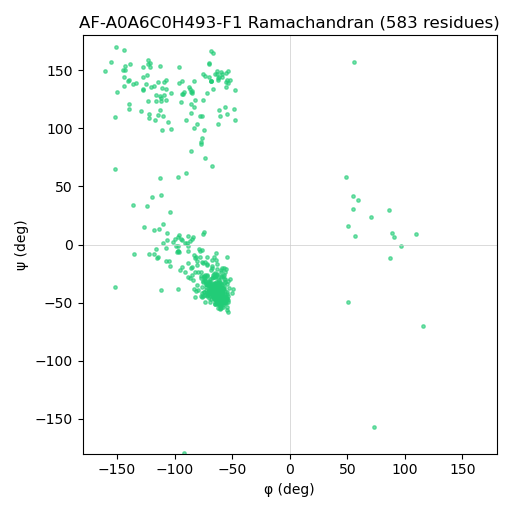? -22.310 14.922 40.814 1.00 66.69 251 LYS A C 1
ATOM 2101 O O . LYS A 1 251 ? -22.564 13.874 40.233 1.00 66.69 251 LYS A O 1
ATOM 2106 N N . SER A 1 252 ? -23.180 15.938 40.855 1.00 64.88 252 SER A N 1
ATOM 2107 C CA . SER A 1 252 ? -24.482 15.853 40.171 1.00 64.88 252 SER A CA 1
ATOM 2108 C C . SER A 1 252 ? -24.342 15.872 38.647 1.00 64.88 252 SER A C 1
ATOM 2110 O O . SER A 1 252 ? -25.182 15.305 37.956 1.00 64.88 252 SER A O 1
ATOM 2112 N N . ILE A 1 253 ? -23.303 16.530 38.114 1.00 63.16 253 ILE A N 1
ATOM 2113 C CA . ILE A 1 253 ? -22.945 16.434 36.695 1.00 63.16 253 ILE A CA 1
ATOM 2114 C C . ILE A 1 253 ? -22.550 14.988 36.382 1.00 63.16 253 ILE A C 1
ATOM 2116 O O . ILE A 1 253 ? -23.089 14.433 35.434 1.00 63.16 253 ILE A O 1
ATOM 2120 N N . THR A 1 254 ? -21.721 14.334 37.200 1.00 66.12 254 THR A N 1
ATOM 2121 C CA . THR A 1 254 ? -21.345 12.922 37.009 1.00 66.12 254 THR A CA 1
ATOM 2122 C C . THR A 1 254 ? -22.560 11.988 37.018 1.00 66.12 254 THR A C 1
ATOM 2124 O O . THR A 1 254 ? -22.726 11.215 36.085 1.00 66.12 254 THR A O 1
ATOM 2127 N N . GLU A 1 255 ? -23.462 12.107 37.999 1.00 70.62 255 GLU A N 1
ATOM 2128 C CA . GLU A 1 255 ? -24.672 11.265 38.082 1.00 70.62 255 GLU A CA 1
ATOM 2129 C C . GLU A 1 255 ? -25.603 11.459 36.877 1.00 70.62 255 GLU A C 1
ATOM 2131 O O . GLU A 1 255 ? -26.054 10.479 36.286 1.00 70.62 255 GLU A O 1
ATOM 2136 N N . LYS A 1 256 ? -25.844 12.711 36.462 1.00 75.06 256 LYS A N 1
ATOM 2137 C CA . LYS A 1 256 ? -26.622 12.989 35.249 1.00 75.06 256 LYS A CA 1
ATOM 2138 C C . LYS A 1 256 ? -25.937 12.422 34.007 1.00 75.06 256 LYS A C 1
ATOM 2140 O O . LYS A 1 256 ? -26.603 11.849 33.157 1.00 75.06 256 LYS A O 1
ATOM 2145 N N . THR A 1 257 ? -24.618 12.557 33.905 1.00 69.31 257 THR A N 1
ATOM 2146 C CA . THR A 1 257 ? -23.918 12.102 32.700 1.00 69.31 257 THR A CA 1
ATOM 2147 C C . THR A 1 257 ? -23.811 10.580 32.630 1.00 69.31 257 THR A C 1
ATOM 2149 O O . THR A 1 257 ? -23.853 10.021 31.539 1.00 69.31 257 THR A O 1
ATOM 2152 N N . ARG A 1 258 ? -23.773 9.891 33.777 1.00 71.12 258 ARG A N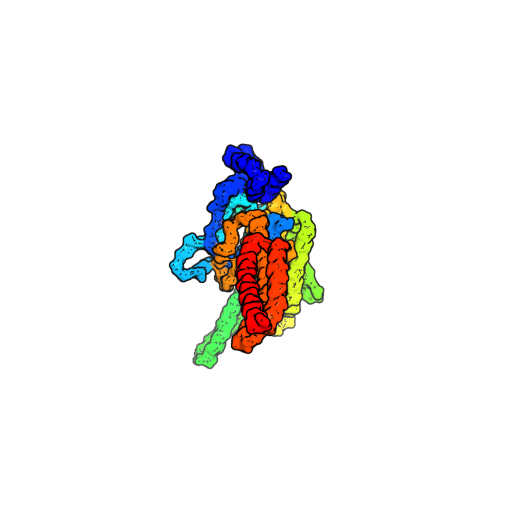 1
ATOM 2153 C CA . ARG A 1 258 ? -23.918 8.432 33.850 1.00 71.12 258 ARG A CA 1
ATOM 2154 C C . ARG A 1 258 ? -25.274 7.972 33.314 1.00 71.12 258 ARG A C 1
ATOM 2156 O O . ARG A 1 258 ? -25.340 6.999 32.570 1.00 71.12 258 ARG A O 1
ATOM 2163 N N . GLU A 1 259 ? -26.339 8.682 33.671 1.00 75.88 259 GLU A N 1
ATOM 2164 C CA . GLU A 1 259 ? -27.687 8.419 33.164 1.00 75.88 259 GLU A CA 1
ATOM 2165 C C . GLU A 1 259 ? -27.799 8.721 31.661 1.00 75.88 259 GLU A C 1
ATOM 2167 O O . GLU A 1 259 ? -28.337 7.914 30.909 1.00 75.88 259 GLU A O 1
ATOM 2172 N N . ASP A 1 260 ? -27.225 9.831 31.191 1.00 74.88 260 ASP A N 1
ATOM 2173 C CA . ASP A 1 260 ? -27.187 10.175 29.764 1.00 74.88 260 ASP A CA 1
ATOM 2174 C C . ASP A 1 260 ? -26.413 9.116 28.950 1.00 74.88 260 ASP A C 1
ATOM 2176 O O . ASP A 1 260 ? -26.870 8.697 27.885 1.00 74.88 260 ASP A O 1
ATOM 2180 N N . LEU A 1 261 ? -25.282 8.619 29.472 1.00 71.31 261 LEU A N 1
ATOM 2181 C CA . LEU A 1 261 ? -24.538 7.507 28.872 1.00 71.31 261 LEU A CA 1
ATOM 2182 C C . LEU A 1 261 ? -25.374 6.232 28.809 1.00 71.31 261 LEU A C 1
ATOM 2184 O O . LEU A 1 261 ? -25.434 5.590 27.766 1.00 71.31 261 LEU A O 1
ATOM 2188 N N . ARG A 1 262 ? -26.036 5.854 29.902 1.00 74.56 262 ARG A N 1
ATOM 2189 C CA . ARG A 1 262 ? -26.905 4.672 29.905 1.00 74.56 262 ARG A CA 1
ATOM 2190 C C . ARG A 1 262 ? -28.009 4.805 28.874 1.00 74.56 262 ARG A C 1
ATOM 2192 O O . ARG A 1 262 ? -28.184 3.907 28.062 1.00 74.56 262 ARG A O 1
ATOM 2199 N N . ASN A 1 263 ? -28.696 5.941 28.849 1.00 79.94 263 ASN A N 1
ATOM 2200 C CA . ASN A 1 263 ? -29.767 6.190 27.891 1.00 79.94 263 ASN A CA 1
ATOM 2201 C C . ASN A 1 263 ? -29.283 6.134 26.437 1.00 79.94 263 ASN A C 1
ATOM 2203 O O . ASN A 1 263 ? -30.022 5.667 25.571 1.00 79.94 263 ASN A O 1
ATOM 2207 N N . LEU A 1 264 ? -28.034 6.523 26.172 1.00 74.75 264 LEU A N 1
ATOM 2208 C CA . LEU A 1 264 ? -27.406 6.333 24.867 1.00 74.75 264 LEU A CA 1
ATOM 2209 C C . LEU A 1 264 ? -27.262 4.839 24.511 1.00 74.75 264 LEU A C 1
ATOM 2211 O O . LEU A 1 264 ? -27.687 4.416 23.432 1.00 74.75 264 LEU A O 1
ATOM 2215 N N . PHE A 1 265 ? -26.729 4.033 25.435 1.00 73.12 265 PHE A N 1
ATOM 2216 C CA . PHE A 1 265 ? -26.538 2.587 25.255 1.00 73.12 265 PHE A CA 1
ATOM 2217 C C . PHE A 1 265 ? -27.836 1.763 25.315 1.00 73.12 265 PHE A C 1
ATOM 2219 O O . PHE A 1 265 ? -27.853 0.614 24.883 1.00 73.12 265 PHE A O 1
ATOM 2226 N N . LEU A 1 266 ? -28.934 2.332 25.815 1.00 75.38 266 LEU A N 1
ATOM 2227 C CA . LEU A 1 266 ? -30.249 1.682 25.864 1.00 75.38 266 LEU A CA 1
ATOM 2228 C C . LEU A 1 266 ? -31.090 1.899 24.598 1.00 75.38 266 LEU A C 1
ATOM 2230 O O . LEU A 1 266 ? -32.202 1.372 24.500 1.00 75.38 266 LEU A O 1
ATOM 2234 N N . THR A 1 267 ? -30.582 2.647 23.615 1.00 81.00 267 THR A N 1
ATOM 2235 C CA . THR A 1 267 ? -31.228 2.739 22.299 1.00 81.00 267 THR A CA 1
ATOM 2236 C C . THR A 1 267 ? -31.247 1.369 21.609 1.00 81.00 267 THR A C 1
ATOM 2238 O O . THR A 1 267 ? -30.339 0.561 21.788 1.00 81.00 267 THR A O 1
ATOM 2241 N N . GLU A 1 268 ? -32.268 1.099 20.787 1.00 79.44 268 GLU A N 1
ATOM 2242 C CA . GLU A 1 268 ? -32.402 -0.185 20.068 1.00 79.44 268 GLU A CA 1
ATOM 2243 C C . GLU A 1 268 ? -31.139 -0.554 19.274 1.00 79.44 268 GLU A C 1
ATOM 2245 O O . GLU A 1 268 ? -30.723 -1.708 19.277 1.00 79.44 268 GLU A O 1
ATOM 2250 N N . LYS A 1 269 ? -30.467 0.440 18.676 1.00 76.56 269 LYS A N 1
ATOM 2251 C CA . LYS A 1 269 ? -29.198 0.238 17.966 1.00 76.56 269 LYS A CA 1
ATOM 2252 C C . LYS A 1 269 ? -28.117 -0.336 18.890 1.00 76.56 269 LYS A C 1
ATOM 2254 O O . LYS A 1 269 ? -27.457 -1.301 18.531 1.00 76.56 269 LYS A O 1
ATOM 2259 N N . HIS A 1 270 ? -27.960 0.216 20.091 1.00 77.12 270 HIS A N 1
ATOM 2260 C CA . HIS A 1 270 ? -26.925 -0.213 21.033 1.00 77.12 270 HIS A CA 1
ATOM 2261 C C . HIS A 1 270 ? -27.268 -1.528 21.748 1.00 77.12 270 HIS A C 1
ATOM 2263 O O . HIS A 1 270 ? -26.349 -2.249 22.128 1.00 77.12 270 HIS A O 1
ATOM 2269 N N . LYS A 1 271 ? -28.549 -1.908 21.860 1.00 81.12 271 LYS A N 1
ATOM 2270 C CA . LYS A 1 271 ? -28.926 -3.253 22.333 1.00 81.12 271 LYS A CA 1
ATOM 2271 C C . LYS A 1 271 ? -28.355 -4.351 21.441 1.00 81.12 271 LYS A C 1
ATOM 2273 O O . LYS A 1 271 ? -27.786 -5.299 21.961 1.00 81.12 271 LYS A O 1
ATOM 2278 N N . VAL A 1 272 ? -28.397 -4.170 20.118 1.00 83.00 272 VAL A N 1
ATOM 2279 C CA . VAL A 1 272 ? -27.771 -5.109 19.166 1.00 83.00 272 VAL A CA 1
ATOM 2280 C C . VAL A 1 272 ? -26.270 -5.256 19.437 1.00 83.00 272 VAL A C 1
ATOM 2282 O O . VAL A 1 272 ? -25.729 -6.353 19.337 1.00 83.00 272 VAL A O 1
ATOM 2285 N N . PHE A 1 273 ? -25.589 -4.171 19.821 1.00 81.81 273 PHE A N 1
ATOM 2286 C CA . PHE A 1 273 ? -24.180 -4.232 20.213 1.00 81.81 273 PHE A CA 1
ATOM 2287 C C . PHE A 1 273 ? -23.961 -4.965 21.534 1.00 81.81 273 PHE A C 1
ATOM 2289 O O . PHE A 1 273 ? -23.035 -5.761 21.626 1.00 81.81 273 PHE A O 1
ATOM 2296 N N . ILE A 1 274 ? -24.805 -4.729 22.539 1.00 83.31 274 ILE A N 1
ATOM 2297 C CA . ILE A 1 274 ? -24.744 -5.438 23.824 1.00 83.31 274 ILE A CA 1
ATOM 2298 C C . ILE A 1 274 ? -24.951 -6.940 23.612 1.00 83.31 274 ILE A C 1
ATOM 2300 O O . ILE A 1 274 ? -24.139 -7.728 24.088 1.00 83.31 274 ILE A O 1
ATOM 2304 N N . ASP A 1 275 ? -25.978 -7.322 22.854 1.00 87.75 275 ASP A N 1
ATOM 2305 C CA . ASP A 1 275 ? -26.282 -8.721 22.539 1.00 87.75 275 ASP A CA 1
ATOM 2306 C C . ASP A 1 275 ? -25.137 -9.374 21.754 1.00 87.75 275 ASP A C 1
ATOM 2308 O O . ASP A 1 275 ? -24.783 -10.527 21.997 1.00 87.75 275 ASP A O 1
ATOM 2312 N N . LEU A 1 276 ? -24.507 -8.626 20.839 1.00 87.38 276 LEU A N 1
ATOM 2313 C CA . LEU A 1 276 ? -23.304 -9.079 20.151 1.00 87.38 276 LEU A CA 1
ATOM 2314 C C . LEU A 1 276 ? -22.152 -9.298 21.137 1.00 87.38 276 LEU A C 1
ATOM 2316 O O . LEU A 1 276 ? -21.515 -10.344 21.088 1.00 87.38 276 LEU A O 1
ATOM 2320 N N . LEU A 1 277 ? -21.864 -8.337 22.017 1.00 87.31 277 LEU A N 1
ATOM 2321 C CA . LEU A 1 277 ? -20.783 -8.461 22.994 1.00 87.31 277 LEU A CA 1
ATOM 2322 C C . LEU A 1 277 ? -20.983 -9.664 23.922 1.00 87.31 277 LEU A C 1
ATOM 2324 O O . LEU A 1 277 ? -20.019 -10.385 24.171 1.00 87.31 277 LEU A O 1
ATOM 2328 N N . ASP A 1 278 ? -22.211 -9.885 24.395 1.00 90.44 278 ASP A N 1
ATOM 2329 C CA . ASP A 1 278 ? -22.587 -11.047 25.209 1.00 90.44 278 ASP A CA 1
ATOM 2330 C C . ASP A 1 278 ? -22.339 -12.348 24.428 1.00 90.44 278 ASP A C 1
ATOM 2332 O O . ASP A 1 278 ? -21.573 -13.210 24.861 1.00 90.44 278 ASP A O 1
ATOM 2336 N N . HIS A 1 279 ? -22.836 -12.419 23.189 1.00 91.38 279 HIS A N 1
ATOM 2337 C CA . HIS A 1 279 ? -22.626 -13.571 22.316 1.00 91.38 279 HIS A CA 1
ATOM 2338 C C . HIS A 1 279 ? -21.142 -13.874 22.055 1.00 91.38 279 HIS A C 1
ATOM 2340 O O . HIS A 1 279 ? -20.745 -15.040 21.994 1.00 91.38 279 HIS A O 1
ATOM 2346 N N . LEU A 1 280 ? -20.312 -12.839 21.891 1.00 89.81 280 LEU A N 1
ATOM 2347 C CA . LEU A 1 280 ? -18.882 -12.989 21.622 1.00 89.81 280 LEU A CA 1
ATOM 2348 C C . LEU A 1 280 ? -18.114 -13.601 22.801 1.00 89.81 280 LEU A C 1
ATOM 2350 O O . LEU A 1 280 ? -17.095 -14.250 22.564 1.00 89.81 280 LEU A O 1
ATOM 2354 N N . ILE A 1 281 ? -18.575 -13.420 24.043 1.00 92.81 281 ILE A N 1
ATOM 2355 C CA . ILE A 1 281 ? -17.897 -13.950 25.239 1.00 92.81 281 ILE A CA 1
ATOM 2356 C C . ILE A 1 281 ? -18.458 -15.288 25.736 1.00 92.81 281 ILE A C 1
ATOM 2358 O O . ILE A 1 281 ? -17.877 -15.870 26.655 1.00 92.81 281 ILE A O 1
ATOM 2362 N N . ASP A 1 282 ? -19.551 -15.777 25.146 1.00 91.62 282 ASP A N 1
ATOM 2363 C CA . ASP A 1 282 ? -20.216 -17.018 25.561 1.00 91.62 282 ASP A CA 1
ATOM 2364 C C . ASP A 1 282 ? -19.342 -18.266 25.373 1.00 91.62 282 ASP A C 1
ATOM 2366 O O . ASP A 1 282 ? -19.381 -19.189 26.189 1.00 91.62 282 ASP A O 1
ATOM 2370 N N . GLU A 1 283 ? -18.563 -18.324 24.287 1.00 92.06 283 GLU A N 1
ATOM 2371 C CA . GLU A 1 283 ? -17.781 -19.508 23.914 1.00 92.06 283 GLU A CA 1
ATOM 2372 C C . GLU A 1 283 ? -16.384 -19.130 23.392 1.00 92.06 283 GLU A C 1
ATOM 2374 O O . GLU A 1 283 ? -16.252 -18.164 22.632 1.00 92.06 283 GLU A O 1
ATOM 2379 N N . PRO A 1 284 ? -15.334 -19.908 23.735 1.00 88.81 284 PRO A N 1
ATOM 2380 C CA . PRO A 1 284 ? -13.995 -19.706 23.187 1.00 88.81 284 PRO A CA 1
ATOM 2381 C C . PRO A 1 284 ? -13.997 -19.734 21.656 1.00 88.81 284 PRO A C 1
ATOM 2383 O O . PRO A 1 284 ? -14.591 -20.623 21.047 1.00 88.81 284 PRO A O 1
ATOM 2386 N N . GLY A 1 285 ? -13.296 -18.788 21.029 1.00 91.19 285 GLY A N 1
ATOM 2387 C CA . GLY A 1 285 ? -13.153 -18.728 19.572 1.00 91.19 285 GLY A CA 1
ATOM 2388 C C . GLY A 1 285 ? -14.255 -17.975 18.815 1.00 91.19 285 GLY A C 1
ATOM 2389 O O . GLY A 1 285 ? -14.024 -17.632 17.657 1.00 91.19 285 GLY A O 1
ATOM 2390 N N . LYS A 1 286 ? -15.391 -17.613 19.435 1.00 93.31 286 LYS A N 1
ATOM 2391 C CA . LYS A 1 286 ? -16.434 -16.801 18.762 1.00 93.31 286 LYS A CA 1
ATOM 2392 C C . LYS A 1 286 ? -15.935 -15.428 18.325 1.00 93.31 286 LYS A C 1
ATOM 2394 O O . LYS A 1 286 ? -16.315 -14.936 17.267 1.00 93.31 286 LYS A O 1
ATOM 2399 N N . ILE A 1 287 ? -15.042 -14.829 19.109 1.00 91.12 287 ILE A N 1
ATOM 2400 C CA . ILE A 1 287 ? -14.357 -13.583 18.755 1.00 91.12 287 ILE A CA 1
ATOM 2401 C C . ILE A 1 287 ? -13.566 -13.755 17.448 1.00 91.12 287 ILE A C 1
ATOM 2403 O O . ILE A 1 287 ? -13.666 -12.925 16.546 1.00 91.12 287 ILE A O 1
ATOM 2407 N N . GLU A 1 288 ? -12.809 -14.849 17.325 1.00 93.75 288 GLU A N 1
ATOM 2408 C CA . GLU A 1 288 ? -12.051 -15.178 16.114 1.00 93.75 288 GLU A CA 1
ATOM 2409 C C . GLU A 1 288 ? -12.960 -15.406 14.914 1.00 93.75 288 GLU A C 1
ATOM 2411 O O . GLU A 1 288 ? -12.768 -14.769 13.875 1.00 93.75 288 GLU A O 1
ATOM 2416 N N . GLU A 1 289 ? -13.975 -16.251 15.071 1.00 94.12 289 GLU A N 1
ATOM 2417 C CA . GLU A 1 289 ? -14.956 -16.523 14.025 1.00 94.12 289 GLU A CA 1
ATOM 2418 C C . GLU A 1 289 ? -15.627 -15.235 13.538 1.00 94.12 289 GLU A C 1
ATOM 2420 O O . GLU A 1 289 ? -15.695 -14.993 12.332 1.00 94.12 289 GLU A O 1
ATOM 2425 N N . PHE A 1 290 ? -16.047 -14.372 14.466 1.00 92.19 290 PHE A N 1
ATOM 2426 C CA . PHE A 1 290 ? -16.692 -13.107 14.153 1.00 92.19 290 PHE A CA 1
ATOM 2427 C C . PHE A 1 290 ? -15.798 -12.200 13.303 1.00 92.19 290 PHE A C 1
ATOM 2429 O O . PHE A 1 290 ? -16.217 -11.776 12.225 1.00 92.19 290 PHE A O 1
ATOM 2436 N N . PHE A 1 291 ? -14.565 -11.910 13.733 1.00 91.56 291 PHE A N 1
ATOM 2437 C CA . PHE A 1 291 ? -13.697 -10.992 12.984 1.00 91.56 291 PHE A CA 1
ATOM 2438 C C . PHE A 1 291 ? -13.298 -11.550 11.617 1.00 91.56 291 PHE A C 1
ATOM 2440 O O . PHE A 1 291 ? -13.317 -10.811 10.629 1.00 91.56 291 PHE A O 1
ATOM 2447 N N . LEU A 1 292 ? -13.001 -12.849 11.528 1.00 93.94 292 LEU A N 1
ATOM 2448 C CA . LEU A 1 292 ? -12.709 -13.494 10.246 1.00 93.94 292 LEU A CA 1
ATOM 2449 C C . LEU A 1 292 ? -13.922 -13.451 9.311 1.00 93.94 292 LEU A C 1
ATOM 2451 O O . LEU A 1 292 ? -13.776 -13.127 8.129 1.00 93.94 292 LEU A O 1
ATOM 2455 N N . PHE A 1 293 ? -15.122 -13.713 9.834 1.00 92.94 293 PHE A N 1
ATOM 2456 C CA . PHE A 1 293 ? -16.357 -13.586 9.071 1.00 92.94 293 PHE A CA 1
ATOM 2457 C C . PHE A 1 293 ? -16.544 -12.156 8.559 1.00 92.94 293 PHE A C 1
ATOM 2459 O O . PHE A 1 293 ? -16.792 -11.971 7.369 1.00 92.94 293 PHE A O 1
ATOM 2466 N N . GLN A 1 294 ? -16.373 -11.137 9.405 1.00 88.75 294 GLN A N 1
ATOM 2467 C CA . GLN A 1 294 ? -16.514 -9.734 9.000 1.00 88.75 294 GLN A CA 1
ATOM 2468 C C . GLN A 1 294 ? -15.534 -9.334 7.886 1.00 88.75 294 GLN A C 1
ATOM 2470 O O . GLN A 1 294 ? -15.915 -8.633 6.947 1.00 88.75 294 GLN A O 1
ATOM 2475 N N . MET A 1 295 ? -14.287 -9.809 7.947 1.00 91.44 295 MET A N 1
ATOM 2476 C CA . MET A 1 295 ? -13.264 -9.506 6.941 1.00 91.44 295 MET A CA 1
ATOM 2477 C C . MET A 1 295 ? -13.639 -10.025 5.548 1.00 91.44 295 MET A C 1
ATOM 2479 O O . MET A 1 295 ? -13.573 -9.271 4.576 1.00 91.44 295 MET A O 1
ATOM 2483 N N . TYR A 1 296 ? -14.045 -11.294 5.441 1.00 93.19 296 TYR A N 1
ATOM 2484 C CA . TYR A 1 296 ? -14.287 -11.934 4.139 1.00 93.19 296 TYR A CA 1
ATOM 2485 C C . TYR A 1 296 ? -15.727 -11.857 3.657 1.00 93.19 296 TYR A C 1
ATOM 2487 O O . TYR A 1 296 ? -15.967 -11.997 2.462 1.00 93.19 296 TYR A O 1
ATOM 2495 N N . SER A 1 297 ? -16.685 -11.612 4.548 1.00 90.38 297 SER A N 1
ATOM 2496 C CA . SER A 1 297 ? -18.057 -11.333 4.127 1.00 90.38 297 SER A CA 1
ATOM 2497 C C . SER A 1 297 ? -18.198 -9.920 3.558 1.00 90.38 297 SER A C 1
ATOM 2499 O O . SER A 1 297 ? -19.167 -9.654 2.853 1.00 90.38 297 SER A O 1
ATOM 2501 N N . ASN A 1 298 ? -17.235 -9.016 3.783 1.00 89.38 298 ASN A N 1
ATOM 2502 C CA . ASN A 1 298 ? -17.257 -7.691 3.174 1.00 89.38 298 ASN A CA 1
ATOM 2503 C C . ASN A 1 298 ? -17.341 -7.787 1.637 1.00 89.38 298 ASN A C 1
ATOM 2505 O O . ASN A 1 298 ? -16.429 -8.276 0.970 1.00 89.38 298 ASN A O 1
ATOM 2509 N N . ILE A 1 299 ? -18.424 -7.247 1.069 1.00 90.88 299 ILE A N 1
ATOM 2510 C CA . ILE A 1 299 ? -18.741 -7.385 -0.362 1.00 90.88 299 ILE A CA 1
ATOM 2511 C C . ILE A 1 299 ? -17.664 -6.821 -1.296 1.00 90.88 299 ILE A C 1
ATOM 2513 O O . ILE A 1 299 ? -17.571 -7.246 -2.445 1.00 90.88 299 ILE A O 1
ATOM 2517 N N . TYR A 1 300 ? -16.883 -5.834 -0.850 1.00 91.62 300 TYR A N 1
ATOM 2518 C CA . TYR A 1 300 ? -15.826 -5.238 -1.664 1.00 91.62 300 TYR A CA 1
ATOM 2519 C C . TYR A 1 300 ? -14.566 -6.096 -1.619 1.00 91.62 300 TYR A C 1
ATOM 2521 O O . TYR A 1 300 ? -13.946 -6.292 -2.661 1.00 91.62 300 TYR A O 1
ATOM 2529 N N . VAL A 1 301 ? -14.223 -6.635 -0.447 1.00 94.75 301 VAL A N 1
ATOM 2530 C CA . VAL A 1 301 ? -13.125 -7.598 -0.286 1.00 94.75 301 VAL A CA 1
ATOM 2531 C C . VAL A 1 301 ? -13.389 -8.846 -1.122 1.00 94.75 301 VAL A C 1
ATOM 2533 O O . VAL A 1 301 ? -12.581 -9.166 -1.993 1.00 94.75 301 VAL A O 1
ATOM 2536 N N . ASP A 1 302 ? -14.543 -9.490 -0.936 1.00 95.00 302 ASP A N 1
ATOM 2537 C CA . ASP A 1 302 ? -14.935 -10.681 -1.699 1.00 95.00 302 ASP A CA 1
ATOM 2538 C C . ASP A 1 302 ? -14.892 -10.409 -3.214 1.00 95.00 302 ASP A C 1
ATOM 2540 O O . ASP A 1 302 ? -14.246 -11.115 -3.995 1.00 95.00 302 ASP A O 1
ATOM 2544 N N . HIS A 1 303 ? -15.476 -9.285 -3.637 1.00 94.88 303 HIS A N 1
ATOM 2545 C CA . HIS A 1 303 ? -15.489 -8.902 -5.042 1.00 94.88 303 HIS A CA 1
ATOM 2546 C C . HIS A 1 303 ? -14.099 -8.648 -5.641 1.00 94.88 303 HIS A C 1
ATOM 2548 O O . HIS A 1 303 ? -13.911 -8.905 -6.829 1.00 94.88 303 HIS A O 1
ATOM 2554 N N . GLU A 1 304 ? -13.136 -8.105 -4.894 1.00 96.06 304 GLU A N 1
ATOM 2555 C CA . GLU A 1 304 ? -11.782 -7.902 -5.422 1.00 96.06 304 GLU A CA 1
ATOM 2556 C C . GLU A 1 304 ? -10.941 -9.184 -5.385 1.00 96.06 304 GLU A C 1
ATOM 2558 O O . GLU A 1 304 ? -10.199 -9.424 -6.338 1.00 96.06 304 GLU A O 1
ATOM 2563 N N . LEU A 1 305 ? -11.110 -10.047 -4.377 1.00 97.81 305 LEU A N 1
ATOM 2564 C CA . LEU A 1 305 ? -10.432 -11.349 -4.309 1.00 97.81 305 LEU A CA 1
ATOM 2565 C C . LEU A 1 305 ? -10.805 -12.253 -5.493 1.00 97.81 305 LEU A C 1
ATOM 2567 O O . LEU A 1 305 ? -9.930 -12.885 -6.081 1.00 97.81 305 LEU A O 1
ATOM 2571 N N . THR A 1 306 ? -12.074 -12.255 -5.918 1.00 97.50 306 THR A N 1
ATOM 2572 C CA . THR A 1 306 ? -12.529 -13.043 -7.088 1.00 97.50 306 THR A CA 1
ATOM 2573 C C . THR A 1 306 ? -11.907 -12.612 -8.422 1.00 97.50 306 THR A C 1
ATOM 2575 O O . THR A 1 306 ? -12.023 -13.332 -9.414 1.00 97.50 306 THR A O 1
ATOM 2578 N N . LYS A 1 307 ? -11.248 -11.448 -8.476 1.00 97.31 307 LYS A N 1
ATOM 2579 C CA . LYS A 1 307 ? -10.582 -10.929 -9.683 1.00 97.31 307 LYS A CA 1
ATOM 2580 C C . LYS A 1 307 ? -9.087 -11.230 -9.730 1.00 97.31 307 LYS A C 1
ATOM 2582 O O . LYS A 1 307 ? -8.430 -10.815 -10.686 1.00 97.31 307 LYS A O 1
ATOM 2587 N N . ILE A 1 308 ? -8.541 -11.887 -8.710 1.00 98.19 308 ILE A N 1
ATOM 2588 C CA . ILE A 1 308 ? -7.155 -12.347 -8.706 1.00 98.19 308 ILE A CA 1
ATOM 2589 C C . ILE A 1 308 ? -7.112 -13.687 -9.453 1.00 98.19 308 ILE A C 1
ATOM 2591 O O . ILE A 1 308 ? -7.774 -14.638 -9.032 1.00 98.19 308 ILE A O 1
ATOM 2595 N N . PRO A 1 309 ? -6.381 -13.782 -10.575 1.00 97.38 309 PRO A N 1
ATOM 2596 C CA . PRO A 1 309 ? -6.361 -15.005 -11.370 1.00 97.38 309 PRO A CA 1
ATOM 2597 C C . PRO A 1 309 ? -5.611 -16.149 -10.670 1.00 97.38 309 PRO A C 1
ATOM 2599 O O . PRO A 1 309 ? -5.978 -17.315 -10.827 1.00 97.38 309 PRO A O 1
ATOM 2602 N N . GLU A 1 310 ? -4.590 -15.844 -9.868 1.00 98.06 310 GLU A N 1
ATOM 2603 C CA . GLU A 1 310 ? -3.809 -16.836 -9.131 1.00 98.06 310 GLU A CA 1
ATOM 2604 C C . GLU A 1 310 ? -4.487 -17.236 -7.805 1.00 98.06 310 GLU A C 1
ATOM 2606 O O . GLU A 1 310 ? -4.348 -16.560 -6.787 1.00 98.06 310 GLU A O 1
ATOM 2611 N N . GLN A 1 311 ? -5.165 -18.389 -7.775 1.00 97.94 311 GLN A N 1
ATOM 2612 C CA . GLN A 1 311 ? -5.838 -18.886 -6.558 1.00 97.94 311 GLN A CA 1
ATOM 2613 C C . GLN A 1 311 ? -4.878 -19.145 -5.382 1.00 97.94 311 GLN A C 1
ATOM 2615 O O . GLN A 1 311 ? -5.220 -18.860 -4.239 1.00 97.94 311 GLN A O 1
ATOM 2620 N N . ASP A 1 312 ? -3.647 -19.604 -5.647 1.00 98.12 312 ASP A N 1
ATOM 2621 C CA . ASP A 1 312 ? -2.598 -19.727 -4.615 1.00 98.12 312 ASP A CA 1
ATOM 2622 C C . ASP A 1 312 ? -2.317 -18.384 -3.919 1.00 98.12 312 ASP A C 1
ATOM 2624 O O . ASP A 1 312 ? -2.088 -18.333 -2.712 1.00 98.12 312 ASP A O 1
ATOM 2628 N N . LEU A 1 313 ? -2.376 -17.274 -4.661 1.00 98.31 313 LEU A N 1
ATOM 2629 C CA . LEU A 1 313 ? -2.172 -15.946 -4.094 1.00 98.31 313 LEU A CA 1
ATOM 2630 C C . LEU A 1 313 ? -3.367 -15.502 -3.241 1.00 98.31 313 LEU A C 1
ATOM 2632 O O . LEU A 1 313 ? -3.157 -14.930 -2.174 1.00 98.31 313 LEU A O 1
ATOM 2636 N N . VAL A 1 314 ? -4.600 -15.806 -3.661 1.00 98.50 314 VAL A N 1
ATOM 2637 C CA . VAL A 1 314 ? -5.812 -15.570 -2.851 1.00 98.50 314 VAL A CA 1
ATOM 2638 C C . VAL A 1 314 ? -5.702 -16.281 -1.500 1.00 98.50 314 VAL A C 1
ATOM 2640 O O . VAL A 1 314 ? -5.932 -15.670 -0.456 1.00 98.50 314 VAL A O 1
ATOM 2643 N N . GLU A 1 315 ? -5.288 -17.548 -1.497 1.00 98.44 315 GLU A N 1
ATOM 2644 C CA . GLU A 1 315 ? -5.130 -18.324 -0.262 1.00 98.44 315 GLU A CA 1
ATOM 2645 C C . GLU A 1 315 ? -3.962 -17.832 0.605 1.00 98.44 315 GLU A C 1
ATOM 2647 O O . GLU A 1 315 ? -4.061 -17.839 1.834 1.00 98.44 315 GLU A O 1
ATOM 2652 N N . LYS A 1 316 ? -2.888 -17.308 0.000 1.00 98.56 316 LYS A N 1
ATOM 2653 C CA . LYS A 1 316 ? -1.808 -16.620 0.732 1.00 98.56 316 LYS A CA 1
ATOM 2654 C C . LYS A 1 316 ? -2.272 -15.328 1.393 1.00 98.56 316 LYS A C 1
ATOM 2656 O O . LYS A 1 316 ? -1.923 -15.104 2.549 1.00 98.56 316 LYS A O 1
ATOM 2661 N N . ILE A 1 317 ? -3.077 -14.514 0.704 1.00 98.50 317 ILE A N 1
ATOM 2662 C CA . ILE A 1 317 ? -3.698 -13.313 1.288 1.00 98.50 317 ILE A CA 1
ATOM 2663 C C . ILE A 1 317 ? -4.531 -13.717 2.503 1.00 98.50 317 ILE A C 1
ATOM 2665 O O . ILE A 1 317 ? -4.309 -13.198 3.597 1.00 98.50 317 ILE A O 1
ATOM 2669 N N . LYS A 1 318 ? -5.432 -14.693 2.337 1.00 98.25 318 LYS A N 1
ATOM 2670 C CA . LYS A 1 318 ? -6.284 -15.158 3.437 1.00 98.25 318 LYS A CA 1
ATOM 2671 C C . LYS A 1 318 ? -5.469 -15.692 4.606 1.00 98.25 318 LYS A C 1
ATOM 2673 O O . LYS A 1 318 ? -5.730 -15.340 5.748 1.00 98.25 318 LYS A O 1
ATOM 2678 N N . THR A 1 319 ? -4.465 -16.520 4.332 1.00 98.31 319 THR A N 1
ATOM 2679 C CA . THR A 1 319 ? -3.618 -17.123 5.367 1.00 98.31 319 THR A CA 1
ATOM 2680 C C . THR A 1 319 ? -2.862 -16.054 6.152 1.00 98.31 319 THR A C 1
ATOM 2682 O O . THR A 1 319 ? -2.918 -16.058 7.379 1.00 98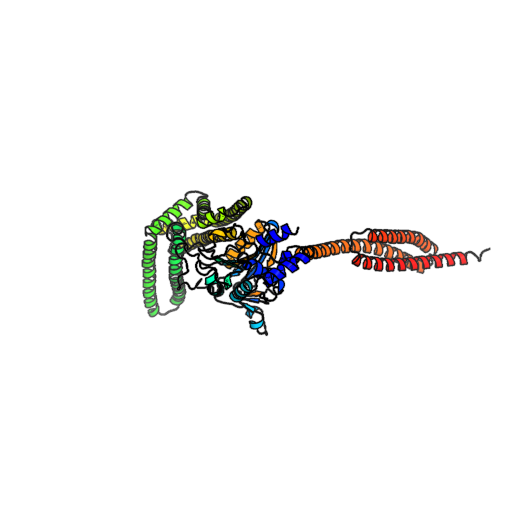.31 319 THR A O 1
ATOM 2685 N N . PHE A 1 320 ? -2.214 -15.105 5.471 1.00 98.38 320 PHE A N 1
ATOM 2686 C CA . PHE A 1 320 ? -1.485 -14.015 6.118 1.00 98.38 320 PHE A CA 1
ATOM 2687 C C . PHE A 1 320 ? -2.387 -13.209 7.061 1.00 98.38 320 PHE A C 1
ATOM 2689 O O . PHE A 1 320 ? -2.056 -13.015 8.234 1.00 98.38 320 PHE A O 1
ATOM 2696 N N . PHE A 1 321 ? -3.554 -12.787 6.571 1.00 97.81 321 PHE A N 1
ATOM 2697 C CA . PHE A 1 321 ? -4.477 -11.986 7.366 1.00 97.81 321 PHE A CA 1
ATOM 2698 C C . PHE A 1 321 ? -5.169 -12.788 8.467 1.00 97.81 321 PHE A C 1
ATOM 2700 O O . PHE A 1 321 ? -5.338 -12.261 9.563 1.00 97.81 321 PHE A O 1
ATOM 2707 N N . ASN A 1 322 ? -5.482 -14.066 8.244 1.00 97.44 322 ASN A N 1
ATOM 2708 C CA . ASN A 1 322 ? -6.017 -14.944 9.284 1.00 97.44 322 ASN A CA 1
ATOM 2709 C C . ASN A 1 322 ? -5.030 -15.100 10.437 1.00 97.44 322 ASN A C 1
ATOM 2711 O O . ASN A 1 322 ? -5.416 -14.953 11.592 1.00 97.44 322 ASN A O 1
ATOM 2715 N N . GLU A 1 323 ? -3.760 -15.375 10.144 1.00 97.38 323 GLU A N 1
ATOM 2716 C CA . GLU A 1 323 ? -2.748 -15.558 11.184 1.00 97.38 323 GLU A CA 1
ATOM 2717 C C . GLU A 1 323 ? -2.454 -14.253 11.933 1.00 97.38 323 GLU A C 1
ATOM 2719 O O . GLU A 1 323 ? -2.315 -14.265 13.160 1.00 97.38 323 GLU A O 1
ATOM 2724 N N . ASN A 1 324 ? -2.441 -13.109 11.239 1.00 95.31 324 ASN A N 1
ATOM 2725 C CA . ASN A 1 324 ? -2.321 -11.812 11.900 1.00 95.31 324 ASN A CA 1
ATOM 2726 C C . ASN A 1 324 ? -3.532 -11.517 12.805 1.00 95.31 324 ASN A C 1
ATOM 2728 O O . ASN A 1 324 ? -3.350 -11.140 13.963 1.00 95.31 324 ASN A O 1
ATOM 2732 N N . THR A 1 325 ? -4.753 -11.767 12.324 1.00 93.62 325 THR A N 1
ATOM 2733 C CA . THR A 1 325 ? -5.992 -11.613 13.103 1.00 93.62 325 THR A CA 1
ATOM 2734 C C . THR A 1 325 ? -5.976 -12.506 14.341 1.00 93.62 325 THR A C 1
ATOM 2736 O O . THR A 1 325 ? -6.115 -12.014 15.460 1.00 93.62 325 THR A O 1
ATOM 2739 N N . LYS A 1 326 ? -5.688 -13.802 14.180 1.00 95.38 326 LYS A N 1
ATOM 2740 C CA . LYS A 1 326 ? -5.548 -14.756 15.292 1.00 95.38 326 LYS A CA 1
ATOM 2741 C C . LYS A 1 326 ? -4.530 -14.298 16.325 1.00 95.38 326 LYS A C 1
ATOM 2743 O O . LYS A 1 326 ? -4.761 -14.439 17.523 1.00 95.38 326 LYS A O 1
ATOM 2748 N N . LYS A 1 327 ? -3.396 -13.747 15.886 1.00 95.00 327 LYS A N 1
ATOM 2749 C CA . LYS A 1 327 ? -2.363 -13.231 16.789 1.00 95.00 327 LYS A CA 1
ATOM 2750 C C . LYS A 1 327 ? -2.877 -12.063 17.632 1.00 95.00 327 LYS A C 1
ATOM 2752 O O . LYS A 1 327 ? -2.633 -12.054 18.840 1.00 95.00 327 LYS A O 1
ATOM 2757 N N . ILE A 1 328 ? -3.578 -11.104 17.025 1.00 91.88 328 ILE A N 1
ATOM 2758 C CA . ILE A 1 328 ? -4.164 -9.968 17.753 1.00 91.88 328 ILE A CA 1
ATOM 2759 C C . ILE A 1 328 ? -5.201 -10.480 18.760 1.00 91.88 328 ILE A C 1
ATOM 2761 O O . ILE A 1 328 ? -5.151 -10.083 19.923 1.00 91.88 328 ILE A O 1
ATOM 2765 N N . ILE A 1 329 ? -6.067 -11.416 18.358 1.00 92.69 329 ILE A N 1
ATOM 2766 C CA . ILE A 1 329 ? -7.100 -11.990 19.234 1.00 92.69 329 ILE A CA 1
ATOM 2767 C C . ILE A 1 329 ? -6.465 -12.716 20.411 1.00 92.69 329 ILE A C 1
ATOM 2769 O O . ILE A 1 329 ? -6.716 -12.336 21.544 1.00 92.69 329 ILE A O 1
ATOM 2773 N N . ARG A 1 330 ? -5.557 -13.669 20.180 1.00 93.94 330 ARG A N 1
ATOM 2774 C CA . ARG A 1 330 ? -4.884 -14.416 21.261 1.00 93.94 330 ARG A CA 1
ATOM 2775 C C . ARG A 1 330 ? -4.163 -13.511 22.261 1.00 93.94 330 ARG A C 1
ATOM 2777 O O . ARG A 1 330 ? -4.067 -13.851 23.433 1.00 93.94 330 ARG A O 1
ATOM 2784 N N . THR A 1 331 ? -3.644 -12.371 21.801 1.00 93.19 331 THR A N 1
ATOM 2785 C CA . THR A 1 331 ? -2.957 -11.401 22.668 1.00 93.19 331 THR A CA 1
ATOM 2786 C C . THR A 1 331 ? -3.936 -10.615 23.547 1.00 93.19 331 THR A C 1
ATOM 2788 O O . THR A 1 331 ? -3.563 -10.199 24.641 1.00 93.19 331 THR A O 1
ATOM 2791 N N . ASN A 1 332 ? -5.179 -10.421 23.096 1.00 91.56 332 ASN A N 1
ATOM 2792 C CA . ASN A 1 332 ? -6.160 -9.550 23.747 1.00 91.56 332 ASN A CA 1
ATOM 2793 C C . ASN A 1 332 ? -7.383 -10.289 24.317 1.00 91.56 332 ASN A C 1
ATOM 2795 O O . ASN A 1 332 ? -8.132 -9.680 25.068 1.00 91.56 332 ASN A O 1
ATOM 2799 N N . GLU A 1 333 ? -7.594 -11.572 24.014 1.00 92.12 333 GLU A N 1
ATOM 2800 C CA . GLU A 1 333 ? -8.844 -12.303 24.283 1.00 92.12 333 GLU A CA 1
ATOM 2801 C C . GLU A 1 333 ? -9.237 -12.283 25.763 1.00 92.12 333 GLU A C 1
ATOM 2803 O O . GLU A 1 333 ? -10.357 -11.904 26.097 1.00 92.12 333 GLU A O 1
ATOM 2808 N N . THR A 1 334 ? -8.309 -12.605 26.668 1.00 92.31 334 THR A N 1
ATOM 2809 C CA . THR A 1 334 ? -8.581 -12.567 28.113 1.00 92.31 334 THR A CA 1
ATOM 2810 C C . THR A 1 334 ? -8.970 -11.162 28.573 1.00 92.31 334 THR A C 1
ATOM 2812 O O . THR A 1 334 ? -9.976 -10.990 29.259 1.00 92.31 334 THR A O 1
ATOM 2815 N N . ILE A 1 335 ? -8.204 -10.152 28.147 1.00 92.12 335 ILE A N 1
ATOM 2816 C CA . ILE A 1 335 ? -8.449 -8.744 28.484 1.00 92.12 335 ILE A CA 1
ATOM 2817 C C . ILE A 1 335 ? -9.814 -8.317 27.937 1.00 92.12 335 ILE A C 1
ATOM 2819 O O . ILE A 1 335 ? -10.575 -7.639 28.620 1.00 92.12 335 ILE A O 1
ATOM 2823 N N . TRP A 1 336 ? -10.161 -8.739 26.727 1.00 92.44 336 TRP A N 1
ATOM 2824 C CA . TRP A 1 336 ? -11.449 -8.468 26.111 1.00 92.44 336 TRP A CA 1
ATOM 2825 C C . TRP A 1 336 ? -12.604 -9.082 26.876 1.00 92.44 336 TRP A C 1
ATOM 2827 O O . TRP A 1 336 ? -13.522 -8.355 27.232 1.00 92.44 336 TRP A O 1
ATOM 2837 N N . ILE A 1 337 ? -12.546 -10.373 27.191 1.00 92.81 337 ILE A N 1
ATOM 2838 C CA . ILE A 1 337 ? -13.612 -11.052 27.936 1.00 92.81 337 ILE A CA 1
ATOM 2839 C C . ILE A 1 337 ? -13.839 -10.370 29.290 1.00 92.81 337 ILE A C 1
ATOM 2841 O O . ILE A 1 337 ? -14.982 -10.146 29.691 1.00 92.81 337 ILE A O 1
ATOM 2845 N N . GLU A 1 338 ? -12.767 -10.012 29.999 1.00 94.38 338 GLU A N 1
ATOM 2846 C CA . GLU A 1 338 ? -12.864 -9.309 31.281 1.00 94.38 338 GLU A CA 1
ATOM 2847 C C . GLU A 1 338 ? -13.506 -7.926 31.131 1.00 94.38 338 GLU A C 1
ATOM 2849 O O . GLU A 1 338 ? -14.425 -7.591 31.879 1.00 94.38 338 GLU A O 1
ATOM 2854 N N . ASN A 1 339 ? -13.078 -7.139 30.145 1.00 94.06 339 ASN A N 1
ATOM 2855 C CA . ASN A 1 339 ? -13.595 -5.788 29.936 1.00 94.06 339 ASN A CA 1
ATOM 2856 C C . ASN A 1 339 ? -15.018 -5.778 29.361 1.00 94.06 339 ASN A C 1
ATOM 2858 O O . ASN A 1 339 ? -15.823 -4.934 29.748 1.00 94.06 339 ASN A O 1
ATOM 2862 N N . ILE A 1 340 ? -15.381 -6.743 28.515 1.00 92.12 340 ILE A N 1
ATOM 2863 C CA . ILE A 1 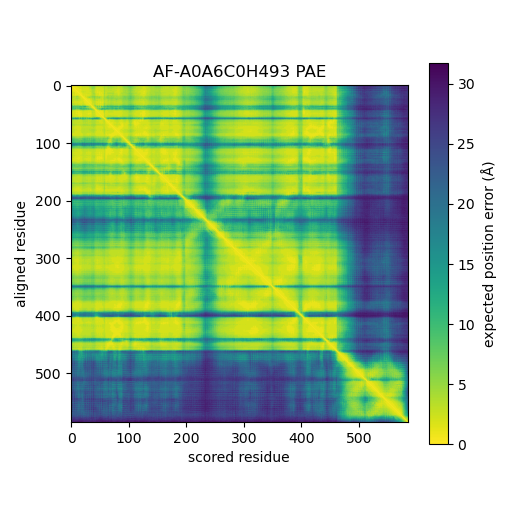340 ? -16.761 -6.920 28.053 1.00 92.12 340 ILE A CA 1
ATOM 2864 C C . ILE A 1 340 ? -17.679 -7.211 29.244 1.00 92.12 340 ILE A C 1
ATOM 2866 O O . ILE A 1 340 ? -18.726 -6.582 29.361 1.00 92.12 340 ILE A O 1
ATOM 2870 N N . LYS A 1 341 ? -17.274 -8.070 30.189 1.00 92.62 341 LYS A N 1
ATOM 2871 C CA . LYS A 1 341 ? -18.064 -8.319 31.411 1.00 92.62 341 LYS A CA 1
ATOM 2872 C C . LYS A 1 341 ? -18.281 -7.049 32.233 1.00 92.62 341 LYS A C 1
ATOM 2874 O O . LYS A 1 341 ? -19.394 -6.816 32.690 1.00 92.62 341 LYS A O 1
ATOM 2879 N N . VAL A 1 342 ? -17.256 -6.204 32.378 1.00 92.38 342 VAL A N 1
ATOM 2880 C CA . VAL A 1 342 ? -17.388 -4.897 33.054 1.00 92.38 342 VAL A CA 1
ATOM 2881 C C . VAL A 1 342 ? -18.409 -4.007 32.340 1.00 92.38 342 VAL A C 1
ATOM 2883 O O . VAL A 1 342 ? -19.265 -3.413 32.997 1.00 92.38 342 VAL A O 1
ATOM 2886 N N . ILE A 1 343 ? -18.352 -3.940 31.005 1.00 89.06 343 ILE A N 1
ATOM 2887 C CA . ILE A 1 343 ? -19.305 -3.182 30.180 1.00 89.06 343 ILE A CA 1
ATOM 2888 C C . ILE A 1 343 ? -20.733 -3.697 30.403 1.00 89.06 343 ILE A C 1
ATOM 2890 O O . ILE A 1 343 ? -21.622 -2.911 30.735 1.00 89.06 343 ILE A O 1
ATOM 2894 N N . LEU A 1 344 ? -20.953 -5.008 30.280 1.00 89.19 344 LEU A N 1
ATOM 2895 C CA . LEU A 1 344 ? -22.268 -5.634 30.439 1.00 89.19 344 LEU A CA 1
ATOM 2896 C C . LEU A 1 344 ? -22.833 -5.440 31.858 1.00 89.19 344 LEU A C 1
ATOM 2898 O O . LEU A 1 344 ? -24.000 -5.069 32.022 1.00 89.19 344 LEU A O 1
ATOM 2902 N N . ASP A 1 345 ? -22.011 -5.616 32.894 1.00 90.00 345 ASP A N 1
ATOM 2903 C CA . ASP A 1 345 ? -22.410 -5.413 34.292 1.00 90.00 345 ASP A CA 1
ATOM 2904 C C . ASP A 1 345 ? -22.784 -3.951 34.582 1.00 90.00 345 ASP A C 1
ATOM 2906 O O . ASP A 1 345 ? -23.739 -3.683 35.320 1.00 90.00 345 ASP A O 1
ATOM 2910 N N . PHE A 1 346 ? -22.046 -2.996 34.004 1.00 86.25 346 PHE A N 1
ATOM 2911 C CA . PHE A 1 346 ? -22.320 -1.566 34.157 1.00 86.25 346 PHE A CA 1
ATOM 2912 C C . PHE A 1 346 ? -23.638 -1.158 33.484 1.00 86.25 346 PHE A C 1
ATOM 2914 O O . PHE A 1 346 ? -24.410 -0.377 34.058 1.00 86.25 346 PHE A O 1
ATOM 2921 N N . LEU A 1 347 ? -23.901 -1.694 32.286 1.00 83.69 347 LEU A N 1
ATOM 2922 C CA . LEU A 1 347 ? -25.085 -1.382 31.480 1.00 83.69 347 LEU A CA 1
ATOM 2923 C C . LEU A 1 347 ? -26.365 -2.046 32.007 1.00 83.69 347 LEU A C 1
ATOM 2925 O O . LEU A 1 347 ? -27.438 -1.463 31.892 1.00 83.69 347 LEU A O 1
ATOM 2929 N N . THR A 1 348 ? -26.272 -3.224 32.628 1.00 81.56 348 THR A N 1
ATOM 2930 C CA . THR A 1 348 ? -27.448 -3.972 33.119 1.00 81.56 348 THR A CA 1
ATOM 2931 C C . THR A 1 348 ? -27.889 -3.605 34.541 1.00 81.56 348 THR A C 1
ATOM 2933 O O . THR A 1 348 ? -28.761 -4.266 35.100 1.00 81.56 348 THR A O 1
ATOM 2936 N N . GLU A 1 349 ? -27.293 -2.573 35.150 1.00 70.50 349 GLU A N 1
ATOM 2937 C CA . GLU A 1 349 ? -27.543 -2.116 36.534 1.00 70.50 349 GLU A CA 1
ATOM 2938 C C . GLU A 1 349 ? -27.335 -3.170 37.633 1.00 70.50 349 GLU A C 1
ATOM 2940 O O . GLU A 1 349 ? -27.608 -2.916 38.807 1.00 70.50 349 GLU A O 1
ATOM 2945 N N . LYS A 1 350 ? -26.805 -4.346 37.292 1.00 64.88 350 LYS A N 1
ATOM 2946 C CA . LYS A 1 350 ? -26.619 -5.452 38.241 1.00 64.88 350 LYS A CA 1
ATOM 2947 C C . LYS A 1 350 ? -25.496 -5.193 39.243 1.00 64.88 350 LYS A C 1
ATOM 2949 O O . LYS A 1 350 ? -25.355 -5.937 40.210 1.00 64.88 350 LYS A O 1
ATOM 2954 N N . SER A 1 351 ? -24.693 -4.154 39.023 1.00 65.56 351 SER A N 1
ATOM 2955 C CA . SER A 1 351 ? -23.429 -3.974 39.717 1.00 65.56 351 SER A CA 1
ATOM 2956 C C . SER A 1 351 ? -23.173 -2.521 40.117 1.00 65.56 351 SER A C 1
ATOM 2958 O O . SER A 1 351 ? -22.972 -1.644 39.281 1.00 65.56 351 SER A O 1
ATOM 2960 N N . THR A 1 352 ? -23.087 -2.270 41.427 1.00 76.88 352 THR A N 1
ATOM 2961 C CA . THR A 1 352 ? -22.450 -1.060 41.984 1.00 76.88 352 THR A CA 1
ATOM 2962 C C . THR A 1 352 ? -20.930 -1.215 42.102 1.00 76.88 352 THR A C 1
ATOM 2964 O O . THR A 1 352 ? -20.282 -0.378 42.726 1.00 76.88 352 THR A O 1
ATOM 2967 N N . LYS A 1 353 ? -20.367 -2.321 41.592 1.00 86.12 353 LYS A N 1
ATOM 2968 C CA . LYS A 1 353 ? -18.951 -2.680 41.745 1.00 86.12 353 LYS A CA 1
ATOM 2969 C C . LYS A 1 353 ? -18.038 -1.795 40.904 1.00 86.12 353 LYS A C 1
ATOM 2971 O O . LYS A 1 353 ? -16.925 -1.532 41.336 1.00 86.12 353 LYS A O 1
ATOM 2976 N N . TYR A 1 354 ? -18.513 -1.385 39.731 1.00 86.44 354 TYR A N 1
ATOM 2977 C CA . TYR A 1 354 ? -17.745 -0.636 38.745 1.00 86.44 354 TYR A CA 1
ATOM 2978 C C . TYR A 1 354 ? -18.210 0.816 38.706 1.00 86.44 354 TYR A C 1
ATOM 2980 O O . TYR A 1 354 ? -19.419 1.099 38.700 1.00 86.44 354 TYR A O 1
ATOM 2988 N N . ASP A 1 355 ? -17.246 1.728 38.702 1.00 83.38 355 ASP A N 1
ATOM 2989 C CA . ASP A 1 355 ? -17.507 3.148 38.503 1.00 83.38 355 ASP A CA 1
ATOM 2990 C C . ASP A 1 355 ? -17.411 3.538 37.017 1.00 83.38 355 ASP A C 1
ATOM 2992 O O . ASP A 1 355 ? -17.217 2.700 36.132 1.00 83.38 355 ASP A O 1
ATOM 2996 N N . ASP A 1 356 ? -17.613 4.824 36.725 1.00 77.56 356 ASP A N 1
ATOM 2997 C CA . ASP A 1 356 ? -17.577 5.326 35.351 1.00 77.56 356 ASP A CA 1
ATOM 2998 C C . ASP A 1 356 ? -16.177 5.204 34.733 1.00 77.56 356 ASP A C 1
ATOM 3000 O O . ASP A 1 356 ? -16.072 5.070 33.518 1.00 77.56 356 ASP A O 1
ATOM 3004 N N . TYR A 1 357 ? -15.112 5.243 35.544 1.00 79.62 357 TYR A N 1
ATOM 3005 C CA . TYR A 1 357 ? -13.727 5.127 35.086 1.00 79.62 357 TYR A CA 1
ATOM 3006 C C . TYR A 1 357 ? -13.387 3.686 34.693 1.00 79.62 357 TYR A C 1
ATOM 3008 O O . TYR A 1 357 ? -12.739 3.470 33.667 1.00 79.62 357 TYR A O 1
ATOM 3016 N N . ASP A 1 358 ? -13.854 2.700 35.460 1.00 85.75 358 ASP A N 1
ATOM 3017 C CA . ASP A 1 358 ? -13.725 1.283 35.104 1.00 85.75 358 ASP A CA 1
ATOM 3018 C C . ASP A 1 358 ? -14.432 0.994 33.778 1.00 85.75 358 ASP A C 1
ATOM 3020 O O . ASP A 1 358 ? -13.814 0.485 32.844 1.00 85.75 358 ASP A O 1
ATOM 3024 N N . PHE A 1 359 ? -15.701 1.406 33.661 1.00 84.88 359 PHE A N 1
ATOM 3025 C CA . PHE A 1 359 ? -16.472 1.270 32.423 1.00 84.88 359 PHE A CA 1
ATOM 3026 C C . PHE A 1 359 ? -15.743 1.901 31.237 1.00 84.88 359 PHE A C 1
ATOM 3028 O O . PHE A 1 359 ? -15.588 1.284 30.184 1.00 84.88 359 PHE A O 1
ATOM 3035 N N . VAL A 1 360 ? -15.240 3.118 31.439 1.00 78.94 360 VAL A N 1
ATOM 3036 C CA . VAL A 1 360 ? -14.438 3.865 30.477 1.00 78.94 360 VAL A CA 1
ATOM 3037 C C . VAL A 1 360 ? -13.241 3.041 30.004 1.00 78.94 360 VAL A C 1
ATOM 3039 O O . VAL A 1 360 ? -13.104 2.788 28.801 1.00 78.94 360 VAL A O 1
ATOM 3042 N N . ASN A 1 361 ? -12.376 2.594 30.903 1.00 84.38 361 ASN A N 1
ATOM 3043 C CA . ASN A 1 361 ? -11.180 1.871 30.481 1.00 84.38 361 ASN A CA 1
ATOM 3044 C C . ASN A 1 361 ? -11.527 0.546 29.814 1.00 84.38 361 ASN A C 1
ATOM 3046 O O . ASN A 1 361 ? -10.858 0.167 28.854 1.00 84.38 361 ASN A O 1
ATOM 3050 N N . SER A 1 362 ? -12.601 -0.108 30.254 1.00 90.00 362 SER A N 1
ATOM 3051 C CA . SER A 1 362 ? -13.081 -1.333 29.633 1.00 90.00 362 SER A CA 1
ATOM 3052 C C . SER A 1 362 ? -13.574 -1.128 28.211 1.00 90.00 362 SER A C 1
ATOM 3054 O O . SER A 1 362 ? -13.195 -1.894 27.327 1.00 90.00 362 SER A O 1
ATOM 3056 N N . VAL A 1 363 ? -14.324 -0.057 27.957 1.00 84.69 363 VAL A N 1
ATOM 3057 C CA . VAL A 1 363 ? -14.687 0.371 26.603 1.00 84.69 363 VAL A CA 1
ATOM 3058 C C . VAL A 1 363 ? -13.408 0.545 25.773 1.00 84.69 363 VAL A C 1
ATOM 3060 O O . VAL A 1 363 ? -13.235 -0.159 24.783 1.00 84.69 363 VAL A O 1
ATOM 3063 N N . ILE A 1 364 ? -12.443 1.367 26.199 1.00 84.12 364 ILE A N 1
ATOM 3064 C CA . ILE A 1 364 ? -11.188 1.581 25.440 1.00 84.12 364 ILE A CA 1
ATOM 3065 C C . ILE A 1 364 ? -10.457 0.264 25.154 1.00 84.12 364 ILE A C 1
ATOM 3067 O O . ILE A 1 364 ? -10.028 0.039 24.022 1.00 84.12 364 ILE A O 1
ATOM 3071 N N . ALA A 1 365 ? -10.324 -0.601 26.160 1.00 89.75 365 ALA A N 1
ATOM 3072 C CA . ALA A 1 365 ? -9.610 -1.868 26.050 1.00 89.75 365 ALA A CA 1
ATOM 3073 C C . ALA A 1 365 ? -10.256 -2.825 25.034 1.00 89.75 365 ALA A C 1
ATOM 3075 O O . ALA A 1 365 ? -9.547 -3.556 24.344 1.00 89.75 365 ALA A O 1
ATOM 3076 N N . VAL A 1 366 ? -11.585 -2.797 24.899 1.00 88.50 366 VAL A N 1
ATOM 3077 C CA . VAL A 1 366 ? -12.307 -3.547 23.859 1.00 88.50 366 VAL A CA 1
ATOM 3078 C C . VAL A 1 366 ? -12.171 -2.857 22.499 1.00 88.50 366 VAL A C 1
ATOM 3080 O O . VAL A 1 366 ? -11.863 -3.503 21.501 1.00 88.50 366 VAL A O 1
ATOM 3083 N N . PHE A 1 367 ? -12.337 -1.535 22.449 1.00 84.38 367 PHE A N 1
ATOM 3084 C CA . PHE A 1 367 ? -12.412 -0.774 21.201 1.00 84.38 367 PHE A CA 1
ATOM 3085 C C . PHE A 1 367 ? -11.087 -0.648 20.450 1.00 84.38 367 PHE A C 1
ATOM 3087 O O . PHE A 1 367 ? -11.076 -0.737 19.221 1.00 84.38 367 PHE A O 1
ATOM 3094 N N . VAL A 1 368 ? -9.973 -0.430 21.152 1.00 85.12 368 VAL A N 1
ATOM 3095 C CA . VAL A 1 368 ? -8.674 -0.192 20.503 1.00 85.12 368 VAL A CA 1
ATOM 3096 C C . VAL A 1 368 ? -8.262 -1.373 19.617 1.00 85.12 368 VAL A C 1
ATOM 3098 O O . VAL A 1 368 ? -7.942 -1.127 18.453 1.00 85.12 368 VAL A O 1
ATOM 3101 N N . PRO A 1 369 ? -8.327 -2.641 20.068 1.00 87.31 369 PRO A N 1
ATOM 3102 C CA . PRO A 1 369 ? -7.978 -3.748 19.191 1.00 87.31 369 PRO A CA 1
ATOM 3103 C C . PRO A 1 369 ? -9.059 -4.007 18.125 1.00 87.31 369 PRO A C 1
ATOM 3105 O O . PRO A 1 369 ? -8.699 -4.336 16.999 1.00 87.31 369 PRO A O 1
ATOM 3108 N N . CYS A 1 370 ? -10.352 -3.739 18.395 1.00 85.25 370 CYS A N 1
ATOM 3109 C CA . CYS A 1 370 ? -11.418 -3.772 17.374 1.00 85.25 370 CYS A CA 1
ATOM 3110 C C . CYS A 1 370 ? -11.073 -2.884 16.174 1.00 85.25 370 CYS A C 1
ATOM 3112 O O . CYS A 1 370 ? -11.207 -3.315 15.029 1.00 85.25 370 CYS A O 1
ATOM 3114 N N . PHE A 1 371 ? -10.575 -1.671 16.433 1.00 84.00 371 PHE A N 1
ATOM 3115 C CA . PHE A 1 371 ? -10.136 -0.743 15.393 1.00 84.00 371 PHE A CA 1
ATOM 3116 C C . PHE A 1 371 ? -9.016 -1.329 14.519 1.00 84.00 371 PHE A C 1
ATOM 3118 O O . PHE A 1 371 ? -9.028 -1.146 13.303 1.00 84.00 371 PHE A O 1
ATOM 3125 N N . GLU A 1 372 ? -8.082 -2.090 15.100 1.00 87.50 372 GLU A N 1
ATOM 3126 C CA . GLU A 1 372 ? -7.033 -2.768 14.327 1.00 87.50 372 GLU A CA 1
ATOM 3127 C C . GLU A 1 372 ? -7.603 -3.802 13.348 1.00 87.50 372 GLU A C 1
ATOM 3129 O O . GLU A 1 372 ? -7.141 -3.884 12.207 1.00 87.50 372 GLU A O 1
ATOM 3134 N N . PHE A 1 373 ? -8.647 -4.537 13.745 1.00 88.25 373 PHE A N 1
ATOM 3135 C CA . PHE A 1 373 ? -9.338 -5.466 12.845 1.00 88.25 373 PHE A CA 1
ATOM 3136 C C . PHE A 1 373 ? -10.083 -4.737 11.733 1.00 88.25 373 PHE A C 1
ATOM 3138 O O . PHE A 1 373 ? -9.987 -5.139 10.574 1.00 88.25 373 PHE A O 1
ATOM 3145 N N . VAL A 1 374 ? -10.767 -3.630 12.045 1.00 86.62 374 VAL A N 1
ATOM 3146 C CA . VAL A 1 374 ? -11.465 -2.837 11.017 1.00 86.62 374 VAL A CA 1
ATOM 3147 C C . VAL A 1 374 ? -10.485 -2.332 9.965 1.00 86.62 374 VAL A C 1
ATOM 3149 O O . VAL A 1 374 ? -10.798 -2.351 8.777 1.00 86.62 374 VAL A O 1
ATOM 3152 N N . CYS A 1 375 ? -9.282 -1.926 10.378 1.00 90.69 375 CYS A N 1
ATOM 3153 C CA . CYS A 1 375 ? -8.219 -1.509 9.463 1.00 90.69 375 CYS A CA 1
ATOM 3154 C C . CYS A 1 375 ? -7.737 -2.633 8.532 1.00 90.69 375 CYS A C 1
ATOM 3156 O O . CYS A 1 375 ? -7.232 -2.341 7.454 1.00 90.69 375 CYS A O 1
ATOM 3158 N N . THR A 1 376 ? -7.961 -3.901 8.879 1.00 93.88 376 THR A N 1
ATOM 3159 C CA . THR A 1 376 ? -7.562 -5.038 8.039 1.00 93.88 376 THR A CA 1
ATOM 3160 C C . THR A 1 376 ? -8.439 -5.177 6.783 1.00 93.88 376 THR A C 1
ATOM 3162 O O . THR A 1 376 ? -7.986 -5.659 5.747 1.00 93.88 376 THR A O 1
ATOM 3165 N N . ILE A 1 377 ? -9.694 -4.721 6.832 1.00 93.94 377 ILE A N 1
ATOM 3166 C CA . ILE A 1 377 ? -10.624 -4.763 5.690 1.00 93.94 377 ILE A CA 1
ATOM 3167 C C . ILE A 1 377 ? -10.102 -3.948 4.489 1.00 93.94 377 ILE A C 1
ATOM 3169 O O . ILE A 1 377 ? -9.973 -4.521 3.400 1.00 93.94 377 ILE A O 1
ATOM 3173 N N . PRO A 1 378 ? -9.777 -2.644 4.633 1.00 95.56 378 PRO A N 1
ATOM 3174 C CA . PRO A 1 378 ? -9.158 -1.897 3.549 1.00 95.56 378 PRO A CA 1
ATOM 3175 C C . PRO A 1 378 ? -7.790 -2.474 3.171 1.00 95.56 378 PRO A C 1
ATOM 3177 O O . PRO A 1 378 ? -7.465 -2.442 1.990 1.00 95.56 378 PRO A O 1
ATOM 3180 N N . ASP A 1 379 ? -7.034 -3.085 4.093 1.00 97.94 379 ASP A N 1
ATOM 3181 C CA . ASP A 1 379 ? -5.748 -3.704 3.746 1.00 97.94 379 ASP A CA 1
ATOM 3182 C C . ASP A 1 379 ? -5.898 -4.867 2.755 1.00 97.94 379 ASP A C 1
ATOM 3184 O O . ASP A 1 379 ? -5.212 -4.905 1.726 1.00 97.94 379 ASP A O 1
ATOM 3188 N N . ILE A 1 380 ? -6.829 -5.793 3.023 1.00 98.06 380 ILE A N 1
ATOM 3189 C CA . ILE A 1 380 ? -7.128 -6.911 2.115 1.00 98.06 380 ILE A CA 1
ATOM 3190 C C . ILE A 1 380 ? -7.594 -6.372 0.765 1.00 98.06 380 ILE A C 1
ATOM 3192 O O . ILE A 1 380 ? -7.153 -6.854 -0.283 1.00 98.06 380 ILE A O 1
ATOM 3196 N N . TYR A 1 381 ? -8.475 -5.371 0.772 1.00 97.69 381 TYR A N 1
ATOM 3197 C CA . TYR A 1 381 ? -8.965 -4.749 -0.452 1.00 97.69 381 TYR A CA 1
ATOM 3198 C C . TYR A 1 381 ? -7.817 -4.139 -1.271 1.00 97.69 381 TYR A C 1
ATOM 3200 O O . TYR A 1 381 ? -7.705 -4.422 -2.467 1.00 97.69 381 TYR A O 1
ATOM 3208 N N . THR A 1 382 ? -6.930 -3.363 -0.645 1.00 98.19 382 THR A N 1
ATOM 3209 C CA . THR A 1 382 ? -5.775 -2.731 -1.301 1.00 98.19 382 THR A CA 1
ATOM 3210 C C . THR A 1 382 ? -4.842 -3.765 -1.903 1.00 98.19 382 THR A C 1
ATOM 3212 O O . THR A 1 382 ? -4.543 -3.686 -3.095 1.00 98.19 382 THR A O 1
ATOM 3215 N N . ILE A 1 383 ? -4.435 -4.770 -1.121 1.00 98.62 383 ILE A N 1
ATOM 3216 C CA . ILE A 1 383 ? -3.580 -5.860 -1.604 1.00 98.62 383 ILE A CA 1
ATOM 3217 C C . ILE A 1 383 ? -4.253 -6.582 -2.770 1.00 98.62 383 ILE A C 1
ATOM 3219 O O . ILE A 1 383 ? -3.629 -6.771 -3.811 1.00 98.62 383 ILE A O 1
ATOM 3223 N N . SER A 1 384 ? -5.545 -6.897 -2.669 1.00 98.38 384 SER A N 1
ATOM 3224 C CA . SER A 1 384 ? -6.271 -7.548 -3.764 1.00 98.38 384 SER A CA 1
ATOM 3225 C C . SER A 1 384 ? -6.215 -6.726 -5.054 1.00 98.38 384 SER A C 1
ATOM 3227 O O . SER A 1 384 ? -6.016 -7.272 -6.141 1.00 98.38 384 SER A O 1
ATOM 3229 N N . ARG A 1 385 ? -6.300 -5.392 -4.960 1.00 97.38 385 ARG A N 1
ATOM 3230 C CA . ARG A 1 385 ? -6.161 -4.502 -6.124 1.00 97.38 385 ARG A CA 1
ATOM 3231 C C . ARG A 1 385 ? -4.764 -4.475 -6.732 1.00 97.38 385 ARG A C 1
ATOM 3233 O O . ARG A 1 385 ? -4.676 -4.249 -7.936 1.00 97.38 385 ARG A O 1
ATOM 3240 N N . MET A 1 386 ? -3.708 -4.709 -5.954 1.00 98.38 386 MET A N 1
ATOM 3241 C CA . MET A 1 386 ? -2.341 -4.804 -6.488 1.00 98.38 386 MET A CA 1
ATOM 3242 C C . MET A 1 386 ? -2.177 -6.009 -7.430 1.00 98.38 386 MET A C 1
ATOM 3244 O O . MET A 1 386 ? -1.353 -5.972 -8.349 1.00 98.38 386 MET A O 1
ATOM 3248 N N . PHE A 1 387 ? -2.969 -7.069 -7.229 1.00 98.31 387 PHE A N 1
ATOM 3249 C CA . PHE A 1 387 ? -2.806 -8.353 -7.923 1.00 98.31 387 PHE A CA 1
ATOM 3250 C C . PHE A 1 387 ? -3.954 -8.749 -8.858 1.00 98.31 387 PHE A C 1
ATOM 3252 O O . PHE A 1 387 ? -3.788 -9.667 -9.656 1.00 98.31 387 PHE A O 1
ATOM 3259 N N . LYS A 1 388 ? -5.096 -8.063 -8.816 1.00 97.00 388 LYS A N 1
ATOM 3260 C CA . LYS A 1 388 ? -6.235 -8.383 -9.682 1.00 97.00 388 LYS A CA 1
ATOM 3261 C C . LYS A 1 388 ? -6.006 -8.083 -11.165 1.00 97.00 388 LYS A C 1
ATOM 3263 O O . LYS A 1 388 ? -5.167 -7.263 -11.547 1.00 97.00 388 LYS A O 1
ATOM 3268 N N . GLU A 1 389 ? -6.899 -8.628 -11.986 1.00 96.88 389 GLU A N 1
ATOM 3269 C CA . GLU A 1 389 ? -7.123 -8.161 -13.352 1.00 96.88 389 GLU A CA 1
ATOM 3270 C C . GLU A 1 389 ? -8.236 -7.109 -13.430 1.00 96.88 389 GLU A C 1
ATOM 3272 O O . GLU A 1 389 ? -9.350 -7.257 -12.914 1.00 96.88 389 GLU A O 1
ATOM 3277 N N . PHE A 1 390 ? -7.940 -6.014 -14.122 1.00 94.25 390 PHE A N 1
ATOM 3278 C CA . PHE A 1 390 ? -8.892 -4.959 -14.415 1.00 94.25 390 PHE A CA 1
ATOM 3279 C C . PHE A 1 390 ? -9.701 -5.307 -15.666 1.00 94.25 390 PHE A C 1
ATOM 3281 O O . PHE A 1 390 ? -9.162 -5.634 -16.723 1.00 94.25 390 PHE A O 1
ATOM 3288 N N . ASN A 1 391 ? -11.023 -5.154 -15.579 1.00 91.06 391 ASN A N 1
ATOM 3289 C CA . ASN A 1 391 ? -11.883 -5.211 -16.755 1.00 91.06 391 ASN A CA 1
ATOM 3290 C C . ASN A 1 391 ? -11.782 -3.891 -17.533 1.00 91.06 391 ASN A C 1
ATOM 3292 O O . ASN A 1 391 ? -12.580 -2.976 -17.327 1.00 91.06 391 ASN A O 1
ATOM 3296 N N . ILE A 1 392 ? -10.795 -3.814 -18.425 1.00 87.75 392 ILE A N 1
ATOM 3297 C CA . ILE A 1 392 ? -10.490 -2.622 -19.226 1.00 87.75 392 ILE A CA 1
ATOM 3298 C C . ILE A 1 392 ? -11.686 -2.184 -20.092 1.00 87.75 392 ILE A C 1
ATOM 3300 O O . ILE A 1 392 ? -11.976 -0.994 -20.179 1.00 87.75 392 ILE A O 1
ATOM 3304 N N . LYS A 1 393 ? -12.481 -3.134 -20.607 1.00 81.50 393 LYS A N 1
ATOM 3305 C CA . LYS A 1 393 ? -13.695 -2.836 -21.392 1.00 81.50 393 LYS A CA 1
ATOM 3306 C C . LYS A 1 393 ? -14.771 -2.107 -20.588 1.00 81.50 393 LYS A C 1
ATOM 3308 O O . LYS A 1 393 ? -15.532 -1.327 -21.140 1.00 81.50 393 LYS A O 1
ATOM 3313 N N . LYS A 1 394 ? -14.866 -2.384 -19.283 1.00 73.88 394 LYS A N 1
ATOM 3314 C CA . LYS A 1 394 ? -15.825 -1.731 -18.376 1.00 73.88 394 LYS A CA 1
ATOM 3315 C C . LYS A 1 394 ? -15.299 -0.398 -17.833 1.00 73.88 394 LYS A C 1
ATOM 3317 O O . LYS A 1 394 ? -16.081 0.397 -17.317 1.00 73.88 394 LYS A O 1
ATOM 3322 N N . LEU A 1 395 ? -13.984 -0.179 -17.879 1.00 62.72 395 LEU A N 1
ATOM 3323 C CA . LEU A 1 395 ? -13.366 1.073 -17.444 1.00 62.72 395 LEU A CA 1
ATOM 3324 C C . LEU A 1 395 ? -13.531 2.191 -18.472 1.00 62.72 395 LEU A C 1
ATOM 3326 O O . LEU A 1 395 ? -13.621 3.345 -18.054 1.00 62.72 395 LEU A O 1
ATOM 3330 N N . ALA A 1 396 ? -13.634 1.845 -19.757 1.00 58.00 396 ALA A N 1
ATOM 3331 C CA . ALA A 1 396 ? -14.090 2.745 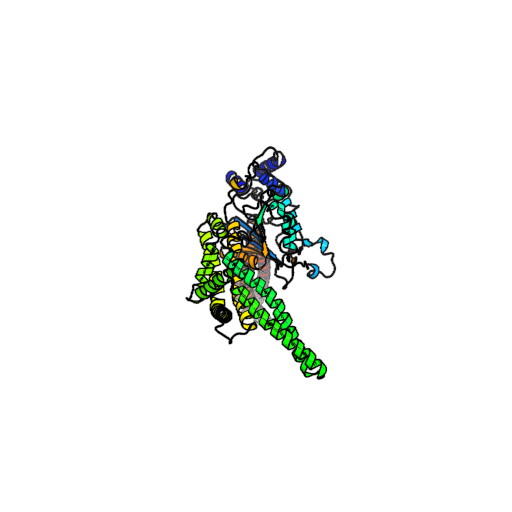-20.805 1.00 58.00 396 ALA A CA 1
ATOM 3332 C C . ALA A 1 396 ? -15.538 3.164 -20.500 1.00 58.00 396 ALA A C 1
ATOM 3334 O O . ALA A 1 396 ? -16.479 2.376 -20.633 1.00 58.00 396 ALA A O 1
ATOM 3335 N N . TYR A 1 397 ? -15.719 4.388 -20.000 1.00 53.00 397 TYR A N 1
ATOM 3336 C CA . TYR A 1 397 ? -17.045 4.983 -19.917 1.00 53.00 397 TYR A CA 1
ATOM 3337 C C . TYR A 1 397 ? -17.619 5.069 -21.336 1.00 53.00 397 TYR A C 1
ATOM 3339 O O . TYR A 1 397 ? -16.864 5.188 -22.304 1.00 53.00 397 TYR A O 1
ATOM 3347 N N . LYS A 1 398 ? -18.947 4.947 -21.457 1.00 49.72 398 LYS A N 1
ATOM 3348 C CA . LYS A 1 398 ? -19.645 5.028 -22.746 1.00 49.72 398 LYS A CA 1
ATOM 3349 C C . LYS A 1 398 ? -19.128 6.266 -23.485 1.00 49.72 398 LYS A C 1
ATOM 3351 O O . LYS A 1 398 ? -19.281 7.365 -22.971 1.00 49.72 398 LYS A O 1
ATOM 3356 N N . ASP A 1 399 ? -18.494 6.036 -24.633 1.00 52.47 399 ASP A N 1
ATOM 3357 C CA . ASP A 1 399 ? -18.017 7.026 -25.610 1.00 52.47 399 ASP A CA 1
ATOM 3358 C C . ASP A 1 399 ? -16.539 7.472 -25.538 1.00 52.47 399 ASP A C 1
ATOM 3360 O O . ASP A 1 399 ? -16.093 8.165 -26.451 1.00 52.47 399 ASP A O 1
ATOM 3364 N N . GLU A 1 400 ? -15.723 6.992 -24.587 1.00 53.22 400 GLU A N 1
ATOM 3365 C CA . GLU A 1 400 ? -14.277 7.291 -24.569 1.00 53.22 400 GLU A CA 1
ATOM 3366 C C . GLU A 1 400 ? -13.392 6.048 -24.747 1.00 53.22 400 GLU A C 1
ATOM 3368 O O . GLU A 1 400 ? -13.449 5.075 -23.992 1.00 53.22 400 GLU A O 1
ATOM 3373 N N . VAL A 1 401 ? -12.541 6.106 -25.779 1.00 49.44 401 VAL A N 1
ATOM 3374 C CA . VAL A 1 401 ? -11.552 5.100 -26.203 1.00 49.44 401 VAL A CA 1
ATOM 3375 C C . VAL A 1 401 ? -10.429 4.975 -25.163 1.00 49.44 401 VAL A C 1
ATOM 3377 O O . VAL A 1 401 ? -9.289 5.345 -25.417 1.00 49.44 401 VAL A O 1
ATOM 3380 N N . ASN A 1 402 ? -10.736 4.462 -23.975 1.00 57.03 402 ASN A N 1
ATOM 3381 C CA . ASN A 1 402 ? -9.752 4.204 -22.921 1.00 57.03 402 ASN A CA 1
ATOM 3382 C C . ASN A 1 402 ? -9.575 2.698 -22.672 1.00 57.03 402 ASN A C 1
ATOM 3384 O O . ASN A 1 402 ? -9.469 2.244 -21.535 1.00 57.03 402 ASN A O 1
ATOM 3388 N N . GLU A 1 403 ? -9.517 1.911 -23.756 1.00 71.69 403 GLU A N 1
ATOM 3389 C CA . GLU A 1 403 ? -9.040 0.520 -23.703 1.00 71.69 403 GLU A CA 1
ATOM 3390 C C . GLU A 1 403 ? -7.503 0.410 -23.632 1.00 71.69 403 GLU A C 1
ATOM 3392 O O . GLU A 1 403 ? -6.954 -0.683 -23.478 1.00 71.69 403 GLU A O 1
ATOM 3397 N N . ASP A 1 404 ? -6.797 1.535 -23.737 1.00 89.25 404 ASP A N 1
ATOM 3398 C CA . ASP A 1 404 ? -5.341 1.578 -23.804 1.00 89.25 404 ASP A CA 1
ATOM 3399 C C . ASP A 1 404 ? -4.688 1.691 -22.421 1.00 89.25 404 ASP A C 1
ATOM 3401 O O . ASP A 1 404 ? -4.040 2.676 -22.082 1.00 89.25 404 ASP A O 1
ATOM 3405 N N . GLN A 1 405 ? -4.923 0.680 -21.586 1.00 92.25 405 GLN A N 1
ATOM 3406 C CA . GLN A 1 405 ? -4.318 0.541 -20.261 1.00 92.25 405 GLN A CA 1
ATOM 3407 C C . GLN A 1 405 ? -3.910 -0.922 -20.014 1.00 92.25 405 GLN A C 1
ATOM 3409 O O . GLN A 1 405 ? -4.515 -1.833 -20.597 1.00 92.25 405 GLN A O 1
ATOM 3414 N N . PRO A 1 406 ? -2.924 -1.197 -19.141 1.00 94.94 406 PRO A N 1
ATOM 3415 C CA . PRO A 1 406 ? -2.534 -2.564 -18.814 1.00 94.94 406 PRO A CA 1
ATOM 3416 C C . PRO A 1 406 ? -3.635 -3.277 -18.022 1.00 94.94 406 PRO A C 1
ATOM 3418 O O . PRO A 1 406 ? -4.264 -2.708 -17.122 1.00 94.94 406 PRO A O 1
ATOM 3421 N N . LYS A 1 407 ? -3.865 -4.561 -18.322 1.00 95.50 407 LYS A N 1
ATOM 3422 C CA . LYS A 1 407 ? -4.876 -5.381 -17.625 1.00 95.50 407 LYS A CA 1
ATOM 3423 C C . LYS A 1 407 ? -4.533 -5.636 -16.160 1.00 95.50 407 LYS A C 1
ATOM 3425 O O . LYS A 1 407 ? -5.444 -5.852 -15.368 1.00 95.50 407 LYS A O 1
ATOM 3430 N N . ARG A 1 408 ? -3.250 -5.617 -15.802 1.00 96.94 408 ARG A N 1
ATOM 3431 C CA . ARG A 1 408 ? -2.735 -5.818 -14.442 1.00 96.94 408 ARG A CA 1
ATOM 3432 C C . ARG A 1 408 ? -1.937 -4.588 -14.017 1.00 96.94 408 ARG A C 1
ATOM 3434 O O . ARG A 1 408 ? -1.471 -3.829 -14.860 1.00 96.94 408 ARG A O 1
ATOM 3441 N N . ALA A 1 409 ? -1.815 -4.370 -12.713 1.00 97.19 409 ALA A N 1
ATOM 3442 C CA . ALA A 1 409 ? -0.949 -3.324 -12.179 1.00 97.19 409 ALA A CA 1
ATOM 3443 C C . ALA A 1 409 ? 0.500 -3.829 -12.123 1.00 97.19 409 ALA A C 1
ATOM 3445 O O . ALA A 1 409 ? 0.740 -4.866 -11.511 1.00 97.19 409 ALA A O 1
ATOM 3446 N N . HIS A 1 410 ? 1.452 -3.133 -12.744 1.00 96.75 410 HIS A N 1
ATOM 3447 C CA . HIS A 1 410 ? 2.875 -3.523 -12.739 1.00 96.75 410 HIS A CA 1
ATOM 3448 C C . HIS A 1 410 ? 3.742 -2.546 -11.945 1.00 96.75 410 HIS A C 1
ATOM 3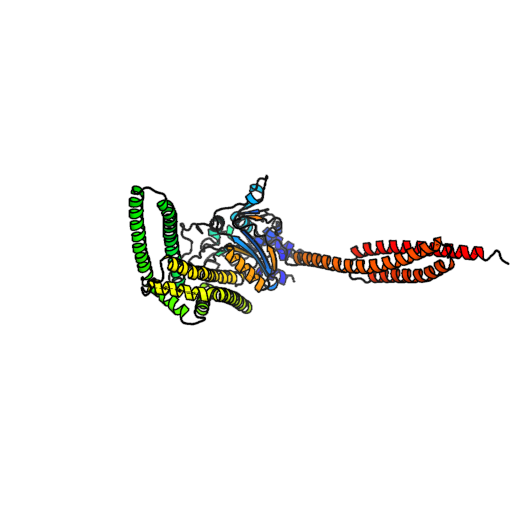450 O O . HIS A 1 410 ? 4.610 -2.967 -11.188 1.00 96.75 410 HIS A O 1
ATOM 3456 N N . ASN A 1 411 ? 3.456 -1.252 -12.064 1.00 97.50 411 ASN A N 1
ATOM 3457 C CA . ASN A 1 411 ? 4.152 -0.184 -11.361 1.00 97.50 411 ASN A CA 1
ATOM 3458 C C . ASN A 1 411 ? 3.157 0.457 -10.402 1.00 97.50 411 ASN A C 1
ATOM 3460 O O . ASN A 1 411 ? 2.168 1.045 -10.841 1.00 97.50 411 ASN A O 1
ATOM 3464 N N . ILE A 1 412 ? 3.364 0.269 -9.103 1.00 98.38 412 ILE A N 1
ATOM 3465 C CA . ILE A 1 412 ? 2.379 0.611 -8.080 1.00 98.38 412 ILE A CA 1
ATOM 3466 C C . ILE A 1 412 ? 2.975 1.634 -7.120 1.00 98.38 412 ILE A C 1
ATOM 3468 O O . ILE A 1 412 ? 4.104 1.480 -6.657 1.00 98.38 412 ILE A O 1
ATOM 3472 N N . ILE A 1 413 ? 2.192 2.656 -6.788 1.00 98.56 413 ILE A N 1
ATOM 3473 C CA . ILE A 1 413 ? 2.445 3.544 -5.654 1.00 98.56 413 ILE A CA 1
ATOM 3474 C C . ILE A 1 413 ? 1.305 3.370 -4.658 1.00 98.56 413 ILE A C 1
ATOM 3476 O O . ILE A 1 413 ? 0.135 3.485 -5.015 1.00 98.56 413 ILE A O 1
ATOM 3480 N N . VAL A 1 414 ? 1.644 3.125 -3.399 1.00 98.62 414 VAL A N 1
ATOM 3481 C CA . VAL A 1 414 ? 0.704 3.113 -2.280 1.00 98.62 414 VAL A CA 1
ATOM 3482 C C . VAL A 1 414 ? 1.016 4.302 -1.386 1.00 98.62 414 VAL A C 1
ATOM 3484 O O . VAL A 1 414 ? 2.156 4.453 -0.951 1.00 98.62 414 VAL A O 1
ATOM 3487 N N . TYR A 1 415 ? 0.015 5.130 -1.106 1.00 98.00 415 TYR A N 1
ATOM 3488 C CA . TYR A 1 415 ? 0.114 6.221 -0.142 1.00 98.00 415 TYR A CA 1
ATOM 3489 C C . TYR A 1 415 ? -0.949 6.039 0.938 1.00 98.00 415 TYR A C 1
ATOM 3491 O O . TYR A 1 415 ? -2.151 6.125 0.665 1.00 98.00 415 TYR A O 1
ATOM 3499 N N . SER A 1 416 ? -0.498 5.751 2.157 1.00 97.19 416 SER A N 1
ATOM 3500 C CA . SER A 1 416 ? -1.369 5.404 3.278 1.00 97.19 416 SER A CA 1
ATOM 3501 C C . SER A 1 416 ? -0.780 5.802 4.625 1.00 97.19 416 SER A C 1
ATOM 3503 O O . SER A 1 416 ? 0.400 6.133 4.741 1.00 97.19 416 SER A O 1
ATOM 3505 N N . GLY A 1 417 ? -1.590 5.713 5.671 1.00 95.62 417 GLY A N 1
ATOM 3506 C CA . GLY A 1 417 ? -1.147 5.733 7.051 1.00 95.62 417 GLY A CA 1
ATOM 3507 C C . GLY A 1 417 ? -0.087 4.664 7.298 1.00 95.62 417 GLY A C 1
ATOM 3508 O O . GLY A 1 417 ? -0.171 3.541 6.794 1.00 95.62 417 GLY A O 1
ATOM 3509 N N . ASN A 1 418 ? 0.922 4.991 8.104 1.00 95.38 418 ASN A N 1
ATOM 3510 C CA . ASN A 1 418 ? 2.100 4.142 8.281 1.00 95.38 418 ASN A CA 1
ATOM 3511 C C . ASN A 1 418 ? 1.753 2.741 8.817 1.00 95.38 418 ASN A C 1
ATOM 3513 O O . ASN A 1 418 ? 2.442 1.770 8.513 1.00 95.38 418 ASN A O 1
ATOM 3517 N N . LYS A 1 419 ? 0.653 2.608 9.572 1.00 94.44 419 LYS A N 1
ATOM 3518 C CA . LYS A 1 419 ? 0.163 1.308 10.051 1.00 94.44 419 LYS A CA 1
ATOM 3519 C C . LYS A 1 419 ? -0.253 0.384 8.898 1.00 94.44 419 LYS A C 1
ATOM 3521 O O . LYS A 1 419 ? 0.171 -0.770 8.884 1.00 94.44 419 LYS A O 1
ATOM 3526 N N . HIS A 1 420 ? -1.004 0.903 7.926 1.00 96.81 420 HIS A N 1
ATOM 3527 C CA . HIS A 1 420 ? -1.366 0.192 6.696 1.00 96.81 420 HIS A CA 1
ATOM 3528 C C . HIS A 1 420 ? -0.108 -0.146 5.881 1.00 96.81 420 HIS A C 1
ATOM 3530 O O . HIS A 1 420 ? 0.111 -1.293 5.497 1.00 96.81 420 HIS A O 1
ATOM 3536 N N . SER A 1 421 ? 0.804 0.819 5.734 1.00 97.62 421 SER A N 1
ATOM 3537 C CA . SER A 1 421 ? 2.069 0.635 5.010 1.00 97.62 421 SER A CA 1
ATOM 3538 C C . SER A 1 421 ? 2.933 -0.490 5.593 1.00 97.62 421 SER A C 1
ATOM 3540 O O . SER A 1 421 ? 3.480 -1.298 4.845 1.00 97.62 421 SER A O 1
ATOM 3542 N N . ILE A 1 422 ? 3.028 -0.600 6.923 1.00 96.88 422 ILE A N 1
ATOM 3543 C CA . ILE A 1 422 ? 3.722 -1.712 7.598 1.00 96.88 422 ILE A CA 1
ATOM 3544 C C . ILE A 1 422 ? 3.056 -3.056 7.276 1.00 96.88 422 ILE A C 1
ATOM 3546 O O . ILE A 1 422 ? 3.760 -4.044 7.059 1.00 96.88 422 ILE A O 1
ATOM 3550 N N . MET A 1 423 ? 1.721 -3.107 7.241 1.00 97.62 423 MET A N 1
ATOM 3551 C CA . MET A 1 423 ? 0.987 -4.327 6.902 1.00 97.62 423 MET A CA 1
ATOM 3552 C C . MET A 1 423 ? 1.287 -4.780 5.470 1.00 97.62 423 MET A C 1
ATOM 3554 O O . MET A 1 423 ? 1.579 -5.954 5.242 1.00 97.62 423 MET A O 1
ATOM 3558 N N . TYR A 1 424 ? 1.303 -3.841 4.521 1.00 98.56 424 TYR A N 1
ATOM 3559 C CA . TYR A 1 424 ? 1.634 -4.118 3.125 1.00 98.56 424 TYR A CA 1
ATOM 3560 C C . TYR A 1 424 ? 3.053 -4.664 2.966 1.00 98.56 424 TYR A C 1
ATOM 3562 O O . TYR A 1 424 ? 3.225 -5.694 2.323 1.00 98.56 424 TYR A O 1
ATOM 3570 N N . ARG A 1 425 ? 4.054 -4.044 3.607 1.00 98.31 425 ARG A N 1
ATOM 3571 C CA . ARG A 1 425 ? 5.453 -4.515 3.566 1.00 98.31 425 ARG A CA 1
ATOM 3572 C C . ARG A 1 425 ? 5.582 -5.955 4.068 1.00 98.31 425 ARG A C 1
ATOM 3574 O O . ARG A 1 425 ? 6.144 -6.793 3.373 1.00 98.31 425 ARG A O 1
ATOM 3581 N N . LYS A 1 426 ? 4.972 -6.263 5.220 1.00 98.19 426 LYS A N 1
ATOM 3582 C CA . LYS A 1 426 ? 4.966 -7.621 5.794 1.00 98.19 426 LYS A CA 1
ATOM 3583 C C . LYS A 1 426 ? 4.302 -8.644 4.876 1.00 98.19 426 LYS A C 1
ATOM 3585 O O . LYS A 1 426 ? 4.785 -9.766 4.763 1.00 98.19 426 LYS A O 1
ATOM 3590 N N . PHE A 1 427 ? 3.193 -8.276 4.234 1.00 98.56 427 PHE A N 1
ATOM 3591 C CA . PHE A 1 427 ? 2.530 -9.166 3.285 1.00 98.56 427 PHE A CA 1
ATOM 3592 C C . PHE A 1 427 ? 3.390 -9.409 2.037 1.00 98.56 427 PHE A C 1
ATOM 3594 O O . PHE A 1 427 ? 3.509 -10.549 1.591 1.00 98.56 427 PHE A O 1
ATOM 3601 N N . LEU A 1 428 ? 3.993 -8.356 1.477 1.00 98.62 428 LEU A N 1
ATOM 3602 C CA . LEU A 1 428 ? 4.855 -8.464 0.301 1.00 98.62 428 LEU A CA 1
ATOM 3603 C C . LEU A 1 428 ? 6.065 -9.366 0.580 1.00 98.62 428 LEU A C 1
ATOM 3605 O O . LEU A 1 428 ? 6.319 -10.285 -0.200 1.00 98.62 428 LEU A O 1
ATOM 3609 N N . GLU A 1 429 ? 6.733 -9.186 1.722 1.00 98.25 429 GLU A N 1
ATOM 3610 C CA . GLU A 1 429 ? 7.804 -10.076 2.191 1.00 98.25 429 GLU A CA 1
ATOM 3611 C C . GLU A 1 429 ? 7.308 -11.528 2.322 1.00 98.25 429 GLU A C 1
ATOM 3613 O O . GLU A 1 429 ? 7.924 -12.452 1.790 1.00 98.25 429 GLU A O 1
ATOM 3618 N N . PHE A 1 430 ? 6.137 -11.735 2.939 1.00 98.44 430 PHE A N 1
ATOM 3619 C CA . PHE A 1 430 ? 5.530 -13.061 3.111 1.00 98.44 430 PHE A CA 1
ATOM 3620 C C . PHE A 1 430 ? 5.304 -13.809 1.785 1.00 98.44 430 PHE A C 1
ATOM 3622 O O . PHE A 1 430 ? 5.417 -15.037 1.744 1.00 98.44 430 PHE A O 1
ATOM 3629 N N . ILE A 1 431 ? 5.010 -13.103 0.688 1.00 98.31 431 ILE A N 1
ATOM 3630 C CA . ILE A 1 431 ? 4.825 -13.717 -0.639 1.00 98.31 431 ILE A CA 1
ATOM 3631 C C . ILE A 1 431 ? 6.083 -13.686 -1.523 1.00 98.31 431 ILE A C 1
ATOM 3633 O O . ILE A 1 431 ? 5.993 -14.073 -2.696 1.00 98.31 431 ILE A O 1
ATOM 3637 N N . GLY A 1 432 ? 7.229 -13.278 -0.969 1.00 97.88 432 GLY A N 1
ATOM 3638 C CA . GLY A 1 432 ? 8.541 -13.322 -1.616 1.00 97.88 432 GLY A CA 1
ATOM 3639 C C . GLY A 1 432 ? 8.883 -12.107 -2.478 1.00 97.88 432 GLY A C 1
ATOM 3640 O O . GLY A 1 432 ? 9.585 -12.263 -3.476 1.00 97.88 432 GLY A O 1
ATOM 3641 N N . PHE A 1 433 ? 8.365 -10.919 -2.158 1.00 97.88 433 PHE A N 1
ATOM 3642 C CA . PHE A 1 433 ? 8.944 -9.679 -2.683 1.00 97.88 433 PHE A CA 1
ATOM 3643 C C . PHE A 1 433 ? 10.261 -9.380 -1.969 1.00 97.88 433 PHE A C 1
ATOM 3645 O O . PHE A 1 433 ? 10.401 -9.619 -0.771 1.00 97.88 433 PHE A O 1
ATOM 3652 N N . GLU A 1 434 ? 11.201 -8.819 -2.716 1.00 96.06 434 GLU A N 1
ATOM 3653 C CA . GLU A 1 434 ? 12.444 -8.276 -2.191 1.00 96.06 434 GLU A CA 1
ATOM 3654 C C . GLU A 1 434 ? 12.271 -6.781 -1.908 1.00 96.06 434 GLU A C 1
ATOM 3656 O O . GLU A 1 434 ? 11.822 -6.028 -2.778 1.00 96.06 434 GLU A O 1
ATOM 3661 N N . GLU A 1 435 ? 12.639 -6.344 -0.702 1.00 97.06 435 GLU A N 1
ATOM 3662 C CA . GLU A 1 435 ? 12.795 -4.921 -0.404 1.00 97.06 435 GLU A CA 1
ATOM 3663 C C . GLU A 1 435 ? 14.115 -4.431 -1.012 1.00 97.06 435 GLU A C 1
ATOM 3665 O O . GLU A 1 435 ? 15.197 -4.801 -0.565 1.00 97.06 435 GLU A O 1
ATOM 3670 N N . ILE A 1 436 ? 14.016 -3.603 -2.050 1.00 95.56 436 ILE A N 1
ATOM 3671 C CA . ILE A 1 436 ? 15.166 -3.088 -2.803 1.00 95.56 436 ILE A CA 1
ATOM 3672 C C . ILE A 1 436 ? 15.828 -1.926 -2.067 1.00 95.56 436 ILE A C 1
ATOM 3674 O O . ILE A 1 436 ? 17.048 -1.775 -2.075 1.00 95.56 436 ILE A O 1
ATOM 3678 N N . SER A 1 437 ? 15.004 -1.070 -1.467 1.00 95.88 437 SER A N 1
ATOM 3679 C CA . SER A 1 437 ? 15.445 0.096 -0.715 1.00 95.88 437 SER A CA 1
ATOM 3680 C C . SER A 1 437 ? 14.335 0.557 0.221 1.00 95.88 437 SER A C 1
ATOM 3682 O O . SER A 1 437 ? 13.146 0.435 -0.096 1.00 95.88 437 SER A O 1
ATOM 3684 N N . SER A 1 438 ? 14.716 1.131 1.353 1.00 96.94 438 SER A N 1
ATOM 3685 C CA . SER A 1 438 ? 13.814 1.789 2.285 1.00 96.94 438 SER A CA 1
ATOM 3686 C C . SER A 1 438 ? 14.495 2.988 2.929 1.00 96.94 438 SER A C 1
ATOM 3688 O O . SER A 1 438 ? 15.713 3.039 3.089 1.00 96.94 438 SER A O 1
ATOM 3690 N N . THR A 1 439 ? 13.694 3.987 3.278 1.00 95.00 439 THR A N 1
ATOM 3691 C CA . THR A 1 439 ? 14.146 5.120 4.081 1.00 95.00 439 THR A CA 1
ATOM 3692 C C . THR A 1 439 ? 14.004 4.745 5.551 1.00 95.00 439 THR A C 1
ATOM 3694 O O . THR A 1 439 ? 12.943 4.261 5.963 1.00 95.00 439 THR A O 1
ATOM 3697 N N . ASN A 1 440 ? 15.024 5.005 6.364 1.00 83.44 440 ASN A N 1
ATOM 3698 C CA . ASN A 1 440 ? 14.923 4.778 7.802 1.00 83.44 440 ASN A CA 1
ATOM 3699 C C . ASN A 1 440 ? 13.837 5.670 8.416 1.00 83.44 440 ASN A C 1
ATOM 3701 O O . ASN A 1 440 ? 13.659 6.825 8.029 1.00 83.44 440 ASN A O 1
ATOM 3705 N N . MET A 1 441 ? 13.115 5.136 9.403 1.00 76.94 441 MET A N 1
ATOM 3706 C CA . MET A 1 441 ? 12.164 5.928 10.176 1.00 76.94 441 MET A CA 1
ATOM 3707 C C . MET A 1 441 ? 12.956 6.822 11.136 1.00 76.94 441 MET A C 1
ATOM 3709 O O . MET A 1 441 ? 13.419 6.373 12.187 1.00 76.94 441 MET A O 1
ATOM 3713 N N . HIS A 1 442 ? 13.160 8.077 10.755 1.00 65.06 442 HIS A N 1
ATOM 3714 C CA . HIS A 1 442 ? 13.831 9.056 11.598 1.00 65.06 442 HIS A CA 1
ATOM 3715 C C . HIS A 1 442 ? 12.820 9.601 12.611 1.00 65.06 442 HIS A C 1
ATOM 3717 O O . HIS A 1 442 ? 11.961 10.382 12.251 1.00 65.06 442 HIS A O 1
ATOM 3723 N N . PHE A 1 443 ? 12.902 9.148 13.867 1.00 71.06 443 PHE A N 1
ATOM 3724 C CA . PHE A 1 443 ? 12.113 9.626 15.017 1.00 71.06 443 PHE A CA 1
ATOM 3725 C C . PHE A 1 443 ? 10.567 9.580 14.885 1.00 71.06 443 PHE A C 1
ATOM 3727 O O . PHE A 1 443 ? 9.962 9.544 13.819 1.00 71.06 443 PHE A O 1
ATOM 3734 N N . SER A 1 444 ? 9.870 9.543 16.022 1.00 73.94 444 SER A N 1
ATOM 3735 C CA . SER A 1 444 ? 8.407 9.675 16.037 1.00 73.94 444 SER A CA 1
ATOM 3736 C C . SER A 1 444 ? 8.002 11.120 15.723 1.00 73.94 444 SER A C 1
ATOM 3738 O O . SER A 1 444 ? 8.503 12.030 16.383 1.00 73.94 444 SER A O 1
ATOM 3740 N N . GLY A 1 445 ? 7.073 11.324 14.784 1.00 79.69 445 GLY A N 1
ATOM 3741 C CA . GLY A 1 445 ? 6.541 12.653 14.433 1.00 79.69 445 GLY A CA 1
ATOM 3742 C C . GLY A 1 445 ? 7.323 13.394 13.343 1.00 79.69 445 GLY A C 1
ATOM 3743 O O . GLY A 1 445 ? 7.102 14.582 13.118 1.00 79.69 445 GLY A O 1
ATOM 3744 N N . GLN A 1 446 ? 8.257 12.727 12.666 1.00 85.81 446 GLN A N 1
ATOM 3745 C CA . GLN A 1 446 ? 8.869 13.274 11.462 1.00 85.81 446 GLN A CA 1
ATOM 3746 C C . GLN A 1 446 ? 8.001 12.964 10.238 1.00 85.81 446 GLN A C 1
ATOM 3748 O O . GLN A 1 446 ? 7.604 11.821 10.019 1.00 85.81 446 GLN A O 1
ATOM 3753 N N . THR A 1 447 ? 7.725 13.981 9.431 1.00 91.31 447 THR A N 1
ATOM 3754 C CA . THR A 1 447 ? 6.908 13.933 8.208 1.00 91.31 447 THR A CA 1
ATOM 3755 C C . THR A 1 447 ? 7.737 14.360 7.003 1.00 91.31 447 THR A C 1
ATOM 3757 O O . THR A 1 447 ? 7.309 15.139 6.153 1.00 91.31 447 THR A O 1
ATOM 3760 N N . CYS A 1 448 ? 8.982 13.898 6.970 1.00 93.38 448 CYS A N 1
ATOM 3761 C CA . CYS A 1 448 ? 9.906 14.133 5.880 1.00 93.38 448 CYS A CA 1
ATOM 3762 C C . CYS A 1 448 ? 10.873 12.960 5.766 1.00 93.38 448 CYS A C 1
ATOM 3764 O O . CYS A 1 448 ? 11.468 12.559 6.770 1.00 93.38 448 CYS A O 1
ATOM 3766 N N . ILE A 1 449 ? 11.053 12.443 4.555 1.00 95.00 449 ILE A N 1
ATOM 3767 C CA . ILE A 1 449 ? 11.983 11.346 4.272 1.00 95.00 449 ILE A CA 1
ATOM 3768 C C . ILE A 1 449 ? 13.184 11.846 3.471 1.00 95.00 449 ILE A C 1
ATOM 3770 O O . ILE A 1 449 ? 13.035 12.658 2.558 1.00 95.00 449 ILE A O 1
ATOM 3774 N N . ASP A 1 450 ? 14.362 11.332 3.814 1.00 94.12 450 ASP A N 1
ATOM 3775 C CA . ASP A 1 450 ? 15.602 11.500 3.057 1.00 94.12 450 ASP A CA 1
ATOM 3776 C C . ASP A 1 450 ? 15.675 10.420 1.975 1.00 94.12 450 ASP A C 1
ATOM 3778 O O . ASP A 1 450 ? 15.613 9.225 2.278 1.00 94.12 450 ASP A O 1
ATOM 3782 N N . VAL A 1 451 ? 15.758 10.843 0.717 1.00 95.75 451 VAL A N 1
ATOM 3783 C CA . VAL A 1 451 ? 15.758 9.962 -0.458 1.00 95.75 451 VAL A CA 1
ATOM 3784 C C . VAL A 1 451 ? 17.049 10.062 -1.270 1.00 95.75 451 VAL A C 1
ATOM 3786 O O . VAL A 1 451 ? 17.109 9.511 -2.365 1.00 95.75 451 VAL A O 1
ATOM 3789 N N . ARG A 1 452 ? 18.103 10.695 -0.738 1.00 93.56 452 ARG A N 1
ATOM 3790 C CA . ARG A 1 452 ? 19.405 10.818 -1.426 1.00 93.56 452 ARG A CA 1
ATOM 3791 C C . ARG A 1 452 ? 20.032 9.466 -1.766 1.00 93.56 452 ARG A C 1
ATOM 3793 O O . ARG A 1 452 ? 20.592 9.295 -2.841 1.00 93.56 452 ARG A O 1
ATOM 3800 N N . GLU A 1 453 ? 19.883 8.499 -0.863 1.00 93.38 453 GLU A N 1
ATOM 3801 C CA . GLU A 1 453 ? 20.354 7.115 -1.034 1.00 93.38 453 GLU A CA 1
ATOM 3802 C C . GLU A 1 453 ? 19.266 6.183 -1.604 1.00 93.38 453 GLU A C 1
ATOM 3804 O O . GLU A 1 453 ? 19.448 4.967 -1.698 1.00 93.38 453 GLU A O 1
ATOM 3809 N N . PHE A 1 454 ? 18.095 6.727 -1.947 1.00 94.44 454 PHE A N 1
ATOM 3810 C CA . PHE A 1 454 ? 16.970 5.954 -2.457 1.00 94.44 454 PHE A CA 1
ATOM 3811 C C . PHE A 1 454 ? 16.989 5.936 -3.998 1.00 94.44 454 PHE A C 1
ATOM 3813 O O . PHE A 1 454 ? 17.268 6.965 -4.614 1.00 94.44 454 PHE A O 1
ATOM 3820 N N . PRO A 1 455 ? 16.664 4.812 -4.670 1.00 92.19 455 PRO A N 1
ATOM 3821 C CA . PRO A 1 455 ? 16.718 4.732 -6.128 1.00 92.19 455 PRO A CA 1
ATOM 3822 C C . PRO A 1 455 ? 15.779 5.734 -6.818 1.00 92.19 455 PRO A C 1
ATOM 3824 O O . PRO A 1 455 ? 14.551 5.582 -6.796 1.00 92.19 455 PRO A O 1
ATOM 3827 N N . LEU A 1 456 ? 16.373 6.738 -7.467 1.00 91.00 456 LEU A N 1
ATOM 3828 C CA . LEU A 1 456 ? 15.693 7.788 -8.223 1.00 91.00 456 LEU A CA 1
ATOM 3829 C C . LEU A 1 456 ? 16.173 7.836 -9.690 1.00 91.00 456 LEU A C 1
ATOM 3831 O O . LEU A 1 456 ? 17.287 7.412 -9.998 1.00 91.00 456 LEU A O 1
ATOM 3835 N N . PRO A 1 457 ? 15.345 8.349 -10.620 1.00 93.31 457 PRO A N 1
ATOM 3836 C CA . PRO A 1 457 ? 13.924 8.645 -10.428 1.00 93.31 457 PRO A CA 1
ATOM 3837 C C . PRO A 1 457 ? 13.098 7.362 -10.226 1.00 93.31 457 PRO A C 1
ATOM 3839 O O . PRO A 1 457 ? 13.558 6.261 -10.517 1.00 93.31 457 PRO A O 1
ATOM 3842 N N . PHE A 1 458 ? 11.863 7.466 -9.731 1.00 94.88 458 PHE A N 1
ATOM 3843 C CA . PHE A 1 458 ? 11.035 6.270 -9.525 1.00 94.88 458 PHE A CA 1
ATOM 3844 C C . PHE A 1 458 ? 10.813 5.487 -10.822 1.00 94.88 458 PHE A C 1
ATOM 3846 O O . PHE A 1 458 ? 10.674 6.052 -11.917 1.00 94.88 458 PHE A O 1
ATOM 3853 N N . PHE A 1 459 ? 10.779 4.161 -10.681 1.00 93.00 459 PHE A N 1
ATOM 3854 C CA . PHE A 1 459 ? 10.688 3.223 -11.794 1.00 93.00 459 PHE A CA 1
ATOM 3855 C C . PHE A 1 459 ? 11.799 3.427 -12.836 1.00 93.00 459 PHE A C 1
ATOM 3857 O O . PHE A 1 459 ? 11.571 3.176 -14.014 1.00 93.00 459 PHE A O 1
ATOM 3864 N N . SER A 1 460 ? 12.994 3.895 -12.459 1.00 87.12 460 SER A N 1
ATOM 3865 C CA . SER A 1 460 ? 14.157 3.969 -13.362 1.00 87.12 460 SER A CA 1
ATOM 3866 C C . SER A 1 460 ? 14.966 2.679 -13.395 1.00 87.12 460 SER A C 1
ATOM 3868 O O . SER A 1 460 ? 15.532 2.361 -14.434 1.00 87.12 460 SER A O 1
ATOM 3870 N N . MET A 1 461 ? 14.966 1.909 -12.299 1.00 78.00 461 MET A N 1
ATOM 3871 C CA . MET A 1 461 ? 15.733 0.667 -12.191 1.00 78.00 461 MET A CA 1
ATOM 3872 C C . MET A 1 461 ? 15.366 -0.253 -13.359 1.00 78.00 461 MET A C 1
ATOM 3874 O O . MET A 1 461 ? 14.205 -0.656 -13.494 1.00 78.00 461 MET A O 1
ATOM 3878 N N . GLY A 1 462 ? 16.324 -0.474 -14.264 1.00 60.28 462 GLY A N 1
ATOM 3879 C CA . GLY A 1 462 ? 16.186 -1.388 -15.395 1.00 60.28 462 GLY A CA 1
ATOM 3880 C C . GLY A 1 462 ? 15.753 -2.760 -14.894 1.00 60.28 462 GLY A C 1
ATOM 3881 O O . GLY A 1 462 ? 16.046 -3.114 -13.753 1.00 60.28 462 GLY A O 1
ATOM 3882 N N . ALA A 1 463 ? 14.995 -3.494 -15.708 1.00 49.38 463 ALA A N 1
ATOM 3883 C CA . ALA A 1 463 ? 14.508 -4.823 -15.365 1.00 49.38 463 ALA A CA 1
ATOM 3884 C C . ALA A 1 463 ? 15.651 -5.672 -14.799 1.00 49.38 463 ALA A C 1
ATOM 3886 O O . ALA A 1 463 ? 16.500 -6.048 -15.588 1.00 49.38 463 ALA A O 1
ATOM 3887 N N . ILE A 1 464 ? 15.643 -5.922 -13.480 1.00 52.19 464 ILE A N 1
ATOM 3888 C CA . ILE A 1 464 ? 16.350 -6.956 -12.698 1.00 52.19 464 ILE A CA 1
ATOM 3889 C C . ILE A 1 464 ? 17.869 -7.086 -12.931 1.00 52.19 464 ILE A C 1
ATOM 3891 O O . ILE A 1 464 ? 18.619 -7.057 -11.964 1.00 52.19 464 ILE A O 1
ATOM 3895 N N . ASP A 1 465 ? 18.337 -7.176 -14.169 1.00 50.28 465 ASP A N 1
ATOM 3896 C CA . ASP A 1 465 ? 19.712 -7.391 -14.589 1.00 50.28 465 ASP A CA 1
ATOM 3897 C C . ASP A 1 465 ? 20.687 -6.384 -13.986 1.00 50.28 465 ASP A C 1
ATOM 3899 O O . ASP A 1 465 ? 21.682 -6.822 -13.442 1.00 50.28 465 ASP A O 1
ATOM 3903 N N . THR A 1 466 ? 20.450 -5.069 -13.984 1.00 49.09 466 THR A N 1
ATOM 3904 C CA . THR A 1 466 ? 21.442 -4.139 -13.401 1.00 49.09 466 THR A CA 1
ATOM 3905 C C . THR A 1 466 ? 21.532 -4.232 -11.879 1.00 49.09 466 THR A C 1
ATOM 3907 O O . THR A 1 466 ? 22.635 -4.238 -11.346 1.00 49.09 466 THR A O 1
ATOM 3910 N N . TYR A 1 467 ? 20.408 -4.378 -11.173 1.00 52.97 467 TYR A N 1
ATOM 3911 C CA . TYR A 1 467 ? 20.414 -4.539 -9.714 1.00 52.97 467 TYR A CA 1
ATOM 3912 C C . TYR A 1 467 ? 20.959 -5.909 -9.288 1.00 52.97 467 TYR A C 1
ATOM 3914 O O . TYR A 1 467 ? 21.765 -5.995 -8.365 1.00 52.97 467 TYR A O 1
ATOM 3922 N N . GLN A 1 468 ? 20.572 -6.985 -9.981 1.00 53.22 468 GLN A N 1
ATOM 3923 C CA . GLN A 1 468 ? 21.129 -8.318 -9.756 1.00 53.22 468 GLN A CA 1
ATOM 3924 C C . GLN A 1 468 ? 22.596 -8.385 -10.171 1.00 53.22 468 GLN A C 1
ATOM 3926 O O . GLN A 1 468 ? 23.343 -9.086 -9.509 1.00 53.22 468 GLN A O 1
ATOM 3931 N N . LEU A 1 469 ? 23.039 -7.660 -11.205 1.00 53.09 469 LEU A N 1
ATOM 3932 C CA . LEU A 1 469 ? 24.457 -7.549 -11.561 1.00 53.09 469 LEU A CA 1
ATOM 3933 C C . LEU A 1 469 ? 25.226 -6.808 -10.474 1.00 53.09 469 LEU A C 1
ATOM 3935 O O . LEU A 1 469 ? 26.251 -7.312 -10.049 1.00 53.09 469 LEU A O 1
ATOM 3939 N N . GLU A 1 470 ? 24.719 -5.696 -9.940 1.00 56.81 470 GLU A N 1
ATOM 3940 C CA . GLU A 1 470 ? 25.362 -4.999 -8.818 1.00 56.81 470 GLU A CA 1
ATOM 3941 C C . GLU A 1 470 ? 25.384 -5.844 -7.537 1.00 56.81 470 GLU A C 1
ATOM 3943 O O . GLU A 1 470 ? 26.380 -5.863 -6.813 1.00 56.81 470 GLU A O 1
ATOM 3948 N N . LYS A 1 471 ? 24.302 -6.574 -7.247 1.00 54.88 471 LYS A N 1
ATOM 3949 C CA . LYS A 1 471 ? 24.213 -7.486 -6.101 1.00 54.88 471 LYS A CA 1
ATOM 3950 C C . LYS A 1 471 ? 25.095 -8.717 -6.292 1.00 54.88 471 LYS A C 1
ATOM 3952 O O . LYS A 1 471 ? 25.748 -9.137 -5.341 1.00 54.88 471 LYS A O 1
ATOM 3957 N N . ALA A 1 472 ? 25.149 -9.273 -7.499 1.00 53.88 472 ALA A N 1
ATOM 3958 C CA . ALA A 1 472 ? 26.034 -10.370 -7.864 1.00 53.88 472 ALA A CA 1
ATOM 3959 C C . ALA A 1 472 ? 27.491 -9.918 -7.848 1.00 53.88 472 ALA A C 1
ATOM 3961 O O . ALA A 1 472 ? 28.316 -10.657 -7.336 1.00 53.88 472 ALA A O 1
ATOM 3962 N N . ASP A 1 473 ? 27.808 -8.711 -8.311 1.00 54.97 473 ASP A N 1
ATOM 3963 C CA . ASP A 1 473 ? 29.149 -8.137 -8.249 1.00 54.97 473 ASP A CA 1
ATOM 3964 C C . ASP A 1 473 ? 29.559 -7.867 -6.800 1.00 54.97 473 ASP A C 1
ATOM 3966 O O . ASP A 1 473 ? 30.669 -8.226 -6.426 1.00 54.97 473 ASP A O 1
ATOM 3970 N N . LYS A 1 474 ? 28.666 -7.355 -5.941 1.00 63.84 474 LYS A N 1
ATOM 3971 C CA . LYS A 1 474 ? 28.930 -7.203 -4.497 1.00 63.84 474 LYS A CA 1
A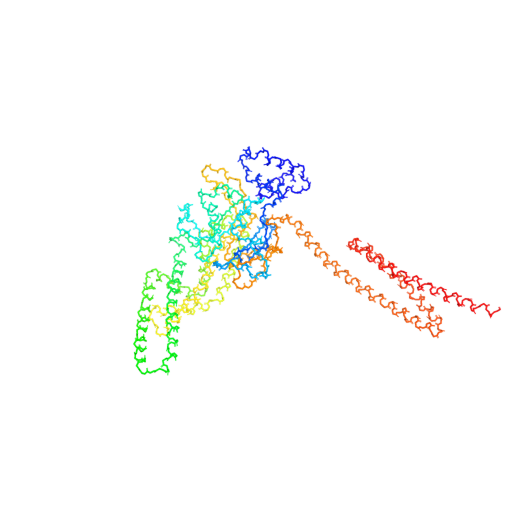TOM 3972 C C . LYS A 1 474 ? 29.095 -8.543 -3.783 1.00 63.84 474 LYS A C 1
ATOM 3974 O O . LYS A 1 474 ? 30.049 -8.714 -3.030 1.00 63.84 474 LYS A O 1
ATOM 3979 N N . ALA A 1 475 ? 28.209 -9.506 -4.028 1.00 55.53 475 ALA A N 1
ATOM 3980 C CA . ALA A 1 475 ? 28.304 -10.846 -3.450 1.00 55.53 475 ALA A CA 1
ATOM 3981 C C . ALA A 1 475 ? 29.552 -11.584 -3.956 1.00 55.53 475 ALA A C 1
ATOM 3983 O O . ALA A 1 475 ? 30.225 -12.265 -3.186 1.00 55.53 475 ALA A O 1
ATOM 3984 N N . TYR A 1 476 ? 29.899 -11.408 -5.232 1.00 51.78 476 TYR A N 1
ATOM 3985 C CA . TYR A 1 476 ? 31.126 -11.915 -5.830 1.00 51.78 476 TYR A CA 1
ATOM 3986 C C . TYR A 1 476 ? 32.353 -11.220 -5.239 1.00 51.78 476 TYR A C 1
ATOM 3988 O O . TYR A 1 476 ? 33.324 -11.896 -4.919 1.00 51.78 476 TYR A O 1
ATOM 3996 N N . GLU A 1 477 ? 32.328 -9.904 -5.029 1.00 64.31 477 GLU A N 1
ATOM 3997 C CA . GLU A 1 477 ? 33.394 -9.169 -4.348 1.00 64.31 477 GLU A CA 1
ATOM 3998 C C . GLU A 1 477 ? 33.587 -9.642 -2.906 1.00 64.31 477 GLU A C 1
ATOM 4000 O O . GLU A 1 477 ? 34.724 -9.825 -2.484 1.00 64.31 477 GLU A O 1
ATOM 4005 N N . GLU A 1 478 ? 32.515 -9.841 -2.138 1.00 67.75 478 GLU A N 1
ATOM 4006 C CA . GLU A 1 478 ? 32.587 -10.334 -0.757 1.00 67.75 478 GLU A CA 1
ATOM 4007 C C . GLU A 1 478 ? 33.079 -11.781 -0.691 1.00 67.75 478 GLU A C 1
ATOM 4009 O O . GLU A 1 478 ? 33.955 -12.102 0.116 1.00 67.75 478 GLU A O 1
ATOM 4014 N N . PHE A 1 479 ? 32.579 -12.638 -1.582 1.00 62.31 479 PHE A N 1
ATOM 4015 C CA . PHE A 1 479 ? 33.048 -14.011 -1.741 1.00 62.31 479 PHE A CA 1
ATOM 4016 C C . PHE A 1 479 ? 34.537 -14.048 -2.111 1.00 62.31 479 PHE A C 1
ATOM 4018 O O . PHE A 1 479 ? 35.324 -14.720 -1.447 1.00 62.31 479 PHE A O 1
ATOM 4025 N N . THR A 1 480 ? 34.950 -13.235 -3.086 1.00 61.41 480 THR A N 1
ATOM 4026 C CA . THR A 1 480 ? 36.346 -13.132 -3.531 1.00 61.41 480 THR A CA 1
ATOM 4027 C C . THR A 1 480 ? 37.231 -12.547 -2.433 1.00 61.41 480 THR A C 1
ATOM 4029 O O . THR A 1 480 ? 38.323 -13.051 -2.212 1.00 61.41 480 THR A O 1
ATOM 4032 N N . LYS A 1 481 ? 36.778 -11.537 -1.676 1.00 69.00 481 LYS A N 1
ATOM 4033 C CA . LYS A 1 481 ? 37.519 -10.989 -0.523 1.00 69.00 481 LYS A CA 1
ATOM 4034 C C . LYS A 1 481 ? 37.731 -12.048 0.556 1.00 69.00 481 LYS A C 1
ATOM 4036 O O . LYS A 1 481 ? 38.823 -12.109 1.115 1.00 69.00 481 LYS A O 1
ATOM 4041 N N . LYS A 1 482 ? 36.732 -12.894 0.824 1.00 69.88 482 LYS A N 1
ATOM 4042 C CA . LYS A 1 482 ? 36.840 -13.988 1.795 1.00 69.88 482 LYS A CA 1
ATOM 4043 C C . LYS A 1 482 ? 37.789 -15.091 1.319 1.00 69.88 482 LYS A C 1
ATOM 4045 O O . LYS A 1 482 ? 38.699 -15.446 2.061 1.00 69.88 482 LYS A O 1
ATOM 4050 N N . GLU A 1 483 ? 37.637 -15.581 0.090 1.00 62.81 483 GLU A N 1
ATOM 4051 C CA . GLU A 1 483 ? 38.520 -16.618 -0.467 1.00 62.81 483 GLU A CA 1
ATOM 4052 C C . GLU A 1 483 ? 39.962 -16.122 -0.632 1.00 62.81 483 GLU A C 1
ATOM 4054 O O . GLU A 1 483 ? 40.909 -16.836 -0.303 1.00 62.81 483 GLU A O 1
ATOM 4059 N N . VAL A 1 484 ? 40.151 -14.873 -1.074 1.00 60.31 484 VAL A N 1
ATOM 4060 C CA . VAL A 1 484 ? 41.474 -14.242 -1.168 1.00 60.31 484 VAL A CA 1
ATOM 4061 C C . VAL A 1 484 ? 42.072 -14.027 0.222 1.00 60.31 484 VAL A C 1
ATOM 4063 O O . VAL A 1 484 ? 43.263 -14.267 0.392 1.00 60.31 484 VAL A O 1
ATOM 4066 N N . ALA A 1 485 ? 41.289 -13.643 1.235 1.00 65.88 485 ALA A N 1
ATOM 4067 C CA . ALA A 1 485 ? 41.780 -13.518 2.609 1.00 65.88 485 ALA A CA 1
ATOM 4068 C C . ALA A 1 485 ? 42.189 -14.874 3.207 1.00 65.88 485 ALA A C 1
ATOM 4070 O O . ALA A 1 485 ? 43.270 -14.980 3.782 1.00 65.88 485 ALA A O 1
ATOM 4071 N N . GLU A 1 486 ? 41.382 -15.924 3.035 1.00 68.94 486 GLU A N 1
ATOM 4072 C CA . GLU A 1 486 ? 41.710 -17.283 3.490 1.00 68.94 486 GLU A CA 1
ATOM 4073 C C . GLU A 1 486 ? 42.949 -17.839 2.764 1.00 68.94 486 GLU A C 1
ATOM 4075 O O . GLU A 1 486 ? 43.829 -18.438 3.392 1.00 68.94 486 GLU A O 1
ATOM 4080 N N . TYR A 1 487 ? 43.076 -17.566 1.462 1.00 64.56 487 TYR A N 1
ATOM 4081 C CA . TYR A 1 487 ? 44.257 -17.904 0.669 1.00 64.56 487 TYR A CA 1
ATOM 4082 C C . TYR A 1 487 ? 45.507 -17.138 1.130 1.00 64.56 487 TYR A C 1
ATOM 4084 O O . TYR A 1 487 ? 46.558 -17.752 1.313 1.00 64.56 487 TYR A O 1
ATOM 4092 N N . ILE A 1 488 ? 45.403 -15.829 1.389 1.00 62.97 488 ILE A N 1
ATOM 4093 C CA . ILE A 1 488 ? 46.505 -15.006 1.913 1.00 62.97 488 ILE A CA 1
ATOM 4094 C C . ILE A 1 488 ? 46.941 -15.503 3.296 1.00 62.97 488 ILE A C 1
ATOM 4096 O O . ILE A 1 488 ? 48.132 -15.706 3.502 1.00 62.97 488 ILE A O 1
ATOM 4100 N N . ILE A 1 489 ? 46.008 -15.798 4.207 1.00 67.69 489 ILE A N 1
ATOM 4101 C CA . ILE A 1 489 ? 46.322 -16.320 5.549 1.00 67.69 489 ILE A CA 1
ATOM 4102 C C . ILE A 1 489 ? 47.047 -17.671 5.458 1.00 67.69 489 ILE A C 1
ATOM 4104 O O . ILE A 1 489 ? 48.065 -17.883 6.118 1.00 67.69 489 ILE A O 1
ATOM 4108 N N . SER A 1 490 ? 46.564 -18.591 4.615 1.00 69.81 490 SER A N 1
ATOM 4109 C CA . SER A 1 490 ? 47.224 -19.886 4.408 1.00 69.81 490 SER A CA 1
ATOM 4110 C C . SER A 1 490 ? 48.622 -19.736 3.803 1.00 69.81 490 SER A C 1
ATOM 4112 O O . SER A 1 490 ? 49.517 -20.512 4.141 1.00 69.81 490 SER A O 1
ATOM 4114 N N . ARG A 1 491 ? 48.804 -18.774 2.894 1.00 69.12 491 ARG A N 1
ATOM 4115 C CA . ARG A 1 491 ? 50.070 -18.498 2.209 1.00 69.12 491 ARG A CA 1
ATOM 4116 C C . ARG A 1 491 ? 51.089 -17.859 3.150 1.00 69.12 491 ARG A C 1
ATOM 4118 O O . ARG A 1 491 ? 52.251 -18.266 3.158 1.00 69.12 491 ARG A O 1
ATOM 4125 N N . ASP A 1 492 ? 50.660 -16.884 3.941 1.00 71.81 492 ASP A N 1
ATOM 4126 C CA . ASP A 1 492 ? 51.530 -16.118 4.829 1.00 71.81 492 ASP A CA 1
ATOM 4127 C C . ASP A 1 492 ? 52.063 -17.003 5.970 1.00 71.81 492 ASP A C 1
ATOM 4129 O O . ASP A 1 492 ? 53.253 -16.942 6.258 1.00 71.81 492 ASP A O 1
ATOM 4133 N N . ASN A 1 493 ? 51.265 -17.948 6.488 1.00 73.25 493 ASN A N 1
ATOM 4134 C CA . ASN A 1 493 ? 51.728 -18.944 7.470 1.00 73.25 493 ASN A CA 1
ATOM 4135 C C . ASN A 1 493 ? 52.865 -19.843 6.939 1.00 73.25 493 ASN A C 1
ATOM 4137 O O . ASN A 1 493 ? 53.791 -20.193 7.672 1.00 73.25 493 ASN A O 1
ATOM 4141 N N . ILE A 1 494 ? 52.807 -20.244 5.662 1.00 73.56 494 ILE A N 1
ATOM 4142 C CA . ILE A 1 494 ? 53.843 -21.090 5.045 1.00 73.56 494 ILE A CA 1
ATOM 4143 C C . ILE A 1 494 ? 55.103 -20.266 4.761 1.00 73.56 494 ILE A C 1
ATOM 4145 O O . ILE A 1 494 ? 56.216 -20.740 4.994 1.00 73.56 494 ILE A O 1
ATOM 4149 N N . ILE A 1 495 ? 54.941 -19.029 4.279 1.00 70.50 495 ILE A N 1
ATOM 4150 C CA . ILE A 1 495 ? 56.063 -18.122 4.011 1.00 70.50 495 ILE A CA 1
ATOM 4151 C C . ILE A 1 495 ? 56.775 -17.750 5.312 1.00 70.50 495 ILE A C 1
ATOM 4153 O O . ILE A 1 495 ? 57.998 -17.838 5.354 1.00 70.50 495 ILE A O 1
ATOM 4157 N N . GLU A 1 496 ? 56.042 -17.405 6.371 1.00 77.62 496 GLU A N 1
ATOM 4158 C CA . GLU A 1 496 ? 56.607 -17.060 7.679 1.00 77.62 496 GLU A CA 1
ATOM 4159 C C . GLU A 1 496 ? 57.429 -18.221 8.252 1.00 77.62 496 GLU A C 1
ATOM 4161 O O . GLU A 1 496 ? 58.572 -18.027 8.664 1.00 77.62 496 GLU A O 1
ATOM 4166 N N . HIS A 1 497 ? 56.916 -19.453 8.164 1.00 78.75 497 HIS A N 1
ATOM 4167 C CA . HIS A 1 497 ? 57.651 -20.642 8.594 1.00 78.75 497 HIS A CA 1
ATOM 4168 C C . HIS A 1 497 ? 58.970 -20.837 7.823 1.00 78.75 497 HIS A C 1
ATOM 4170 O O . HIS A 1 497 ? 60.013 -21.111 8.420 1.00 78.75 497 HIS A O 1
ATOM 4176 N N . LEU A 1 498 ? 58.946 -20.663 6.499 1.00 74.19 498 LEU A N 1
ATOM 4177 C CA . LEU A 1 498 ? 60.138 -20.794 5.658 1.00 74.19 498 LEU A CA 1
ATOM 4178 C C . LEU A 1 498 ? 61.133 -19.636 5.867 1.00 74.19 498 LEU A C 1
ATOM 4180 O O . LEU A 1 498 ? 62.346 -19.850 5.809 1.00 74.19 498 LEU A O 1
ATOM 4184 N N . GLU A 1 499 ? 60.644 -18.419 6.118 1.00 73.88 499 GLU A N 1
ATOM 4185 C CA . GLU A 1 499 ? 61.474 -17.258 6.455 1.00 73.88 499 GLU A CA 1
ATOM 4186 C C . GLU A 1 499 ? 62.131 -17.411 7.831 1.00 73.88 499 GLU A C 1
ATOM 4188 O O . GLU A 1 499 ? 63.291 -17.030 8.002 1.00 73.88 499 GLU A O 1
ATOM 4193 N N . ASP A 1 500 ? 61.448 -18.018 8.796 1.00 79.19 500 ASP A N 1
ATOM 4194 C CA . ASP A 1 500 ? 62.015 -18.317 10.108 1.00 79.19 500 ASP A CA 1
ATOM 4195 C C . ASP A 1 500 ? 63.067 -19.423 10.048 1.00 79.19 500 ASP A C 1
ATOM 4197 O O . ASP A 1 500 ? 64.142 -19.271 10.639 1.00 79.19 500 ASP A O 1
ATOM 4201 N N . GLU A 1 501 ? 62.835 -20.493 9.280 1.00 80.12 501 GLU A N 1
ATOM 4202 C CA . GLU A 1 501 ? 63.879 -21.486 8.999 1.00 80.12 501 GLU A CA 1
ATOM 4203 C C . GLU A 1 501 ? 65.091 -20.834 8.319 1.00 80.12 501 GLU A C 1
ATOM 4205 O O . GLU A 1 501 ? 66.235 -21.112 8.690 1.00 80.12 501 GLU A O 1
ATOM 4210 N N . TYR A 1 502 ? 64.868 -19.907 7.385 1.00 74.31 502 TYR A N 1
ATOM 4211 C CA . TYR A 1 502 ? 65.949 -19.160 6.747 1.00 74.31 502 TYR A CA 1
ATOM 4212 C C . TYR A 1 502 ? 66.715 -18.267 7.731 1.00 74.31 502 TYR A C 1
ATOM 4214 O O . TYR A 1 502 ? 67.947 -18.312 7.772 1.00 74.31 502 TYR A O 1
ATOM 4222 N N . ARG A 1 503 ? 66.019 -17.498 8.577 1.00 77.12 503 ARG A N 1
ATOM 4223 C CA . ARG A 1 503 ? 66.646 -16.663 9.615 1.00 77.12 503 ARG A CA 1
ATOM 4224 C C . ARG A 1 503 ? 67.480 -17.497 10.588 1.00 77.12 503 ARG A C 1
ATOM 4226 O O . ARG A 1 503 ? 68.577 -17.078 10.963 1.00 77.12 503 ARG A O 1
ATOM 4233 N N . GLN A 1 504 ? 67.008 -18.690 10.953 1.00 80.44 504 GLN A N 1
ATOM 4234 C CA . GLN A 1 504 ? 67.780 -19.640 11.759 1.00 80.44 504 GLN A CA 1
ATOM 4235 C C . GLN A 1 504 ? 69.038 -20.134 11.038 1.00 80.44 504 GLN A C 1
ATOM 4237 O O . GLN A 1 504 ? 70.061 -20.345 11.677 1.00 80.44 504 GLN A O 1
ATOM 4242 N N . ILE A 1 505 ? 68.990 -20.325 9.720 1.00 74.62 505 ILE A N 1
ATOM 4243 C CA . ILE A 1 505 ? 70.163 -20.725 8.934 1.00 74.62 505 ILE A CA 1
ATOM 4244 C C . ILE A 1 505 ? 71.189 -19.585 8.867 1.00 74.62 505 ILE A C 1
ATOM 4246 O O . ILE A 1 505 ? 72.372 -19.831 9.093 1.00 74.62 505 ILE A O 1
ATOM 4250 N N . ILE A 1 506 ? 70.758 -18.339 8.630 1.00 71.62 506 ILE A N 1
ATOM 4251 C CA . ILE A 1 506 ? 71.666 -17.177 8.627 1.00 71.62 506 ILE A CA 1
ATOM 4252 C C . ILE A 1 506 ? 72.328 -16.997 9.995 1.00 71.62 506 ILE A C 1
ATOM 4254 O O . ILE A 1 506 ? 73.525 -16.727 10.068 1.00 71.62 506 ILE A O 1
ATOM 4258 N N . SER A 1 507 ? 71.581 -17.148 11.093 1.00 74.94 507 SER A N 1
ATOM 4259 C CA . SER A 1 507 ? 72.151 -16.956 12.431 1.00 74.94 507 SER A CA 1
ATOM 4260 C C . SER A 1 507 ? 73.238 -17.984 12.760 1.00 74.94 507 SER A C 1
ATOM 4262 O O . SER A 1 507 ? 74.161 -17.666 13.507 1.00 74.94 507 SER A O 1
ATOM 4264 N N . LEU A 1 508 ? 73.189 -19.181 12.162 1.00 69.94 508 LEU A N 1
ATOM 4265 C CA . LEU A 1 508 ? 74.235 -20.203 12.277 1.00 69.94 508 LEU A CA 1
ATOM 4266 C C . LEU A 1 508 ? 75.518 -19.844 11.511 1.00 69.94 508 LEU A C 1
ATOM 4268 O O . LEU A 1 508 ? 76.598 -20.281 11.919 1.00 69.94 508 LEU A O 1
ATOM 4272 N N . ASP A 1 509 ? 75.416 -19.029 10.459 1.00 66.25 509 ASP A N 1
ATOM 4273 C CA . ASP A 1 509 ? 76.550 -18.607 9.629 1.00 66.25 509 ASP A CA 1
ATOM 4274 C C . ASP A 1 509 ? 77.558 -17.751 10.415 1.00 66.25 509 ASP A C 1
ATOM 4276 O O . ASP A 1 509 ? 78.773 -17.895 10.274 1.00 66.25 509 ASP A O 1
ATOM 4280 N N . GLY A 1 510 ? 77.063 -16.942 11.358 1.00 68.31 510 GLY A N 1
ATOM 4281 C CA . GLY A 1 510 ? 77.893 -16.134 12.260 1.00 68.31 510 GLY A CA 1
ATOM 4282 C C . GLY A 1 510 ? 78.756 -16.939 13.245 1.00 68.31 510 GLY A C 1
ATOM 4283 O O . GLY A 1 510 ? 79.644 -16.368 13.875 1.00 68.31 510 GLY A O 1
ATOM 4284 N N . TYR A 1 511 ? 78.532 -18.253 13.372 1.00 66.69 511 TYR A N 1
ATOM 4285 C CA . TYR A 1 511 ? 79.252 -19.136 14.302 1.00 66.69 511 TYR A CA 1
ATOM 4286 C C . TYR A 1 511 ? 80.263 -20.075 13.620 1.00 66.69 511 TYR A C 1
ATOM 4288 O O . TYR A 1 511 ? 80.767 -20.992 14.267 1.00 66.69 511 TYR A O 1
ATOM 4296 N N . GLY A 1 512 ? 80.562 -19.886 12.328 1.00 61.59 512 GLY A N 1
ATOM 4297 C CA . GLY A 1 512 ? 81.571 -20.682 11.610 1.00 61.59 512 GLY A CA 1
ATOM 4298 C C . GLY A 1 512 ? 81.167 -22.138 11.336 1.00 61.59 512 GLY A C 1
ATOM 4299 O O . GLY A 1 512 ? 82.032 -22.994 11.164 1.00 61.59 512 GLY A O 1
ATOM 4300 N N . ARG A 1 513 ? 79.860 -22.441 11.308 1.00 66.50 513 ARG A N 1
ATOM 4301 C CA . ARG A 1 513 ? 79.308 -23.783 11.034 1.00 66.50 513 ARG A CA 1
ATOM 4302 C C . ARG A 1 513 ? 78.886 -23.941 9.569 1.00 66.50 513 ARG A C 1
ATOM 4304 O O . ARG A 1 513 ? 77.728 -24.240 9.283 1.00 66.50 513 ARG A O 1
ATOM 4311 N N . ASP A 1 514 ? 79.832 -23.751 8.651 1.00 73.94 514 ASP A N 1
ATOM 4312 C CA . ASP A 1 514 ? 79.564 -23.729 7.204 1.00 73.94 514 ASP A CA 1
ATOM 4313 C C . ASP A 1 514 ? 78.903 -25.029 6.689 1.00 73.94 514 ASP A C 1
ATOM 4315 O O . ASP A 1 514 ? 77.992 -24.967 5.867 1.00 73.94 514 ASP A O 1
ATOM 4319 N N . GLU A 1 515 ? 79.286 -26.210 7.195 1.00 75.50 515 GLU A N 1
ATOM 4320 C CA . GLU A 1 515 ? 78.713 -27.494 6.742 1.00 75.50 515 GLU A CA 1
ATOM 4321 C C . GLU A 1 515 ? 77.235 -27.672 7.124 1.00 75.50 515 GLU A C 1
ATOM 4323 O O . GLU A 1 515 ? 76.434 -28.141 6.315 1.00 75.50 515 GLU A O 1
ATOM 4328 N N . GLU A 1 516 ? 76.848 -27.256 8.332 1.00 78.19 516 GLU A N 1
ATOM 4329 C CA . GLU A 1 516 ? 75.463 -27.362 8.807 1.00 78.19 516 GLU A CA 1
ATOM 4330 C C . GLU A 1 516 ? 74.555 -26.340 8.112 1.00 78.19 516 GLU A C 1
ATOM 4332 O O . GLU A 1 516 ? 73.414 -26.651 7.764 1.00 78.19 516 GLU A O 1
ATOM 4337 N N . VAL A 1 517 ? 75.082 -25.140 7.840 1.00 74.19 517 VAL A N 1
ATOM 4338 C CA . VAL A 1 517 ? 74.411 -24.131 7.008 1.00 74.19 517 VAL A CA 1
ATOM 4339 C C . VAL A 1 517 ? 74.163 -24.693 5.608 1.00 74.19 517 VAL A C 1
ATOM 4341 O O . VAL A 1 517 ? 73.024 -24.682 5.144 1.00 74.19 517 VAL A O 1
ATOM 4344 N N . ILE A 1 518 ? 75.184 -25.268 4.961 1.00 74.38 518 ILE A N 1
ATOM 4345 C CA . ILE A 1 518 ? 75.052 -25.877 3.628 1.00 74.38 518 ILE A CA 1
ATOM 4346 C C . ILE A 1 518 ? 74.025 -27.017 3.639 1.00 74.38 518 ILE A C 1
ATOM 4348 O O . ILE A 1 518 ? 73.177 -27.079 2.746 1.00 74.38 518 ILE A O 1
ATOM 4352 N N . ARG A 1 519 ? 74.051 -27.896 4.650 1.00 83.94 519 ARG A N 1
ATOM 4353 C CA . ARG A 1 519 ? 73.093 -29.005 4.781 1.00 83.94 519 ARG A CA 1
ATOM 4354 C C . ARG A 1 519 ? 71.653 -28.502 4.892 1.00 83.94 519 ARG A C 1
ATOM 4356 O O . ARG A 1 519 ? 70.806 -28.925 4.107 1.00 83.94 519 ARG A O 1
ATOM 4363 N N . ARG A 1 520 ? 71.375 -27.567 5.807 1.00 79.25 520 ARG A N 1
ATOM 4364 C CA . A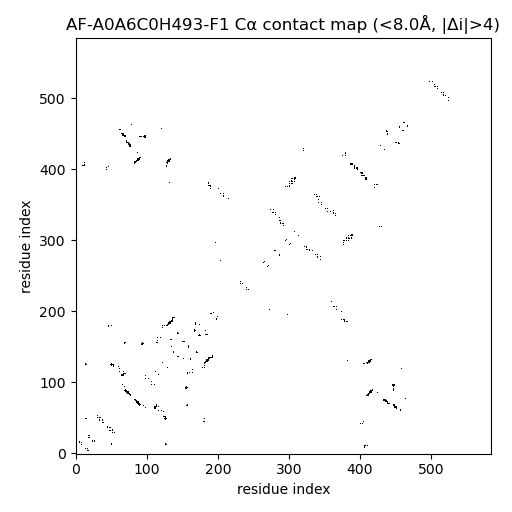RG A 1 520 ? 70.016 -27.027 6.000 1.00 79.25 520 ARG A CA 1
ATOM 4365 C C . ARG A 1 520 ? 69.544 -26.209 4.796 1.00 79.25 520 ARG A C 1
ATOM 4367 O O . ARG A 1 520 ? 68.377 -26.304 4.425 1.00 79.25 520 ARG A O 1
ATOM 4374 N N . MET A 1 521 ? 70.433 -25.473 4.123 1.00 74.88 521 MET A N 1
ATOM 4375 C CA . MET A 1 521 ? 70.092 -24.788 2.869 1.00 74.88 521 MET A CA 1
ATOM 4376 C C . MET A 1 521 ? 69.742 -25.776 1.749 1.00 74.88 521 MET A C 1
ATOM 4378 O O . MET A 1 521 ? 68.770 -25.551 1.030 1.00 74.88 521 MET A O 1
ATOM 4382 N N . ASN A 1 522 ? 70.478 -26.884 1.619 1.00 77.50 522 ASN A N 1
ATOM 4383 C CA . ASN A 1 522 ? 70.176 -27.935 0.641 1.00 77.50 522 ASN A CA 1
ATOM 4384 C C . ASN A 1 522 ? 68.818 -28.616 0.895 1.00 77.50 522 ASN A C 1
ATOM 4386 O O . ASN A 1 522 ? 68.205 -29.101 -0.051 1.00 77.50 522 ASN A O 1
ATOM 4390 N N . GLU A 1 523 ? 68.331 -28.632 2.138 1.00 81.50 523 GLU A N 1
ATOM 4391 C CA . GLU A 1 523 ? 66.997 -29.139 2.494 1.00 81.50 523 GLU A CA 1
ATOM 4392 C C . GLU A 1 523 ? 65.888 -28.094 2.277 1.00 81.50 523 GLU A C 1
ATOM 4394 O O . GLU A 1 523 ? 64.793 -28.436 1.824 1.00 81.50 523 GLU A O 1
ATOM 4399 N N . LEU A 1 524 ? 66.162 -26.818 2.569 1.00 78.19 524 LEU A N 1
ATOM 4400 C CA . LEU A 1 524 ? 65.187 -25.726 2.475 1.00 78.19 524 LEU A CA 1
ATOM 4401 C C . LEU A 1 524 ? 64.925 -25.291 1.026 1.00 78.19 524 LEU A C 1
ATOM 4403 O O . LEU A 1 524 ? 63.777 -25.073 0.636 1.00 78.19 524 LEU A O 1
ATOM 4407 N N . VAL A 1 525 ? 65.973 -25.195 0.202 1.00 75.44 525 VAL A N 1
ATOM 4408 C CA . VAL A 1 525 ? 65.886 -24.712 -1.188 1.00 75.44 525 VAL A CA 1
ATOM 4409 C C . VAL A 1 525 ? 64.904 -25.545 -2.036 1.00 75.44 525 VAL A C 1
ATOM 4411 O O . VAL A 1 525 ? 64.057 -24.953 -2.709 1.00 75.44 525 VAL A O 1
ATOM 4414 N N . PRO A 1 526 ? 64.915 -26.892 -2.010 1.00 77.31 526 PRO A N 1
ATOM 4415 C CA . PRO A 1 526 ? 63.926 -27.692 -2.732 1.00 77.31 526 PRO A CA 1
ATOM 4416 C C . PRO A 1 526 ? 62.488 -27.478 -2.249 1.00 77.31 526 PRO A C 1
ATOM 4418 O O . PRO A 1 526 ? 61.591 -27.410 -3.086 1.00 77.31 526 PRO A O 1
ATOM 4421 N N . LYS A 1 527 ? 62.262 -27.325 -0.934 1.00 80.44 527 LYS A N 1
ATOM 4422 C CA . LYS A 1 527 ? 60.926 -27.075 -0.361 1.00 80.44 527 LYS A CA 1
ATOM 4423 C C . LYS A 1 527 ? 60.374 -25.723 -0.807 1.00 80.44 527 LYS A C 1
ATOM 4425 O O . LYS A 1 527 ? 59.244 -25.645 -1.279 1.00 80.44 527 LYS A O 1
ATOM 4430 N N . TYR A 1 528 ? 61.206 -24.684 -0.736 1.00 75.75 528 TYR A N 1
ATOM 4431 C CA . TYR A 1 528 ? 60.850 -23.334 -1.170 1.00 75.75 528 TYR A CA 1
ATOM 4432 C C . TYR A 1 528 ? 60.559 -23.296 -2.674 1.00 75.75 528 TYR A C 1
ATOM 4434 O O . TYR A 1 528 ? 59.577 -22.707 -3.118 1.00 75.75 528 TYR A O 1
ATOM 4442 N N . ARG A 1 529 ? 61.375 -23.997 -3.473 1.00 75.56 529 ARG A N 1
ATOM 4443 C CA . ARG A 1 529 ? 61.146 -24.143 -4.912 1.00 75.56 529 ARG A CA 1
ATOM 4444 C C . ARG A 1 529 ? 59.822 -24.851 -5.194 1.00 75.56 529 ARG A C 1
ATOM 4446 O O . ARG A 1 529 ? 59.033 -24.329 -5.970 1.00 75.56 529 ARG A O 1
ATOM 4453 N N . ALA A 1 530 ? 59.582 -26.012 -4.587 1.00 78.44 530 ALA A N 1
ATOM 4454 C CA . ALA A 1 530 ? 58.356 -26.779 -4.795 1.00 78.44 530 ALA A CA 1
ATOM 4455 C C . ALA A 1 530 ? 57.109 -25.944 -4.469 1.00 78.44 530 ALA A C 1
ATOM 4457 O O . ALA A 1 530 ? 56.196 -25.894 -5.287 1.00 78.44 530 ALA A O 1
ATOM 4458 N N . TYR A 1 531 ? 57.134 -25.211 -3.352 1.00 80.50 531 TYR A N 1
ATOM 4459 C CA . TYR A 1 531 ? 56.066 -24.293 -2.960 1.00 80.50 531 TYR A CA 1
ATOM 4460 C C . TYR A 1 531 ? 55.814 -23.192 -4.001 1.00 80.50 531 TYR A C 1
ATOM 4462 O O . TYR A 1 531 ? 54.681 -22.983 -4.424 1.00 80.50 531 TYR A O 1
ATOM 4470 N N . LEU A 1 532 ? 56.865 -22.516 -4.479 1.00 73.31 532 LEU A N 1
ATOM 4471 C CA . LEU A 1 532 ? 56.717 -21.439 -5.465 1.00 73.31 532 LEU A CA 1
ATOM 4472 C C . LEU A 1 532 ? 56.154 -21.925 -6.808 1.00 73.31 532 LEU A C 1
ATOM 4474 O O . LEU A 1 532 ? 55.429 -21.179 -7.464 1.00 73.31 532 LEU A O 1
ATOM 4478 N N . PHE A 1 533 ? 56.500 -23.144 -7.231 1.00 75.00 533 PHE A N 1
ATOM 4479 C CA . PHE A 1 533 ? 55.958 -23.740 -8.455 1.00 75.00 533 PHE A CA 1
ATOM 4480 C C . PHE A 1 533 ? 54.503 -24.184 -8.271 1.00 75.00 533 PHE A C 1
ATOM 4482 O O . PHE A 1 533 ? 53.680 -23.880 -9.132 1.00 75.00 533 PHE A O 1
ATOM 4489 N N . SER A 1 534 ? 54.163 -24.816 -7.142 1.00 80.06 534 SER A N 1
ATOM 4490 C CA . SER A 1 534 ? 52.777 -25.209 -6.861 1.00 80.06 534 SER A CA 1
ATOM 4491 C C . SER A 1 534 ? 51.852 -24.005 -6.694 1.00 80.06 534 SER A C 1
ATOM 4493 O O . SER A 1 534 ? 50.713 -24.044 -7.141 1.00 80.06 534 SER A O 1
ATOM 4495 N N . GLU A 1 535 ? 52.327 -22.912 -6.092 1.00 77.25 535 GLU A N 1
ATOM 4496 C CA . GLU A 1 535 ? 51.534 -21.685 -5.960 1.00 77.25 535 GLU A CA 1
ATOM 4497 C C . GLU A 1 535 ? 51.320 -20.985 -7.304 1.00 77.25 535 GLU A C 1
ATOM 4499 O O . GLU A 1 535 ? 50.238 -20.465 -7.562 1.00 77.25 535 GLU A O 1
ATOM 4504 N N . GLU A 1 536 ? 52.304 -21.020 -8.207 1.00 79.56 536 GLU A N 1
ATOM 4505 C CA . GLU A 1 536 ? 52.120 -20.492 -9.559 1.00 79.56 536 GLU A CA 1
ATOM 4506 C C . GLU A 1 536 ? 51.031 -21.250 -10.332 1.00 79.56 536 GLU A C 1
ATOM 4508 O O . GLU A 1 536 ? 50.205 -20.623 -10.995 1.00 79.56 536 GLU A O 1
ATOM 4513 N N . GLU A 1 537 ? 51.021 -22.584 -10.253 1.00 80.19 537 GLU A N 1
ATOM 4514 C CA . GLU A 1 537 ? 49.992 -23.420 -10.883 1.00 80.19 537 GLU A CA 1
ATOM 4515 C C . GLU A 1 537 ? 48.620 -23.208 -10.235 1.00 80.19 537 GLU A C 1
ATOM 4517 O O . GLU A 1 537 ? 47.646 -22.981 -10.950 1.00 80.19 537 GLU A O 1
ATOM 4522 N N . ARG A 1 538 ? 48.543 -23.135 -8.899 1.00 76.69 538 ARG A N 1
ATOM 4523 C CA . ARG A 1 538 ? 47.287 -22.837 -8.187 1.00 76.69 538 ARG A CA 1
ATOM 4524 C C . ARG A 1 538 ? 46.697 -21.482 -8.572 1.00 76.69 538 ARG A C 1
ATOM 4526 O O . ARG A 1 538 ? 45.490 -21.394 -8.776 1.00 76.69 538 ARG A O 1
ATOM 4533 N N . ILE A 1 539 ? 47.512 -20.431 -8.710 1.00 74.56 539 ILE A N 1
ATOM 4534 C CA . ILE A 1 539 ? 47.023 -19.112 -9.153 1.00 74.56 539 ILE A CA 1
ATOM 4535 C C . ILE A 1 539 ? 46.499 -19.197 -10.593 1.00 74.56 539 ILE A C 1
ATOM 4537 O O . ILE A 1 539 ? 45.432 -18.648 -10.883 1.00 74.56 539 ILE A O 1
ATOM 4541 N N . LYS A 1 540 ? 47.203 -19.910 -11.486 1.00 78.88 540 LYS A N 1
ATOM 4542 C CA . LYS A 1 540 ? 46.769 -20.111 -12.881 1.00 78.88 540 LYS A CA 1
ATOM 4543 C C . LYS A 1 540 ? 45.426 -20.839 -12.963 1.00 78.88 540 LYS A C 1
ATOM 4545 O O . LYS A 1 540 ? 44.558 -20.394 -13.713 1.00 78.88 540 LYS A O 1
ATOM 4550 N N . GLU A 1 541 ? 45.254 -21.897 -12.177 1.00 78.38 541 GLU A N 1
ATOM 4551 C CA . GLU A 1 541 ? 44.062 -22.758 -12.168 1.00 78.38 541 GLU A CA 1
ATOM 4552 C C . GLU A 1 541 ? 42.900 -22.207 -11.326 1.00 78.38 541 GLU A C 1
ATOM 4554 O O . GLU A 1 541 ? 41.777 -22.699 -11.431 1.00 78.38 541 GLU A O 1
ATOM 4559 N N . SER A 1 542 ? 43.137 -21.176 -10.510 1.00 74.31 542 SER A N 1
ATOM 4560 C CA . SER A 1 542 ? 42.095 -20.571 -9.678 1.00 74.31 542 SER A CA 1
ATOM 4561 C C . SER A 1 542 ? 40.985 -19.903 -10.504 1.00 74.31 542 SER A C 1
ATOM 4563 O O . SER A 1 542 ? 41.230 -19.288 -11.548 1.00 74.31 542 SER A O 1
ATOM 4565 N N . SER A 1 543 ? 39.756 -19.958 -9.980 1.00 70.94 543 SER A N 1
ATOM 4566 C CA . SER A 1 543 ? 38.564 -19.278 -10.514 1.00 70.94 543 SER A CA 1
ATOM 4567 C C . SER A 1 543 ? 38.535 -17.764 -10.245 1.00 70.94 543 SER A C 1
ATOM 4569 O O . SER A 1 543 ? 37.515 -17.113 -10.471 1.00 70.94 543 SER A O 1
ATOM 4571 N N . ILE A 1 544 ? 39.639 -17.195 -9.749 1.00 69.69 544 ILE A N 1
ATOM 4572 C CA . ILE A 1 544 ? 39.785 -15.770 -9.437 1.00 69.69 544 ILE A CA 1
ATOM 4573 C C . ILE A 1 544 ? 39.775 -14.956 -10.748 1.00 69.69 544 ILE A C 1
ATOM 4575 O O . ILE A 1 544 ? 40.375 -15.377 -11.738 1.00 69.69 544 ILE A O 1
ATOM 4579 N N . LYS A 1 545 ? 39.125 -13.779 -10.780 1.00 64.69 545 LYS A N 1
ATOM 4580 C CA . LYS A 1 545 ? 39.182 -12.860 -11.941 1.00 64.69 545 LYS A CA 1
ATOM 4581 C C . LYS A 1 545 ? 40.638 -12.502 -12.290 1.00 64.69 545 LYS A C 1
ATOM 4583 O O . LYS A 1 545 ? 41.458 -12.242 -11.409 1.00 64.69 545 LYS A O 1
ATOM 4588 N N . GLU A 1 546 ? 40.946 -12.439 -13.587 1.00 67.62 546 GLU A N 1
ATOM 4589 C CA . GLU A 1 546 ? 42.309 -12.212 -14.106 1.00 67.62 546 GLU A CA 1
ATOM 4590 C C . GLU A 1 546 ? 42.981 -10.942 -13.557 1.00 67.62 546 GLU A C 1
ATOM 4592 O O . GLU A 1 546 ? 44.183 -10.939 -13.297 1.00 67.62 546 GLU A O 1
ATOM 4597 N N . GLU A 1 547 ? 42.213 -9.883 -13.294 1.00 58.56 547 GLU A N 1
ATOM 4598 C CA . GLU A 1 547 ? 42.735 -8.627 -12.739 1.00 58.56 547 GLU A CA 1
ATOM 4599 C C . GLU A 1 547 ? 43.367 -8.790 -11.344 1.00 58.56 547 GLU A C 1
ATOM 4601 O O . GLU A 1 547 ? 44.377 -8.152 -11.045 1.00 58.56 547 GLU A O 1
ATOM 4606 N N . TYR A 1 548 ? 42.859 -9.709 -10.515 1.00 58.53 548 TYR A N 1
ATOM 4607 C CA . TYR A 1 548 ? 43.432 -9.999 -9.197 1.00 58.53 548 TYR A CA 1
ATOM 4608 C C . TYR A 1 548 ? 44.587 -11.003 -9.265 1.00 58.53 548 TYR A C 1
ATOM 4610 O O . TYR A 1 548 ? 45.502 -10.943 -8.435 1.00 58.53 548 TYR A O 1
ATOM 4618 N N . LYS A 1 549 ? 44.616 -11.880 -10.282 1.00 67.75 549 LYS A N 1
ATOM 4619 C CA . LYS A 1 549 ? 45.759 -12.781 -10.516 1.00 67.75 549 LYS A CA 1
ATOM 4620 C C . LYS A 1 549 ? 47.047 -11.994 -10.746 1.00 67.75 549 LYS A C 1
ATOM 4622 O O . LYS A 1 549 ? 48.101 -12.412 -10.274 1.00 67.75 549 LYS A O 1
ATOM 4627 N N . VAL A 1 550 ? 46.967 -10.821 -11.382 1.00 65.06 550 VAL A N 1
ATOM 4628 C CA . VAL A 1 550 ? 48.119 -9.920 -11.579 1.00 65.06 550 VAL A CA 1
ATOM 4629 C C . VAL A 1 550 ? 48.768 -9.538 -10.244 1.00 65.06 550 VAL A C 1
ATOM 4631 O O . VAL A 1 550 ? 49.988 -9.637 -10.107 1.00 65.06 550 VAL A O 1
ATOM 4634 N N . GLY A 1 551 ? 47.972 -9.162 -9.238 1.00 67.31 551 GLY A N 1
ATOM 4635 C CA . GLY A 1 551 ? 48.478 -8.832 -7.902 1.00 67.31 551 GLY A CA 1
ATOM 4636 C C . GLY A 1 551 ? 49.161 -10.020 -7.215 1.00 67.31 551 GLY A C 1
ATOM 4637 O O . GLY A 1 551 ? 50.244 -9.872 -6.644 1.00 67.31 551 GLY A O 1
ATOM 4638 N N . LEU A 1 552 ? 48.577 -11.217 -7.333 1.00 69.38 552 LEU A N 1
ATOM 4639 C CA . LEU A 1 552 ? 49.140 -12.450 -6.771 1.00 69.38 552 LEU A CA 1
ATOM 4640 C C . LEU A 1 552 ? 50.446 -12.870 -7.467 1.00 69.38 552 LEU A C 1
ATOM 4642 O O . LEU A 1 552 ? 51.408 -13.245 -6.793 1.00 69.38 552 LEU A O 1
ATOM 4646 N N . PHE A 1 553 ? 50.526 -12.743 -8.795 1.00 70.06 553 PHE A N 1
ATOM 4647 C CA . PHE A 1 553 ? 51.751 -13.024 -9.549 1.00 70.06 553 PHE A CA 1
ATOM 4648 C C . PHE A 1 553 ? 52.880 -12.040 -9.233 1.00 70.06 553 PHE A C 1
ATOM 4650 O O . PHE A 1 553 ? 54.037 -12.458 -9.156 1.00 70.06 553 PHE A O 1
ATOM 4657 N N . LEU A 1 554 ? 52.570 -10.757 -9.015 1.00 66.31 554 LEU A N 1
ATOM 4658 C CA . LEU A 1 554 ? 53.568 -9.764 -8.605 1.00 66.31 554 LEU A CA 1
ATOM 4659 C C . LEU A 1 554 ? 54.184 -10.107 -7.244 1.00 66.31 554 LEU A C 1
ATOM 4661 O O . LEU A 1 554 ? 55.398 -9.992 -7.072 1.00 66.31 554 LEU A O 1
ATOM 4665 N N . GLU A 1 555 ? 53.381 -10.572 -6.290 1.00 69.62 555 GLU A N 1
ATOM 4666 C CA . GLU A 1 555 ? 53.889 -10.984 -4.980 1.00 69.62 555 GLU A CA 1
ATOM 4667 C C . GLU A 1 555 ? 54.710 -12.282 -5.071 1.00 69.62 555 GLU A C 1
ATOM 4669 O O . GLU A 1 555 ? 55.806 -12.368 -4.514 1.00 69.62 555 GLU A O 1
ATOM 4674 N N . LEU A 1 556 ? 54.259 -13.258 -5.867 1.00 74.12 556 LEU A N 1
ATOM 4675 C CA . LEU A 1 556 ? 55.014 -14.486 -6.132 1.00 74.12 556 LEU A CA 1
ATOM 4676 C C . LEU A 1 556 ? 56.370 -14.200 -6.800 1.00 74.12 556 LEU A C 1
ATOM 4678 O O . LEU A 1 556 ? 57.371 -14.850 -6.490 1.00 74.12 556 LEU A O 1
ATOM 4682 N N . ALA A 1 557 ? 56.432 -13.204 -7.688 1.00 68.88 557 ALA A N 1
ATOM 4683 C CA . ALA A 1 557 ? 57.676 -12.769 -8.314 1.00 68.88 557 ALA A CA 1
ATOM 4684 C C . ALA A 1 557 ? 58.682 -12.219 -7.286 1.00 68.88 557 ALA A C 1
ATOM 4686 O O . ALA A 1 557 ? 59.867 -12.554 -7.361 1.00 68.88 557 ALA A O 1
ATOM 4687 N N . LYS A 1 558 ? 58.228 -11.459 -6.277 1.00 73.12 558 LYS A N 1
ATOM 4688 C CA . LYS A 1 558 ? 59.095 -11.001 -5.173 1.00 73.12 558 LYS A CA 1
ATOM 4689 C C . LYS A 1 558 ? 59.659 -12.174 -4.368 1.00 73.12 558 LYS A C 1
ATOM 4691 O O . LYS A 1 558 ? 60.842 -12.179 -4.037 1.00 73.12 558 LYS A O 1
ATOM 4696 N N . GLN A 1 559 ? 58.844 -13.193 -4.094 1.00 72.81 559 GLN A N 1
ATOM 4697 C CA . GLN A 1 559 ? 59.285 -14.387 -3.360 1.00 72.81 559 GLN A CA 1
ATOM 4698 C C . GLN A 1 559 ? 60.277 -15.235 -4.176 1.00 72.81 559 GLN A C 1
ATOM 4700 O O . GLN A 1 559 ? 61.274 -15.725 -3.644 1.00 72.81 559 GLN A O 1
ATOM 4705 N N . LYS A 1 560 ? 60.077 -15.342 -5.497 1.00 75.12 560 LYS A N 1
ATOM 4706 C CA . LYS A 1 560 ? 61.053 -15.959 -6.414 1.00 75.12 560 LYS A CA 1
ATOM 4707 C C . LYS A 1 560 ? 62.392 -15.225 -6.419 1.00 75.12 560 LYS A C 1
ATOM 4709 O O . LYS A 1 560 ? 63.430 -15.880 -6.497 1.00 75.12 560 LYS A O 1
ATOM 4714 N N . GLN A 1 561 ? 62.383 -13.897 -6.307 1.00 74.31 561 GLN A N 1
ATOM 4715 C CA . GLN A 1 561 ? 63.615 -13.121 -6.193 1.00 74.31 561 GLN A CA 1
ATOM 4716 C C . GLN A 1 561 ? 64.360 -13.437 -4.888 1.00 74.31 561 GLN A C 1
ATOM 4718 O O . GLN A 1 561 ? 65.538 -13.779 -4.942 1.00 74.31 561 GLN A O 1
ATOM 4723 N N . LYS A 1 562 ? 63.668 -13.461 -3.737 1.00 70.62 562 LYS A N 1
ATOM 4724 C CA . LYS A 1 562 ? 64.276 -13.883 -2.457 1.00 70.62 562 LYS A CA 1
ATOM 4725 C C . LYS A 1 562 ? 64.886 -15.288 -2.540 1.00 70.62 562 LYS A C 1
ATOM 4727 O O . LYS A 1 562 ? 65.972 -15.535 -2.021 1.00 70.62 562 LYS A O 1
ATOM 4732 N N . PHE A 1 563 ? 64.212 -16.211 -3.227 1.00 75.00 563 PHE A N 1
ATOM 4733 C CA . PHE A 1 563 ? 64.722 -17.560 -3.479 1.00 75.00 563 PHE A CA 1
ATOM 4734 C C . PHE A 1 563 ? 66.002 -17.578 -4.339 1.00 75.00 563 PHE A C 1
ATOM 4736 O O . PHE A 1 563 ? 66.921 -18.361 -4.081 1.00 75.00 563 PHE A O 1
ATOM 4743 N N . LEU A 1 564 ? 66.082 -16.728 -5.366 1.00 72.19 564 LEU A N 1
ATOM 4744 C CA . LEU A 1 564 ? 67.279 -16.581 -6.203 1.00 72.19 564 LEU A CA 1
ATOM 4745 C C . LEU A 1 564 ? 68.471 -16.058 -5.395 1.00 72.19 564 LEU A C 1
ATOM 4747 O O . LEU A 1 564 ? 69.587 -16.564 -5.557 1.00 72.19 564 LEU A O 1
ATOM 4751 N N . ASP A 1 565 ? 68.232 -15.114 -4.488 1.00 72.12 565 ASP A N 1
ATOM 4752 C CA . ASP A 1 565 ? 69.260 -14.575 -3.594 1.00 72.12 565 ASP A CA 1
ATOM 4753 C C . ASP A 1 565 ? 69.794 -15.679 -2.659 1.00 72.12 565 ASP A C 1
ATOM 4755 O O . ASP A 1 565 ? 71.004 -15.898 -2.557 1.00 72.12 565 ASP A O 1
ATOM 4759 N N . LEU A 1 566 ? 68.884 -16.471 -2.084 1.00 67.69 566 LEU A N 1
ATOM 4760 C CA . LEU A 1 566 ? 69.156 -17.672 -1.283 1.00 67.69 566 LEU A CA 1
ATOM 4761 C C . LEU A 1 566 ? 70.049 -18.691 -2.009 1.00 67.69 566 LEU A C 1
ATOM 4763 O O . LEU A 1 566 ? 71.053 -19.171 -1.473 1.00 67.69 566 LEU A O 1
ATOM 4767 N N . LYS A 1 567 ? 69.700 -19.013 -3.258 1.00 71.88 567 LYS A N 1
ATOM 4768 C CA . LYS A 1 567 ? 70.469 -19.937 -4.099 1.00 71.88 567 LYS A CA 1
ATOM 4769 C C . LYS A 1 567 ? 71.866 -19.389 -4.397 1.00 71.88 567 LYS A C 1
ATOM 4771 O O . LYS A 1 567 ? 72.836 -20.143 -4.376 1.00 71.88 567 LYS A O 1
ATOM 4776 N N . THR A 1 568 ? 71.969 -18.084 -4.637 1.00 74.81 568 THR A N 1
ATOM 4777 C CA . THR A 1 568 ? 73.243 -17.400 -4.897 1.00 74.81 568 THR A CA 1
ATOM 4778 C C . THR A 1 568 ? 74.159 -17.456 -3.673 1.00 74.81 568 THR A C 1
ATOM 4780 O O . THR A 1 568 ? 75.339 -17.785 -3.805 1.00 74.81 568 THR A O 1
ATOM 4783 N N . MET A 1 569 ? 73.621 -17.228 -2.470 1.00 69.31 569 MET A N 1
ATOM 4784 C CA . MET A 1 569 ? 74.371 -17.381 -1.217 1.00 69.31 569 MET A CA 1
ATOM 4785 C C . MET A 1 569 ? 74.910 -18.805 -1.035 1.00 69.31 569 MET A C 1
ATOM 4787 O O . MET A 1 569 ? 76.090 -18.978 -0.722 1.00 69.31 569 MET A O 1
ATOM 4791 N N . LEU A 1 570 ? 74.078 -19.821 -1.292 1.00 71.31 570 LEU A N 1
ATOM 4792 C CA . LEU A 1 570 ? 74.483 -21.227 -1.215 1.00 71.31 570 LEU A CA 1
ATOM 4793 C C . LEU A 1 570 ? 75.624 -21.548 -2.191 1.00 71.31 570 LEU A C 1
ATOM 4795 O O . LEU A 1 570 ? 76.616 -22.166 -1.801 1.00 71.31 570 LEU A O 1
ATOM 4799 N N . SER A 1 571 ? 75.517 -21.097 -3.444 1.00 71.88 571 SER A N 1
ATOM 4800 C CA . SER A 1 571 ? 76.562 -21.297 -4.455 1.00 71.88 571 SER A CA 1
ATOM 4801 C C . SER A 1 571 ? 77.884 -20.626 -4.071 1.00 71.88 571 SER A C 1
ATOM 4803 O O . SER A 1 571 ? 78.942 -21.236 -4.225 1.00 71.88 571 SER A O 1
ATOM 4805 N N . ASN A 1 572 ? 77.844 -19.420 -3.496 1.00 74.56 572 ASN A N 1
ATOM 4806 C CA . ASN A 1 572 ? 79.046 -18.730 -3.016 1.00 74.56 572 ASN A CA 1
ATOM 4807 C C . ASN A 1 572 ? 79.729 -19.491 -1.862 1.00 74.56 572 ASN A C 1
ATOM 4809 O O . ASN A 1 572 ? 80.954 -19.617 -1.843 1.00 74.56 572 ASN A O 1
ATOM 4813 N N . LYS A 1 573 ? 78.953 -20.061 -0.931 1.00 69.88 573 LYS A N 1
ATOM 4814 C CA . LYS A 1 573 ? 79.472 -20.881 0.181 1.00 69.88 573 LYS A CA 1
ATOM 4815 C C . LYS A 1 573 ? 80.053 -22.225 -0.280 1.00 69.88 573 LYS A C 1
ATOM 4817 O O . LYS A 1 573 ? 81.093 -22.654 0.224 1.00 69.88 573 LYS A O 1
ATOM 4822 N N . GLN A 1 574 ? 79.445 -22.865 -1.277 1.00 71.06 574 GLN A N 1
ATOM 4823 C CA . GLN A 1 574 ? 79.989 -24.079 -1.904 1.00 71.06 574 GLN A CA 1
ATOM 4824 C C . GLN A 1 574 ? 81.285 -23.796 -2.692 1.00 71.06 574 GLN A C 1
ATOM 4826 O O . GLN A 1 574 ? 82.222 -24.593 -2.672 1.00 71.06 574 GLN A O 1
ATOM 4831 N N . GLY A 1 575 ? 81.397 -22.622 -3.322 1.00 66.88 575 GLY A N 1
ATOM 4832 C CA . GLY A 1 575 ? 82.640 -22.179 -3.968 1.00 66.88 575 GLY A CA 1
ATOM 4833 C C . GLY A 1 575 ? 83.796 -21.944 -2.983 1.00 66.88 575 GLY A C 1
ATOM 4834 O O . GLY A 1 575 ? 84.949 -22.259 -3.289 1.00 66.88 575 GLY A O 1
ATOM 4835 N N . LEU A 1 576 ? 83.494 -21.452 -1.775 1.00 56.31 576 LEU A N 1
ATOM 4836 C CA . LEU A 1 576 ? 84.469 -21.233 -0.695 1.00 56.31 576 LEU A CA 1
ATOM 4837 C C . LEU A 1 576 ? 84.987 -22.541 -0.066 1.00 56.31 576 LEU A C 1
ATOM 4839 O O . LEU A 1 576 ? 86.147 -22.624 0.341 1.00 56.31 576 LEU A O 1
ATOM 4843 N N . THR A 1 577 ? 84.159 -23.587 -0.013 1.00 52.53 577 THR A N 1
ATOM 4844 C CA . THR A 1 577 ? 84.561 -24.915 0.494 1.00 52.53 577 THR A CA 1
ATOM 4845 C C . THR A 1 577 ? 85.428 -25.682 -0.511 1.00 52.53 577 THR A C 1
ATOM 4847 O O . THR A 1 577 ? 86.378 -26.362 -0.111 1.00 52.53 577 THR A O 1
ATOM 4850 N N . HIS A 1 578 ? 85.210 -25.492 -1.817 1.00 46.72 578 HIS A N 1
ATOM 4851 C CA . HIS A 1 578 ? 86.093 -26.043 -2.853 1.00 46.72 578 HIS A CA 1
ATOM 4852 C C . HIS A 1 578 ? 87.442 -25.324 -2.983 1.00 46.72 578 HIS A C 1
ATOM 4854 O O . HIS A 1 578 ? 88.428 -25.951 -3.356 1.00 46.72 578 HIS A O 1
ATOM 4860 N N . THR A 1 579 ? 87.541 -24.045 -2.618 1.00 43.78 579 THR A N 1
ATOM 4861 C CA . THR A 1 579 ? 88.834 -23.333 -2.610 1.00 43.78 579 THR A CA 1
ATOM 4862 C C . THR A 1 579 ? 89.685 -23.641 -1.374 1.00 43.78 579 THR A C 1
ATOM 4864 O O . THR A 1 579 ? 90.909 -23.570 -1.454 1.00 43.78 579 THR A O 1
ATOM 4867 N N . ARG A 1 580 ? 89.086 -24.073 -0.253 1.00 41.59 580 ARG A N 1
ATOM 4868 C CA . ARG A 1 580 ? 89.824 -24.535 0.943 1.00 41.59 580 ARG A CA 1
ATOM 4869 C C . ARG A 1 580 ? 90.342 -25.977 0.867 1.00 41.59 580 ARG A C 1
ATOM 4871 O O . ARG A 1 580 ? 91.197 -26.341 1.665 1.00 41.59 580 ARG A O 1
ATOM 4878 N N . SER A 1 581 ? 89.877 -26.784 -0.087 1.00 37.88 581 SER A N 1
ATOM 4879 C CA . SER A 1 581 ? 90.301 -28.186 -0.264 1.00 37.88 581 SER A CA 1
ATOM 4880 C C . SER A 1 581 ? 91.439 -28.384 -1.281 1.00 37.88 581 SER A C 1
ATOM 4882 O O . SER A 1 581 ? 91.850 -29.516 -1.512 1.00 37.88 581 SER A O 1
ATOM 4884 N N . VAL A 1 582 ? 92.008 -27.306 -1.841 1.00 38.62 582 VAL A N 1
ATOM 4885 C CA . VAL A 1 582 ? 93.104 -27.362 -2.839 1.00 38.62 582 VAL A CA 1
ATOM 4886 C C . VAL A 1 582 ? 94.453 -26.859 -2.277 1.00 38.62 582 VAL A C 1
ATOM 4888 O O . VAL A 1 582 ? 95.381 -26.579 -3.022 1.00 38.62 582 VAL A O 1
ATOM 4891 N N . SER A 1 583 ? 94.625 -26.782 -0.950 1.00 43.03 583 SER A N 1
ATOM 4892 C CA . SER A 1 583 ? 95.936 -26.486 -0.329 1.00 43.03 583 SER A CA 1
ATOM 4893 C C . SER A 1 583 ? 96.407 -27.539 0.683 1.00 43.03 583 SER A C 1
ATOM 4895 O O . SER A 1 583 ? 97.061 -27.205 1.670 1.00 43.03 583 SER A O 1
ATOM 4897 N N . LEU A 1 584 ? 96.062 -28.806 0.450 1.00 43.34 584 LEU A N 1
ATOM 4898 C CA . LEU A 1 584 ? 96.644 -29.965 1.133 1.00 43.34 584 LEU A CA 1
ATOM 4899 C C . LEU A 1 584 ? 96.580 -31.191 0.204 1.00 43.34 584 LEU A C 1
ATOM 4901 O O . LEU A 1 584 ? 95.834 -32.130 0.458 1.00 43.34 584 LEU A O 1
ATOM 4905 N N . ILE A 1 585 ? 97.318 -31.104 -0.909 1.00 33.00 585 ILE A N 1
ATOM 4906 C CA . ILE A 1 585 ? 98.161 -32.126 -1.567 1.00 33.00 585 ILE A CA 1
ATOM 4907 C C . ILE A 1 585 ? 99.124 -31.364 -2.479 1.00 33.00 585 ILE A C 1
ATOM 4909 O O . ILE A 1 585 ? 98.644 -30.458 -3.199 1.00 33.00 585 ILE A O 1
#